Protein AF-V5HKP5-F1 (afdb_monomer)

Secondary structure (DSSP, 8-state):
-------S---HHHHHIIIII-TTS-HHHHHHHHHHHTT-HHHHHHHHHHSTTHHHHHHHHHHHHHHHSPSP-HHHHHHHHHHHT-HHHHHHTTT--PPPPTT--HHHHHHHHHHHHHHHHHHHHHTT-HHHHHHHHHHHHHHTTTHHHHHHHHHH-TT--HHHHHHHHHHHHHHHHHHGGGS--TT-TT-HHHHHHHHHTS-GGGT-SSPPPHHHHHHHHHHHHHHHHHHTTS-GGG-HHHHHHHHHHHHHHHHHS-S---TTTT--S-HHHHGGG--SSHHHHHHHHHHHHHHHHHHHHHTS-SSSSPPTTHHHHHHHHHHHHHH----HHHHHHHHHHHHHHHHHHHHH-SSSHHHHHHHHHHHHHHHHHH--HHHHHHHHHHHHHHHHHHTTT-HHHHHHHHHHHHHH-HHHHHHHHHHHHHHHHHHHHHH-SS--HHHHHHHHHHHHHHHHHHHHHTT-

pLDDT: mean 86.21, std 11.96, range [34.97, 97.25]

Structure (mmCIF, N/CA/C/O backbone):
data_AF-V5HKP5-F1
#
_entry.id   AF-V5HKP5-F1
#
loop_
_atom_site.group_PDB
_atom_site.id
_atom_site.type_symbol
_atom_site.label_atom_id
_atom_site.label_alt_id
_atom_site.label_comp_id
_atom_site.label_asym_id
_atom_site.label_entity_id
_atom_site.label_seq_id
_atom_site.pdbx_PDB_ins_code
_atom_site.Cartn_x
_atom_site.Cartn_y
_atom_site.Cartn_z
_atom_site.occupancy
_atom_site.B_iso_or_equiv
_atom_site.auth_seq_id
_atom_site.auth_comp_id
_atom_site.auth_asym_id
_atom_site.auth_atom_id
_atom_site.pdbx_PDB_model_num
ATOM 1 N N . PRO A 1 1 ? 34.580 -28.364 -20.625 1.00 37.88 1 PRO A N 1
ATOM 2 C CA . PRO A 1 1 ? 34.442 -28.360 -22.099 1.00 37.88 1 PRO A CA 1
ATOM 3 C C . PRO A 1 1 ? 32.957 -28.318 -22.490 1.00 37.88 1 PRO A C 1
ATOM 5 O O . PRO A 1 1 ? 32.316 -29.351 -22.644 1.00 37.88 1 PRO A O 1
ATOM 8 N N . SER A 1 2 ? 32.390 -27.114 -22.542 1.00 34.97 2 SER A N 1
ATOM 9 C CA . SER A 1 2 ? 31.039 -26.871 -23.046 1.00 34.97 2 SER A CA 1
ATOM 10 C C . SER A 1 2 ? 31.131 -26.512 -24.527 1.00 34.97 2 SER A C 1
ATOM 12 O O . SER A 1 2 ? 31.908 -25.639 -24.913 1.00 34.97 2 SER A O 1
ATOM 14 N N . ASN A 1 3 ? 30.361 -27.221 -25.350 1.00 38.59 3 ASN A N 1
ATOM 15 C CA . ASN A 1 3 ? 30.276 -27.029 -26.793 1.00 38.59 3 ASN A CA 1
ATOM 16 C C . ASN A 1 3 ? 29.742 -25.626 -27.123 1.00 38.59 3 ASN A C 1
ATOM 18 O O . ASN A 1 3 ? 28.543 -25.428 -27.293 1.00 38.59 3 ASN A O 1
ATOM 22 N N . LEU A 1 4 ? 30.648 -24.657 -27.255 1.00 42.12 4 LEU A N 1
ATOM 23 C CA . LEU A 1 4 ? 30.448 -23.437 -28.036 1.00 42.12 4 LEU A CA 1
ATOM 24 C C . LEU A 1 4 ? 30.498 -23.809 -29.524 1.00 42.12 4 LEU A C 1
ATOM 26 O O . LEU A 1 4 ? 31.401 -23.419 -30.257 1.00 42.12 4 LEU A O 1
ATOM 30 N N . SER A 1 5 ? 29.531 -24.599 -29.988 1.00 42.81 5 SER A N 1
ATOM 31 C CA . SER A 1 5 ? 29.220 -24.601 -31.410 1.00 42.81 5 SER A CA 1
ATOM 32 C C . SER A 1 5 ? 28.454 -23.308 -31.676 1.00 42.81 5 SER A C 1
ATOM 34 O O . SER A 1 5 ? 27.268 -23.217 -31.366 1.00 42.81 5 SER A O 1
ATOM 36 N N . MET A 1 6 ? 29.132 -22.302 -32.219 1.00 43.88 6 MET A N 1
ATOM 37 C CA . MET A 1 6 ? 28.499 -21.170 -32.897 1.00 43.88 6 MET A CA 1
ATOM 38 C C . MET A 1 6 ? 28.465 -21.480 -34.402 1.00 43.88 6 MET A C 1
ATOM 40 O O . MET A 1 6 ? 29.434 -21.150 -35.086 1.00 43.88 6 MET A O 1
ATOM 44 N N . PRO A 1 7 ? 27.419 -22.120 -34.966 1.00 52.81 7 PRO A N 1
ATOM 45 C CA . PRO A 1 7 ? 27.324 -22.302 -36.404 1.00 52.81 7 PRO A CA 1
ATOM 46 C C . PRO A 1 7 ? 26.325 -21.302 -36.996 1.00 52.81 7 PRO A C 1
ATOM 48 O O . PRO A 1 7 ? 25.255 -21.685 -37.447 1.00 52.81 7 PRO A O 1
ATOM 51 N N . VAL A 1 8 ? 26.664 -20.013 -37.009 1.00 49.81 8 VAL A N 1
ATOM 52 C CA . VAL A 1 8 ? 26.047 -19.007 -37.893 1.00 49.81 8 VAL A CA 1
ATOM 53 C C . VAL A 1 8 ? 27.135 -17.978 -38.184 1.00 49.81 8 VAL A C 1
ATOM 55 O O . VAL A 1 8 ? 27.855 -17.594 -37.265 1.00 49.81 8 VAL A O 1
ATOM 58 N N . ARG A 1 9 ? 27.303 -17.537 -39.439 1.00 54.56 9 ARG A N 1
ATOM 59 C CA . ARG A 1 9 ? 28.180 -16.397 -39.765 1.00 54.56 9 ARG A CA 1
ATOM 60 C C . ARG A 1 9 ? 27.823 -15.239 -38.828 1.00 54.56 9 ARG A C 1
ATOM 62 O O . ARG A 1 9 ? 26.752 -14.658 -38.989 1.00 54.56 9 ARG A O 1
ATOM 69 N N . ALA A 1 10 ? 28.685 -14.944 -37.854 1.00 66.50 10 ALA A N 1
ATOM 70 C CA . ALA A 1 10 ? 28.455 -13.884 -36.884 1.00 66.50 10 ALA A CA 1
ATOM 71 C C . ALA A 1 10 ? 28.467 -12.543 -37.625 1.00 66.50 10 ALA A C 1
ATOM 73 O O . ALA A 1 10 ? 29.519 -11.997 -37.946 1.00 66.50 10 ALA A O 1
ATOM 74 N N . ASN A 1 11 ? 27.281 -12.055 -37.973 1.00 83.88 11 ASN A N 1
ATOM 75 C CA . ASN A 1 11 ? 27.090 -10.715 -38.499 1.00 83.88 11 ASN A CA 1
ATOM 76 C C . ASN A 1 11 ? 26.772 -9.764 -37.339 1.00 83.88 11 ASN A C 1
ATOM 78 O O . ASN A 1 11 ? 26.408 -10.199 -36.242 1.00 83.88 11 ASN A O 1
ATOM 82 N N . PHE A 1 12 ? 26.910 -8.462 -37.579 1.00 86.19 12 PHE A N 1
ATOM 83 C CA . PHE A 1 12 ? 26.737 -7.453 -36.537 1.00 86.19 12 PHE A CA 1
ATOM 84 C C . PHE A 1 12 ? 25.382 -7.559 -35.810 1.00 86.19 12 PHE A C 1
ATOM 86 O O . PHE A 1 12 ? 25.337 -7.492 -34.586 1.00 86.19 12 PHE A O 1
ATOM 93 N N . THR A 1 13 ? 24.301 -7.854 -36.540 1.00 88.38 13 THR A N 1
ATOM 94 C CA . THR A 1 13 ? 22.959 -8.089 -35.984 1.00 88.38 13 THR A CA 1
ATOM 95 C C . THR A 1 13 ? 22.936 -9.261 -35.000 1.00 88.38 13 THR A C 1
ATOM 97 O O . THR A 1 13 ? 22.473 -9.102 -33.876 1.00 88.38 13 THR A O 1
ATOM 100 N N . SER A 1 14 ? 23.496 -10.417 -35.371 1.00 89.19 14 SER A N 1
ATOM 101 C CA . SER A 1 14 ? 23.546 -11.596 -34.491 1.00 89.19 14 SER A CA 1
ATOM 102 C C . SER A 1 14 ? 24.399 -11.372 -33.236 1.00 89.19 14 SER A C 1
ATOM 104 O O . SER A 1 14 ? 24.067 -11.871 -32.160 1.00 89.19 14 SER A O 1
ATOM 106 N N . LEU A 1 15 ? 25.471 -10.575 -33.345 1.00 91.62 15 LEU A N 1
ATOM 107 C CA . LEU A 1 15 ? 26.282 -10.175 -32.194 1.00 91.62 15 LEU A CA 1
ATOM 108 C C . LEU A 1 15 ? 25.503 -9.239 -31.267 1.00 91.62 15 LEU A C 1
ATOM 110 O O . LEU A 1 15 ? 25.569 -9.409 -30.052 1.00 91.62 15 LEU A O 1
ATOM 114 N N . PHE A 1 16 ? 24.743 -8.295 -31.827 1.00 94.19 16 PHE A N 1
ATOM 115 C CA . PHE A 1 16 ? 23.886 -7.405 -31.052 1.00 94.19 16 PHE A CA 1
ATOM 116 C C . PHE A 1 16 ? 22.783 -8.164 -30.310 1.00 94.19 16 PHE A C 1
ATOM 118 O O . PHE A 1 16 ? 22.618 -7.978 -29.106 1.00 94.19 16 PHE A O 1
ATOM 125 N N . GLU A 1 17 ? 22.072 -9.065 -30.988 1.00 91.94 17 GLU A N 1
ATOM 126 C CA . GLU A 1 17 ? 21.014 -9.861 -30.359 1.00 91.94 17 GLU A CA 1
ATOM 127 C C . GLU A 1 17 ? 21.557 -10.729 -29.217 1.00 91.94 17 GLU A C 1
ATOM 129 O O . GLU A 1 17 ? 20.933 -10.822 -28.159 1.00 91.94 17 GLU A O 1
ATOM 134 N N . TYR A 1 18 ? 22.747 -11.311 -29.390 1.00 93.81 18 TYR A N 1
ATOM 135 C CA . TYR A 1 18 ? 23.368 -12.127 -28.354 1.00 93.81 18 TYR A CA 1
ATOM 136 C C . TYR A 1 18 ? 23.938 -11.289 -27.202 1.00 93.81 18 TYR A C 1
ATOM 138 O O . TYR A 1 18 ? 23.523 -11.461 -26.059 1.00 93.81 18 TYR A O 1
ATOM 146 N N . PHE A 1 19 ? 24.876 -10.375 -27.460 1.00 95.38 19 PHE A N 1
ATOM 147 C CA . PHE A 1 19 ? 25.557 -9.636 -26.391 1.00 95.38 19 PHE A CA 1
ATOM 148 C C . PHE A 1 19 ? 24.701 -8.523 -25.787 1.00 95.38 19 PHE A C 1
ATOM 150 O O . PHE A 1 19 ? 24.779 -8.293 -24.579 1.00 95.38 19 PHE A O 1
ATOM 157 N N . GLY A 1 20 ? 23.881 -7.854 -26.595 1.00 93.25 20 GLY A N 1
ATOM 158 C CA . GLY A 1 20 ? 23.013 -6.764 -26.158 1.00 93.25 20 GLY A CA 1
ATOM 159 C C . GLY A 1 20 ? 21.739 -7.256 -25.478 1.00 93.25 20 GLY A C 1
ATOM 160 O O . GLY A 1 20 ? 21.465 -6.850 -24.349 1.00 93.25 20 GLY A O 1
ATOM 161 N N . CYS A 1 21 ? 20.992 -8.145 -26.140 1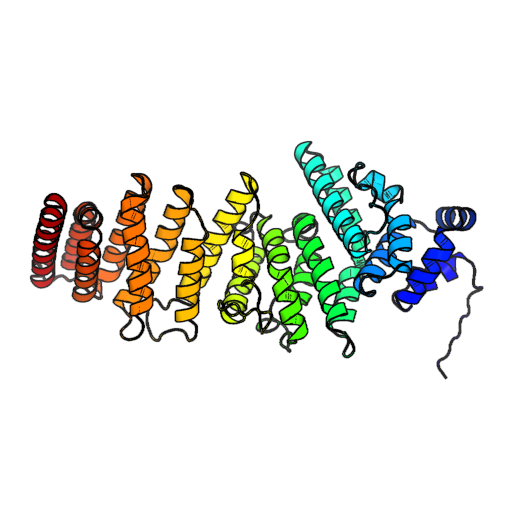.00 92.06 21 CYS A N 1
ATOM 162 C CA . CYS A 1 21 ? 19.611 -8.461 -25.753 1.00 92.06 21 CYS A CA 1
ATOM 163 C C . CYS A 1 21 ? 19.420 -9.810 -25.046 1.00 92.06 21 CYS A C 1
ATOM 165 O O . CYS A 1 21 ? 18.430 -9.987 -24.339 1.00 92.06 21 CYS A O 1
ATOM 167 N N . SER A 1 22 ? 20.332 -10.772 -25.208 1.00 91.12 22 SER A N 1
ATOM 168 C CA . SER A 1 22 ? 20.128 -12.114 -24.654 1.00 91.12 22 SER A CA 1
ATOM 169 C C . SER A 1 22 ? 20.172 -12.138 -23.127 1.00 91.12 22 SER A C 1
ATOM 171 O O . SER A 1 22 ? 21.107 -11.649 -22.485 1.00 91.12 22 SER A O 1
ATOM 173 N N . THR A 1 23 ? 19.206 -12.835 -22.530 1.00 87.25 23 THR A N 1
ATOM 174 C CA . THR A 1 23 ? 19.172 -13.117 -21.089 1.00 87.25 23 THR A CA 1
ATOM 175 C C . THR A 1 23 ? 20.294 -14.060 -20.638 1.00 87.25 23 THR A C 1
ATOM 177 O O . THR A 1 23 ? 20.620 -14.078 -19.451 1.00 87.25 23 THR A O 1
ATOM 180 N N . GLN A 1 24 ? 20.932 -14.780 -21.571 1.00 89.31 24 GLN A N 1
ATOM 181 C CA . GLN A 1 24 ? 22.057 -15.690 -21.309 1.00 89.31 24 GLN A CA 1
ATOM 182 C C . GLN A 1 24 ? 23.374 -14.957 -21.028 1.00 89.31 24 GLN A C 1
ATOM 184 O O . GLN A 1 24 ? 24.289 -15.515 -20.422 1.00 89.31 24 GLN A O 1
ATOM 189 N N . VAL A 1 25 ? 23.494 -13.703 -21.471 1.00 93.25 25 VAL A N 1
ATOM 190 C CA . VAL A 1 25 ? 24.704 -12.906 -21.273 1.00 93.25 25 VAL A CA 1
ATOM 191 C C . VAL A 1 25 ? 24.634 -12.196 -19.926 1.00 93.25 25 VAL A C 1
ATOM 193 O O . VAL A 1 25 ? 23.586 -11.691 -19.514 1.00 93.25 25 VAL A O 1
ATOM 196 N N . HIS A 1 26 ? 25.760 -12.146 -19.213 1.00 91.88 26 HIS A N 1
ATOM 197 C CA . HIS A 1 26 ? 25.832 -11.461 -17.927 1.00 91.88 26 HIS A CA 1
ATOM 198 C C . HIS A 1 26 ? 25.512 -9.959 -18.099 1.00 91.88 26 HIS A C 1
ATOM 200 O O . HIS A 1 26 ? 26.124 -9.320 -18.957 1.00 91.88 26 HIS A O 1
ATOM 206 N N . PRO A 1 27 ? 24.636 -9.349 -17.274 1.00 93.50 27 PRO A N 1
ATOM 207 C CA . PRO A 1 27 ? 24.185 -7.963 -17.458 1.00 93.50 27 PRO A CA 1
ATOM 208 C C . PRO A 1 27 ? 25.309 -6.927 -17.586 1.00 93.50 27 PRO A C 1
ATOM 210 O O . PRO A 1 27 ? 25.216 -6.017 -18.397 1.00 93.50 27 PRO A O 1
ATOM 213 N N . ARG A 1 28 ? 26.426 -7.092 -16.863 1.00 94.19 28 ARG A N 1
ATOM 214 C CA . ARG A 1 28 ? 27.606 -6.212 -17.023 1.00 94.19 28 ARG A CA 1
ATOM 215 C C . ARG A 1 28 ? 28.244 -6.282 -18.415 1.00 94.19 28 ARG A C 1
ATOM 217 O O . ARG A 1 28 ? 28.718 -5.267 -18.912 1.00 94.19 28 ARG A O 1
ATOM 224 N N . VAL A 1 29 ? 28.257 -7.461 -19.038 1.00 96.50 29 VAL A N 1
ATOM 225 C CA . VAL A 1 29 ? 28.780 -7.637 -20.401 1.00 96.50 29 VAL A CA 1
ATOM 226 C C . VAL A 1 29 ? 27.836 -6.971 -21.395 1.00 96.50 29 VAL A C 1
ATOM 228 O O . VAL A 1 29 ? 28.303 -6.201 -22.229 1.00 96.50 29 VAL A O 1
ATOM 231 N N . SER A 1 30 ? 26.523 -7.178 -21.245 1.00 96.81 30 SER A N 1
ATOM 232 C CA . SER A 1 30 ? 25.518 -6.487 -22.059 1.00 96.81 30 SER A CA 1
ATOM 233 C C . SER A 1 30 ? 25.616 -4.973 -21.917 1.00 96.81 30 SER A C 1
ATOM 235 O O . SER A 1 30 ? 25.696 -4.274 -22.919 1.00 96.81 30 SER A O 1
ATOM 237 N N . CYS A 1 31 ? 25.719 -4.461 -20.689 1.00 97.06 31 CYS A N 1
ATOM 238 C CA . CYS A 1 31 ? 25.875 -3.034 -20.429 1.00 97.06 31 CYS A CA 1
ATOM 239 C C . CYS A 1 31 ? 27.114 -2.455 -21.123 1.00 97.06 31 CYS A C 1
ATOM 241 O O . CYS A 1 31 ? 27.030 -1.416 -21.777 1.00 97.06 31 CYS A O 1
ATOM 243 N N . ARG A 1 32 ? 28.263 -3.134 -21.019 1.00 96.62 32 ARG A N 1
ATOM 244 C CA . ARG A 1 32 ? 29.499 -2.694 -21.672 1.00 96.62 32 ARG A CA 1
ATOM 245 C C . ARG A 1 32 ? 29.377 -2.720 -23.193 1.00 96.62 32 ARG A C 1
ATOM 247 O O . ARG A 1 32 ? 29.790 -1.761 -23.837 1.00 96.62 32 ARG A O 1
ATOM 254 N N . PHE A 1 33 ? 28.830 -3.799 -23.747 1.00 96.75 33 PHE A N 1
ATOM 255 C CA . PHE A 1 33 ? 28.641 -3.960 -25.184 1.00 96.75 33 PHE A CA 1
ATOM 256 C C . PHE A 1 33 ? 27.704 -2.886 -25.751 1.00 96.75 33 PHE A C 1
ATOM 258 O O . PHE A 1 33 ? 28.074 -2.197 -26.698 1.00 96.75 33 PHE A O 1
ATOM 265 N N . LEU A 1 34 ? 26.542 -2.679 -25.125 1.00 96.62 34 LEU A N 1
ATOM 266 C CA . LEU A 1 34 ? 25.580 -1.653 -25.532 1.00 96.62 34 LEU A CA 1
ATOM 267 C C . LEU A 1 34 ? 26.181 -0.250 -25.444 1.00 96.62 34 LEU A C 1
ATOM 269 O O . LEU A 1 34 ? 25.974 0.547 -26.350 1.00 96.62 34 LEU A O 1
ATOM 273 N N . CYS A 1 35 ? 26.988 0.041 -24.420 1.00 95.81 35 CYS A N 1
ATOM 274 C CA . CYS A 1 35 ? 27.685 1.322 -24.340 1.00 95.81 35 CYS A CA 1
ATOM 275 C C . CYS A 1 35 ? 28.606 1.590 -25.531 1.00 95.81 35 CYS A C 1
ATOM 277 O O . CYS A 1 35 ? 28.702 2.732 -25.966 1.00 95.81 35 CYS A O 1
ATOM 279 N N . LEU A 1 36 ? 29.293 0.565 -26.039 1.00 94.19 36 LEU A N 1
ATOM 280 C CA . LEU A 1 36 ? 30.155 0.707 -27.213 1.00 94.19 36 LEU A CA 1
ATOM 281 C C . LEU A 1 36 ? 29.318 0.894 -28.478 1.00 94.19 36 LEU A C 1
ATOM 283 O O . LEU A 1 36 ? 29.557 1.829 -29.226 1.00 94.19 36 LEU A O 1
ATOM 287 N N . VAL A 1 37 ? 28.304 0.049 -28.673 1.00 92.56 37 VAL A N 1
ATOM 288 C CA . VAL A 1 37 ? 27.458 0.075 -29.873 1.00 92.56 37 VAL A CA 1
ATOM 289 C C . VAL A 1 37 ? 26.663 1.374 -29.997 1.00 92.56 37 VAL A C 1
ATOM 291 O O . VAL A 1 37 ? 26.625 1.954 -31.072 1.00 92.56 37 VAL A O 1
ATOM 294 N N . LEU A 1 38 ? 26.050 1.847 -28.910 1.00 91.81 38 LEU A N 1
ATOM 295 C CA . LEU A 1 38 ? 25.205 3.047 -28.928 1.00 91.81 38 LEU A CA 1
ATOM 296 C C . LEU A 1 38 ? 25.997 4.355 -29.031 1.00 91.81 38 LEU A C 1
ATOM 298 O O . LEU A 1 38 ? 25.408 5.399 -29.286 1.00 91.81 38 LEU A O 1
ATOM 302 N N . SER A 1 39 ? 27.314 4.310 -28.828 1.00 90.88 39 SER A N 1
ATOM 303 C CA . SER A 1 39 ? 28.167 5.492 -28.991 1.00 90.88 39 SER A CA 1
ATOM 304 C C . SER A 1 39 ? 28.586 5.736 -30.438 1.00 90.88 39 SER A C 1
ATOM 306 O O . SER A 1 39 ? 29.069 6.820 -30.745 1.00 90.88 39 SER A O 1
ATOM 308 N N . GLU A 1 40 ? 28.406 4.745 -31.311 1.00 92.81 40 GLU A N 1
ATOM 309 C CA . GLU A 1 40 ? 28.781 4.811 -32.720 1.00 92.81 40 GLU A CA 1
ATOM 310 C C . GLU A 1 40 ? 27.520 5.024 -33.572 1.00 92.81 40 GLU A C 1
ATOM 312 O O . GLU A 1 40 ? 26.660 4.142 -33.659 1.00 92.81 40 GLU A O 1
ATOM 317 N N . SER A 1 41 ? 27.396 6.191 -34.214 1.00 87.69 41 SER A N 1
ATOM 318 C CA . SER A 1 41 ? 26.212 6.563 -35.008 1.00 87.69 41 SER A CA 1
ATOM 319 C C . SER A 1 41 ? 25.924 5.572 -36.135 1.00 87.69 41 SER A C 1
ATOM 321 O O . SER A 1 41 ? 24.789 5.126 -36.292 1.00 87.69 41 SER A O 1
ATOM 323 N N . ASP A 1 42 ? 26.963 5.154 -36.859 1.00 89.69 42 ASP A N 1
ATOM 324 C CA . ASP A 1 42 ? 26.847 4.257 -38.015 1.00 89.69 42 ASP A CA 1
ATOM 325 C C . ASP A 1 42 ? 26.338 2.869 -37.599 1.00 89.69 42 ASP A C 1
ATOM 327 O O . ASP A 1 42 ? 25.560 2.219 -38.303 1.00 89.69 42 ASP A O 1
ATOM 331 N N . ALA A 1 43 ? 26.753 2.415 -36.413 1.00 87.69 43 ALA A N 1
ATOM 332 C CA . ALA A 1 43 ? 26.291 1.160 -35.841 1.00 87.69 43 ALA A CA 1
ATOM 333 C C . ALA A 1 43 ? 24.800 1.231 -35.490 1.00 87.69 43 ALA A C 1
ATOM 335 O O . ALA A 1 43 ? 24.056 0.284 -35.763 1.00 87.69 43 ALA A O 1
ATOM 336 N N . LEU A 1 44 ? 24.355 2.349 -34.911 1.00 87.62 44 LEU A N 1
ATOM 337 C CA . LEU A 1 44 ? 22.956 2.563 -34.555 1.00 87.62 44 LEU A CA 1
ATOM 338 C C . LEU A 1 44 ? 22.056 2.659 -35.796 1.00 87.62 44 LEU A C 1
ATOM 340 O O . LEU A 1 44 ? 20.980 2.056 -35.812 1.00 87.62 44 LEU A O 1
ATOM 344 N N . GLU A 1 45 ? 22.495 3.350 -36.848 1.00 88.75 45 GLU A N 1
ATOM 345 C CA . GLU A 1 45 ? 21.761 3.441 -38.116 1.00 88.75 45 GLU A CA 1
ATOM 346 C C . GLU A 1 45 ? 21.581 2.065 -38.769 1.00 88.75 45 GLU A C 1
ATOM 348 O O . GLU A 1 45 ? 20.468 1.687 -39.155 1.00 88.75 45 GLU A O 1
ATOM 353 N N . GLU A 1 46 ? 22.647 1.263 -38.825 1.00 89.69 46 GLU A N 1
ATOM 354 C CA . GLU A 1 46 ? 22.580 -0.068 -39.426 1.00 89.69 46 GLU A CA 1
ATOM 355 C C . GLU A 1 46 ? 21.707 -1.036 -38.610 1.00 89.69 46 GLU A C 1
ATOM 357 O O . GLU A 1 46 ? 20.971 -1.848 -39.184 1.00 89.69 46 GLU A O 1
ATOM 362 N N . LEU A 1 47 ? 21.732 -0.942 -37.275 1.00 91.12 47 LEU A N 1
ATOM 363 C CA . LEU A 1 47 ? 20.825 -1.712 -36.419 1.00 91.12 47 LEU A CA 1
ATOM 364 C C . LEU A 1 47 ? 19.376 -1.276 -36.610 1.00 91.12 47 LEU A C 1
ATOM 366 O O . LEU A 1 47 ? 18.508 -2.139 -36.719 1.00 91.12 47 LEU A O 1
ATOM 370 N N . THR A 1 48 ? 19.117 0.029 -36.711 1.00 90.69 48 THR A N 1
ATOM 371 C CA . THR A 1 48 ? 17.766 0.578 -36.916 1.00 90.69 48 THR A CA 1
ATOM 372 C C . THR A 1 48 ? 17.163 0.074 -38.227 1.00 90.69 48 THR A C 1
ATOM 374 O O . THR A 1 48 ? 15.982 -0.260 -38.286 1.00 90.69 48 THR A O 1
ATOM 377 N N . ARG A 1 49 ? 17.984 -0.062 -39.276 1.00 89.56 49 ARG A N 1
ATOM 378 C CA . ARG A 1 49 ? 17.554 -0.592 -40.577 1.00 89.56 49 ARG A CA 1
ATOM 379 C C . ARG A 1 49 ? 17.250 -2.093 -40.556 1.00 89.56 49 ARG A C 1
ATOM 381 O O . ARG A 1 49 ? 16.417 -2.557 -41.332 1.00 89.56 49 ARG A O 1
ATOM 388 N N . ARG A 1 50 ? 17.962 -2.871 -39.733 1.00 90.25 50 ARG A N 1
ATOM 389 C CA . ARG A 1 50 ? 17.906 -4.347 -39.749 1.00 90.25 50 ARG A CA 1
ATOM 390 C C . ARG A 1 50 ? 17.042 -4.965 -38.656 1.00 90.25 50 ARG A C 1
ATOM 392 O O . ARG A 1 50 ? 16.570 -6.084 -38.843 1.00 90.25 50 ARG A O 1
ATOM 399 N N . ILE A 1 51 ? 16.882 -4.292 -37.520 1.00 89.19 51 ILE A N 1
ATOM 400 C CA . ILE A 1 51 ? 16.193 -4.827 -36.345 1.00 89.19 51 ILE A CA 1
ATOM 401 C C . ILE A 1 51 ? 14.887 -4.056 -36.140 1.00 89.19 51 ILE A C 1
ATOM 403 O O . ILE A 1 51 ? 14.923 -2.893 -35.738 1.00 89.19 51 ILE A O 1
ATOM 407 N N . PRO A 1 52 ? 13.722 -4.692 -36.357 1.00 88.06 52 PRO A N 1
ATOM 408 C CA . PRO A 1 52 ? 12.453 -4.074 -36.007 1.00 88.06 52 PRO A CA 1
ATOM 409 C C . PRO A 1 52 ? 12.349 -3.913 -34.485 1.00 88.06 52 PRO A C 1
ATOM 411 O O . PRO A 1 52 ? 12.765 -4.798 -33.729 1.00 88.06 52 PRO A O 1
ATOM 414 N N . ASN A 1 53 ? 11.754 -2.802 -34.042 1.00 89.75 53 ASN A N 1
ATOM 415 C CA . ASN A 1 53 ? 11.566 -2.462 -32.625 1.00 89.75 53 ASN A CA 1
ATOM 416 C C . ASN A 1 53 ? 12.891 -2.422 -31.838 1.00 89.75 53 ASN A C 1
ATOM 418 O O . ASN A 1 53 ? 12.969 -2.889 -30.698 1.00 89.75 53 ASN A O 1
ATOM 422 N N . LEU A 1 54 ? 13.959 -1.914 -32.466 1.00 93.44 54 LEU A N 1
ATOM 423 C CA . LEU A 1 54 ? 15.279 -1.802 -31.847 1.00 93.44 54 LEU A CA 1
ATOM 424 C C . LEU A 1 54 ? 15.222 -1.052 -30.511 1.00 93.44 54 LEU A C 1
ATOM 426 O O . LEU A 1 54 ? 15.763 -1.544 -29.523 1.00 93.44 54 LEU A O 1
ATOM 430 N N . GLU A 1 55 ? 14.559 0.107 -30.470 1.00 93.50 55 GLU A N 1
ATOM 431 C CA . GLU A 1 55 ? 14.479 0.932 -29.262 1.00 93.50 55 GLU A CA 1
ATOM 432 C C . GLU A 1 55 ? 13.763 0.181 -28.130 1.00 93.50 55 GLU A C 1
ATOM 434 O O . GLU A 1 55 ? 14.300 0.100 -27.025 1.00 93.50 55 GLU A O 1
ATOM 439 N N . THR A 1 56 ? 12.654 -0.513 -28.415 1.00 94.44 56 THR A N 1
ATOM 440 C CA . THR A 1 56 ? 12.008 -1.418 -27.450 1.00 94.44 56 THR A CA 1
ATOM 441 C C . THR A 1 56 ? 12.978 -2.461 -26.879 1.00 94.44 56 THR A C 1
ATOM 443 O O . THR A 1 56 ? 13.042 -2.644 -25.659 1.00 94.44 56 THR A O 1
ATOM 446 N N . ARG A 1 57 ? 13.783 -3.125 -27.724 1.00 94.12 57 ARG A N 1
ATOM 447 C CA . ARG A 1 57 ? 14.779 -4.117 -27.266 1.00 94.12 57 ARG A CA 1
ATOM 448 C C . ARG A 1 57 ? 15.893 -3.488 -26.429 1.00 94.12 57 ARG A C 1
ATOM 450 O O . ARG A 1 57 ? 16.382 -4.114 -25.481 1.00 94.12 57 ARG A O 1
ATOM 457 N N . LEU A 1 58 ? 16.304 -2.264 -26.758 1.00 95.81 58 LEU A N 1
ATOM 458 C CA . LEU A 1 58 ? 17.285 -1.507 -25.979 1.00 95.81 58 LEU A CA 1
ATOM 459 C C . LEU A 1 58 ? 16.741 -1.184 -24.586 1.00 95.81 58 LEU A C 1
ATOM 461 O O . LEU A 1 58 ? 17.440 -1.430 -23.603 1.00 95.81 58 LEU A O 1
ATOM 465 N N . VAL A 1 59 ? 15.486 -0.735 -24.485 1.00 96.00 59 VAL A N 1
ATOM 466 C CA . VAL A 1 59 ? 14.825 -0.456 -23.199 1.00 96.00 59 VAL A CA 1
ATOM 467 C C . VAL A 1 59 ? 14.695 -1.725 -22.353 1.00 96.00 59 VAL A C 1
ATOM 469 O O . VAL A 1 59 ? 15.054 -1.706 -21.175 1.00 96.00 59 VAL A O 1
ATOM 472 N N . GLN A 1 60 ? 14.275 -2.850 -22.941 1.00 95.69 60 GLN A N 1
ATOM 473 C CA . GLN A 1 60 ? 14.219 -4.149 -22.251 1.00 95.69 60 GLN A CA 1
ATOM 474 C C . GLN A 1 60 ? 15.592 -4.549 -21.676 1.00 95.69 60 GLN A C 1
ATOM 476 O O . GLN A 1 60 ? 15.723 -4.897 -20.498 1.00 95.69 60 GLN A O 1
ATOM 481 N N . SER A 1 61 ? 16.639 -4.457 -22.502 1.00 95.94 61 SER A N 1
ATOM 482 C CA . SER A 1 61 ? 18.015 -4.815 -22.128 1.00 95.94 61 SER A CA 1
ATOM 483 C C . SER A 1 61 ? 18.573 -3.892 -21.045 1.00 95.94 61 SER A C 1
ATOM 485 O O . SER A 1 61 ? 19.261 -4.341 -20.123 1.00 95.94 61 SER A O 1
ATOM 487 N N . TRP A 1 62 ? 18.248 -2.605 -21.134 1.00 96.56 62 TRP A N 1
ATOM 488 C CA . TRP A 1 62 ? 18.609 -1.589 -20.159 1.00 96.56 62 TRP A CA 1
ATOM 489 C C . TRP A 1 62 ? 17.937 -1.827 -18.806 1.00 96.56 62 TRP A C 1
ATOM 491 O O . TRP A 1 62 ? 18.640 -1.915 -17.800 1.00 96.56 62 TRP A O 1
ATOM 501 N N . LEU A 1 63 ? 16.617 -2.040 -18.772 1.00 96.38 63 LEU A N 1
ATOM 502 C CA . LEU A 1 63 ? 15.887 -2.352 -17.537 1.00 96.38 63 LEU A CA 1
ATOM 503 C C . LEU A 1 63 ? 16.428 -3.623 -16.873 1.00 96.38 63 LEU A C 1
ATOM 505 O O . LEU A 1 63 ? 16.634 -3.646 -15.656 1.00 96.38 63 LEU A O 1
ATOM 509 N N . ARG A 1 64 ? 16.748 -4.657 -17.665 1.00 95.06 64 ARG A N 1
ATOM 510 C CA . ARG A 1 64 ? 17.412 -5.872 -17.167 1.00 95.06 64 ARG A CA 1
ATOM 511 C C . ARG A 1 64 ? 18.740 -5.551 -16.476 1.00 95.06 64 ARG A C 1
ATOM 513 O O . ARG A 1 64 ? 19.034 -6.094 -15.408 1.00 95.06 64 ARG A O 1
ATOM 520 N N . CYS A 1 65 ? 19.542 -4.673 -17.076 1.00 96.06 65 CYS A N 1
ATOM 521 C CA . CYS A 1 65 ? 20.820 -4.245 -16.516 1.00 96.06 65 CYS A CA 1
ATOM 522 C C . CYS A 1 65 ? 20.640 -3.406 -15.245 1.00 96.06 65 CYS A C 1
ATOM 524 O O . CYS A 1 65 ? 21.336 -3.678 -14.269 1.00 96.06 65 CYS A O 1
ATOM 526 N N . CYS A 1 66 ? 19.674 -2.484 -15.201 1.00 95.75 66 CYS A N 1
ATOM 527 C CA . CYS A 1 66 ? 19.349 -1.706 -14.002 1.00 95.75 66 CYS A CA 1
ATOM 528 C C . CYS A 1 66 ? 18.991 -2.596 -12.809 1.00 95.75 66 CYS A C 1
ATOM 530 O O . CYS A 1 66 ? 19.450 -2.340 -11.700 1.00 95.75 66 CYS A O 1
ATOM 532 N N . VAL A 1 67 ? 18.214 -3.663 -13.024 1.00 94.75 67 VAL A N 1
ATOM 533 C CA . VAL A 1 67 ? 17.831 -4.601 -11.953 1.00 94.75 67 VAL A CA 1
ATOM 534 C C . VAL A 1 67 ? 19.045 -5.357 -11.402 1.00 94.75 67 VAL A C 1
ATOM 536 O O . VAL A 1 67 ? 19.163 -5.547 -10.190 1.00 94.75 67 VAL A O 1
ATOM 539 N N . ALA A 1 68 ? 19.960 -5.784 -12.273 1.00 92.31 68 ALA A N 1
ATOM 540 C CA . ALA A 1 68 ? 21.079 -6.643 -11.893 1.00 92.31 68 ALA A CA 1
ATOM 541 C C . ALA A 1 68 ? 22.352 -5.892 -11.457 1.00 92.31 68 ALA A C 1
ATOM 543 O O . ALA A 1 68 ? 23.175 -6.452 -10.729 1.00 92.31 68 ALA A O 1
ATOM 544 N N . ILE A 1 69 ? 22.556 -4.655 -11.918 1.00 94.38 69 ILE A N 1
ATOM 545 C CA . ILE A 1 69 ? 23.750 -3.853 -11.634 1.00 94.38 69 ILE A CA 1
ATOM 546 C C . ILE A 1 69 ? 23.421 -2.846 -10.533 1.00 94.38 69 ILE A C 1
ATOM 548 O O . ILE A 1 69 ? 22.691 -1.882 -10.742 1.00 94.38 69 ILE A O 1
ATOM 552 N N . VAL A 1 70 ? 24.002 -3.073 -9.358 1.00 93.94 70 VAL A N 1
ATOM 553 C CA . VAL A 1 70 ? 23.808 -2.229 -8.174 1.00 93.94 70 VAL A CA 1
ATOM 554 C C . VAL A 1 70 ? 24.445 -0.840 -8.378 1.00 93.94 70 VAL A C 1
ATOM 556 O O . VAL A 1 70 ? 25.602 -0.784 -8.804 1.00 93.94 70 VAL A O 1
ATOM 559 N N . PRO A 1 71 ? 23.730 0.261 -8.079 1.00 91.69 71 PRO A N 1
ATOM 560 C CA . PRO A 1 71 ? 24.284 1.616 -8.058 1.00 91.69 71 PRO A CA 1
ATOM 561 C C . PRO A 1 71 ? 25.353 1.842 -6.973 1.00 91.69 71 PRO A C 1
ATOM 563 O O . PRO A 1 71 ? 25.279 1.220 -5.910 1.00 91.69 71 PRO A O 1
ATOM 566 N N . PRO A 1 72 ? 26.315 2.762 -7.192 1.00 92.06 72 PRO A N 1
ATOM 567 C CA . PRO A 1 72 ? 26.574 3.498 -8.433 1.00 92.06 72 PRO A CA 1
ATOM 568 C C . PRO A 1 72 ? 27.411 2.689 -9.441 1.00 92.06 72 PRO A C 1
ATOM 570 O O . PRO A 1 72 ? 28.279 1.901 -9.064 1.00 92.06 72 PRO A O 1
ATOM 573 N N . CYS A 1 73 ? 27.178 2.895 -10.742 1.00 93.50 73 CYS A N 1
ATOM 574 C CA . CYS A 1 73 ? 28.003 2.311 -11.801 1.00 93.50 73 CYS A CA 1
ATOM 575 C C . CYS A 1 73 ? 28.079 3.227 -13.031 1.00 93.50 73 CYS A C 1
ATOM 577 O O . CYS A 1 73 ? 27.111 3.333 -13.776 1.00 93.50 73 CYS A O 1
ATOM 579 N N . ASP A 1 74 ? 29.250 3.809 -13.306 1.00 92.19 74 ASP A N 1
ATOM 580 C CA . ASP A 1 74 ? 29.437 4.791 -14.391 1.00 92.19 74 ASP A CA 1
ATOM 581 C C . ASP A 1 74 ? 29.037 4.267 -15.776 1.00 92.19 74 ASP A C 1
ATOM 583 O O . ASP A 1 74 ? 28.441 4.983 -16.580 1.00 92.19 74 ASP A O 1
ATOM 587 N N . GLN A 1 75 ? 29.333 2.994 -16.068 1.00 93.25 75 GLN A N 1
ATOM 588 C CA . GLN A 1 75 ? 28.912 2.369 -17.327 1.00 93.25 75 GLN A CA 1
ATOM 589 C C . GLN A 1 75 ? 27.393 2.280 -17.436 1.00 93.25 75 GLN A C 1
ATOM 591 O O . GLN A 1 75 ? 26.850 2.484 -18.519 1.00 93.25 75 GLN A O 1
ATOM 596 N N . MET A 1 76 ? 26.721 1.989 -16.325 1.00 95.00 76 MET A N 1
ATOM 597 C CA . MET A 1 76 ? 25.269 1.917 -16.276 1.00 95.00 76 MET A CA 1
ATOM 598 C C . MET A 1 76 ? 24.659 3.317 -16.379 1.00 95.00 76 MET A C 1
ATOM 600 O O . MET A 1 76 ? 23.719 3.494 -17.143 1.00 95.00 76 MET A O 1
ATOM 604 N N . THR A 1 77 ? 25.238 4.324 -15.716 1.00 93.69 77 THR A N 1
ATOM 605 C CA . THR A 1 77 ? 24.840 5.735 -15.860 1.00 93.69 77 THR A CA 1
ATOM 606 C C . THR A 1 77 ? 24.953 6.202 -17.311 1.00 93.69 77 THR A C 1
ATOM 608 O O . THR A 1 77 ? 24.006 6.778 -17.844 1.00 93.69 77 THR A O 1
ATOM 611 N N . ARG A 1 78 ? 26.064 5.887 -17.995 1.00 93.19 78 ARG A N 1
ATOM 612 C CA . ARG A 1 78 ? 26.237 6.194 -19.425 1.00 93.19 78 ARG A CA 1
ATOM 613 C C . ARG A 1 78 ? 25.180 5.504 -20.286 1.00 93.19 78 ARG A C 1
ATOM 615 O O . ARG A 1 78 ? 24.589 6.155 -21.143 1.00 93.19 78 ARG A O 1
ATOM 622 N N . LEU A 1 79 ? 24.939 4.208 -20.064 1.00 95.25 79 LEU A N 1
ATOM 623 C CA . LEU A 1 79 ? 23.914 3.466 -20.802 1.00 95.25 79 LEU A CA 1
ATOM 624 C C . LEU A 1 79 ? 22.524 4.069 -20.590 1.00 95.25 79 LEU A C 1
ATOM 626 O O . LEU A 1 79 ? 21.806 4.273 -21.562 1.00 95.25 79 LEU A O 1
ATOM 630 N N . SER A 1 80 ? 22.166 4.386 -19.344 1.00 94.25 80 SER A N 1
ATOM 631 C CA . SER A 1 80 ? 20.899 5.039 -19.016 1.00 94.25 80 SER A CA 1
ATOM 632 C C . SER A 1 80 ? 20.745 6.365 -19.752 1.00 94.25 80 SER A C 1
ATOM 634 O O . SER A 1 80 ? 19.695 6.598 -20.337 1.00 94.25 80 SER A O 1
ATOM 636 N N . GLY A 1 81 ? 21.791 7.196 -19.799 1.00 92.19 81 GLY A N 1
ATOM 637 C CA . GLY A 1 81 ? 21.776 8.442 -20.570 1.00 92.19 81 GLY A CA 1
ATOM 638 C C . GLY A 1 81 ? 21.419 8.222 -22.041 1.00 92.19 81 GLY A C 1
ATOM 639 O O . GLY A 1 81 ? 20.476 8.829 -22.530 1.00 92.19 81 GLY A O 1
ATOM 640 N N . MET A 1 82 ? 22.102 7.291 -22.716 1.00 92.12 82 MET A N 1
ATOM 641 C CA . MET A 1 82 ? 21.835 6.991 -24.133 1.00 92.12 82 MET A CA 1
ATOM 642 C C . MET A 1 82 ? 20.428 6.424 -24.365 1.00 92.12 82 MET A C 1
ATOM 644 O O . MET A 1 82 ? 19.784 6.754 -25.355 1.00 92.12 82 MET A O 1
ATOM 648 N N . VAL A 1 83 ? 19.932 5.578 -23.457 1.00 93.06 83 VAL A N 1
ATOM 649 C CA . VAL A 1 83 ? 18.600 4.966 -23.584 1.00 93.06 83 VAL A CA 1
ATOM 650 C C . VAL A 1 83 ? 17.490 5.993 -23.364 1.00 93.06 83 VAL A C 1
ATOM 652 O O . VAL A 1 83 ? 16.488 5.952 -24.064 1.00 93.06 83 VAL A O 1
ATOM 655 N N . LEU A 1 84 ? 17.650 6.947 -22.446 1.00 90.75 84 LEU A N 1
ATOM 656 C CA . LEU A 1 84 ? 16.641 7.988 -22.217 1.00 90.75 84 LEU A CA 1
ATOM 657 C C . LEU A 1 84 ? 16.563 9.019 -23.366 1.00 90.75 84 LEU A C 1
ATOM 659 O O . LEU A 1 84 ? 15.578 9.744 -23.471 1.00 90.75 84 LEU A O 1
ATOM 663 N N . GLU A 1 85 ? 17.555 9.073 -24.257 1.00 89.75 85 GLU A N 1
ATOM 664 C CA . GLU A 1 85 ? 17.537 9.938 -25.449 1.00 89.75 85 GLU A CA 1
ATOM 665 C C . GLU A 1 85 ? 16.859 9.298 -26.674 1.00 89.75 85 GLU A C 1
ATOM 667 O O . GLU A 1 85 ? 16.714 9.941 -27.716 1.00 89.75 85 GLU A O 1
ATOM 672 N N . LEU A 1 86 ? 16.396 8.053 -26.550 1.00 91.12 86 LEU A N 1
ATOM 673 C CA . LEU A 1 86 ? 15.674 7.339 -27.600 1.00 91.12 86 LEU A CA 1
ATOM 674 C C . LEU A 1 86 ? 14.398 8.088 -28.031 1.00 91.12 86 LEU A C 1
ATOM 676 O O . LEU A 1 86 ? 13.666 8.663 -27.213 1.00 91.12 86 LEU A O 1
ATOM 680 N N . LYS A 1 87 ? 14.133 8.115 -29.343 1.00 89.38 87 LYS A N 1
ATOM 681 C CA . LYS A 1 87 ? 13.042 8.914 -29.926 1.00 89.38 87 LYS A CA 1
ATOM 682 C C . LYS A 1 87 ? 11.678 8.313 -29.600 1.00 89.38 87 LYS A C 1
ATOM 684 O O . LYS A 1 87 ? 10.760 9.068 -29.284 1.00 89.38 87 LYS A O 1
ATOM 689 N N . GLU A 1 88 ? 11.561 6.986 -29.634 1.00 90.44 88 GLU A N 1
ATOM 690 C CA . GLU A 1 88 ? 10.363 6.228 -29.256 1.00 90.44 88 GLU A CA 1
ATOM 691 C C . GLU A 1 88 ? 9.956 6.566 -27.821 1.00 90.44 88 GLU A C 1
ATOM 693 O O . GLU A 1 88 ? 8.792 6.867 -27.570 1.00 90.44 88 GLU A O 1
ATOM 698 N N . LEU A 1 89 ? 10.919 6.614 -26.891 1.00 90.38 89 LEU A N 1
ATOM 699 C CA . LEU A 1 89 ? 10.653 6.978 -25.498 1.00 90.38 89 LEU A CA 1
ATOM 700 C C . LEU A 1 89 ? 10.156 8.418 -25.362 1.00 90.38 89 LEU A C 1
ATOM 702 O O . LEU A 1 89 ? 9.132 8.646 -24.724 1.00 90.38 89 LEU A O 1
ATOM 706 N N . ASN A 1 90 ? 10.825 9.386 -25.986 1.00 90.00 90 ASN A N 1
ATOM 707 C CA . ASN A 1 90 ? 10.404 10.787 -25.896 1.00 90.00 90 ASN A CA 1
ATOM 708 C C . ASN A 1 90 ? 9.013 11.030 -26.509 1.00 90.00 90 ASN A C 1
ATOM 710 O O . ASN A 1 90 ? 8.229 11.805 -25.959 1.00 90.00 90 ASN A O 1
ATOM 714 N N . GLN A 1 91 ? 8.684 10.346 -27.610 1.00 90.50 91 GLN A N 1
ATOM 715 C CA . GLN A 1 91 ? 7.360 10.414 -28.236 1.00 90.50 91 GLN A CA 1
ATOM 716 C C . GLN A 1 91 ? 6.282 9.747 -27.377 1.00 90.50 91 GLN A C 1
ATOM 718 O O . GLN A 1 91 ? 5.222 10.334 -27.164 1.00 90.50 91 GLN A O 1
ATOM 723 N N . LEU A 1 92 ? 6.557 8.547 -26.857 1.00 90.38 92 LEU A N 1
ATOM 724 C CA . LEU A 1 92 ? 5.638 7.798 -25.997 1.00 90.38 92 LEU A CA 1
ATOM 725 C C . LEU A 1 92 ? 5.302 8.567 -24.714 1.00 90.38 92 LEU A C 1
ATOM 727 O O . LEU A 1 92 ? 4.165 8.532 -24.249 1.00 90.38 92 LEU A O 1
ATOM 731 N N . LEU A 1 93 ? 6.297 9.257 -24.157 1.00 93.00 93 LEU A N 1
ATOM 732 C CA . LEU A 1 93 ? 6.192 10.005 -22.908 1.00 93.00 93 LEU A CA 1
ATOM 733 C C . LEU A 1 93 ? 5.774 11.464 -23.117 1.00 93.00 93 LEU A C 1
ATOM 735 O O . LEU A 1 93 ? 5.805 12.240 -22.172 1.00 93.00 93 LEU A O 1
ATOM 739 N N . LEU A 1 94 ? 5.379 11.863 -24.331 1.00 91.56 94 LEU A N 1
ATOM 740 C CA . LEU A 1 94 ? 4.879 13.214 -24.623 1.00 91.56 94 LEU A CA 1
ATOM 741 C C . LEU A 1 94 ? 5.851 14.336 -24.198 1.00 91.56 94 LEU A C 1
ATOM 743 O O . LEU A 1 94 ? 5.428 15.435 -23.845 1.00 91.56 94 LEU A O 1
ATOM 747 N N . GLY A 1 95 ? 7.158 14.058 -24.205 1.00 87.25 95 GLY A N 1
ATOM 748 C CA . GLY A 1 95 ? 8.186 15.003 -23.766 1.00 87.25 95 GLY A CA 1
ATOM 749 C C . GLY A 1 95 ? 8.261 15.258 -22.252 1.00 87.25 95 GLY A C 1
ATOM 750 O O . GLY A 1 95 ? 8.977 16.170 -21.850 1.00 87.25 95 GLY A O 1
ATOM 751 N N . THR A 1 96 ? 7.581 14.473 -21.403 1.00 88.94 96 THR A N 1
ATOM 752 C CA . THR A 1 96 ? 7.694 14.582 -19.929 1.00 88.94 96 THR A CA 1
ATOM 753 C C . THR A 1 96 ? 9.031 14.069 -19.388 1.00 88.94 96 THR A C 1
ATOM 755 O O . THR A 1 96 ? 9.378 14.296 -18.228 1.00 88.94 96 THR A O 1
ATOM 758 N N . LEU A 1 97 ? 9.809 13.367 -20.215 1.00 87.44 97 LEU A N 1
ATOM 759 C CA . LEU A 1 97 ? 11.109 12.840 -19.831 1.00 87.44 97 LEU A CA 1
ATOM 760 C C . LEU A 1 97 ? 12.134 13.975 -19.719 1.00 87.44 97 LEU A C 1
ATOM 762 O O . LEU A 1 97 ? 12.610 14.523 -20.713 1.00 87.44 97 LEU A O 1
ATOM 766 N N . THR A 1 98 ? 12.485 14.333 -18.486 1.00 79.19 98 THR A N 1
ATOM 767 C CA . THR A 1 98 ? 13.466 15.387 -18.211 1.00 79.19 98 THR A CA 1
ATOM 768 C C . THR A 1 98 ? 14.894 14.858 -18.279 1.00 79.19 98 THR A C 1
ATOM 770 O O . THR A 1 98 ? 15.196 13.747 -17.827 1.00 79.19 98 THR A O 1
ATOM 773 N N . ARG A 1 99 ? 15.805 15.684 -18.808 1.00 70.19 99 ARG A N 1
ATOM 774 C CA . ARG A 1 99 ? 17.230 15.347 -18.853 1.00 70.19 99 ARG A CA 1
ATOM 775 C C . ARG A 1 99 ? 17.806 15.219 -17.432 1.00 70.19 99 ARG A C 1
ATOM 777 O O . ARG A 1 99 ? 17.494 16.062 -16.589 1.00 70.19 99 ARG A O 1
ATOM 784 N N . PRO A 1 100 ? 18.612 14.179 -17.158 1.00 66.44 100 PRO A N 1
ATOM 785 C CA . PRO A 1 100 ? 19.319 14.023 -15.891 1.00 66.44 100 PRO A CA 1
ATOM 786 C C . PRO A 1 100 ? 20.284 15.175 -15.649 1.00 66.44 100 PRO A C 1
ATOM 788 O O . PRO A 1 100 ? 20.922 15.660 -16.588 1.00 66.44 100 PRO A O 1
ATOM 791 N N . ASP A 1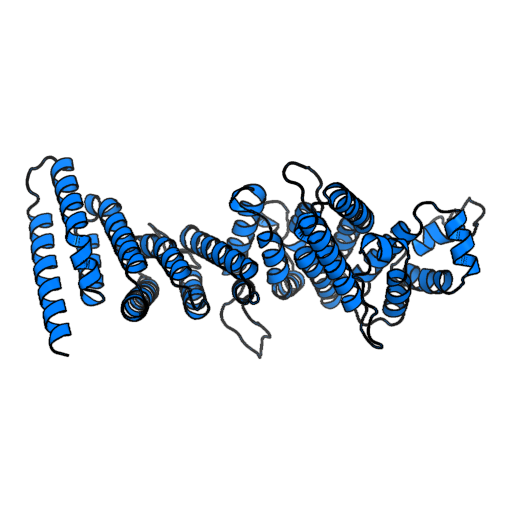 101 ? 20.417 15.567 -14.387 1.00 70.56 101 ASP A N 1
ATOM 792 C CA . ASP A 1 101 ? 21.478 16.485 -13.993 1.00 70.56 101 ASP A CA 1
ATOM 793 C C . ASP A 1 101 ? 22.822 15.740 -14.022 1.00 70.56 101 ASP A C 1
ATOM 795 O O . ASP A 1 101 ? 22.910 14.530 -13.779 1.00 70.56 101 ASP A O 1
ATOM 799 N N . GLY A 1 102 ? 23.901 16.453 -14.347 1.00 65.56 102 GLY A N 1
ATOM 800 C CA . GLY A 1 102 ? 25.236 15.859 -14.369 1.00 65.56 102 GLY A CA 1
ATOM 801 C C . GLY A 1 102 ? 25.617 15.305 -12.992 1.00 65.56 102 GLY A C 1
ATOM 802 O O . GLY A 1 102 ? 25.680 16.057 -12.025 1.00 65.56 102 GLY A O 1
ATOM 803 N N . GLY A 1 103 ? 25.904 14.001 -12.909 1.00 71.06 103 GLY A N 1
ATOM 804 C CA . GLY A 1 103 ? 26.364 13.337 -11.680 1.00 71.06 103 GLY A CA 1
ATOM 805 C C . GLY A 1 103 ? 25.335 12.450 -10.971 1.00 71.06 103 GLY A C 1
ATOM 806 O O . GLY A 1 103 ? 25.660 11.867 -9.937 1.00 71.06 103 GLY A O 1
ATOM 807 N N . GLU A 1 104 ? 24.122 12.300 -11.509 1.00 82.44 104 GLU A N 1
ATOM 808 C CA . GLU A 1 104 ? 23.123 11.378 -10.955 1.00 82.44 104 GLU A CA 1
ATOM 809 C C . GLU A 1 104 ? 23.486 9.898 -11.181 1.00 82.44 104 GLU A C 1
ATOM 811 O O . GLU A 1 104 ? 24.093 9.513 -12.186 1.00 82.44 104 GLU A O 1
ATOM 816 N N . SER A 1 105 ? 23.090 9.042 -10.236 1.00 86.19 105 SER A N 1
ATOM 817 C CA . SER A 1 105 ? 23.263 7.593 -10.349 1.00 86.19 105 SER A CA 1
ATOM 818 C C . SER A 1 105 ? 22.117 6.946 -11.131 1.00 86.19 105 SER A C 1
ATOM 820 O O . SER A 1 105 ? 21.034 7.514 -11.263 1.00 86.19 105 SER A O 1
ATOM 822 N N . HIS A 1 106 ? 22.351 5.761 -11.702 1.00 86.19 106 HIS A N 1
ATOM 823 C CA . HIS A 1 106 ? 21.441 5.151 -12.677 1.00 86.19 106 HIS A CA 1
ATOM 824 C C . HIS A 1 106 ? 20.073 4.731 -12.116 1.00 86.19 106 HIS A C 1
ATOM 826 O O . HIS A 1 106 ? 19.136 4.556 -12.892 1.00 86.19 106 HIS A O 1
ATOM 832 N N . ASP A 1 107 ? 19.915 4.606 -10.799 1.00 86.81 107 ASP A N 1
ATOM 833 C CA . ASP A 1 107 ? 18.622 4.392 -10.132 1.00 86.81 107 ASP A CA 1
ATOM 834 C C . ASP A 1 107 ? 17.678 5.599 -10.262 1.00 86.81 107 ASP A C 1
ATOM 836 O O . ASP A 1 107 ? 16.458 5.434 -10.399 1.00 86.81 107 ASP A O 1
ATOM 840 N N . VAL A 1 108 ? 18.235 6.814 -10.314 1.00 90.06 108 VAL A N 1
ATOM 841 C CA . VAL A 1 108 ? 17.465 8.042 -10.551 1.00 90.06 108 VAL A CA 1
ATOM 842 C C . VAL A 1 108 ? 16.844 8.026 -11.948 1.00 90.06 108 VAL A C 1
ATOM 844 O O . VAL A 1 108 ? 15.682 8.387 -12.111 1.00 90.06 108 VAL A O 1
ATOM 847 N N . PHE A 1 109 ? 17.564 7.520 -12.951 1.00 91.38 109 PHE A N 1
ATOM 848 C CA . PHE A 1 109 ? 17.086 7.435 -14.337 1.00 91.38 109 PHE A CA 1
ATOM 849 C C . PHE A 1 109 ? 15.887 6.490 -14.465 1.00 91.38 109 PHE A C 1
ATOM 851 O O . PHE A 1 109 ? 14.921 6.794 -15.161 1.00 91.38 109 PHE A O 1
ATOM 858 N N . VAL A 1 110 ? 15.919 5.357 -13.759 1.00 92.12 110 VAL A N 1
ATOM 859 C CA . VAL A 1 110 ? 14.794 4.410 -13.726 1.00 92.12 110 VAL A CA 1
ATOM 860 C C . VAL A 1 110 ? 13.585 5.025 -13.022 1.00 92.12 110 VAL A C 1
ATOM 862 O O . VAL A 1 110 ? 12.456 4.898 -13.494 1.00 92.12 110 VAL A O 1
ATOM 865 N N . THR A 1 111 ? 13.816 5.744 -11.922 1.00 92.31 111 THR A N 1
ATOM 866 C CA . THR A 1 111 ? 12.756 6.478 -11.216 1.00 92.31 111 THR A CA 1
ATOM 867 C C . THR A 1 111 ? 12.126 7.549 -12.110 1.00 92.31 111 THR A C 1
ATOM 869 O O . THR A 1 111 ? 10.899 7.665 -12.155 1.00 92.31 111 THR A O 1
ATOM 872 N N . ARG A 1 112 ? 12.945 8.293 -12.865 1.00 92.12 112 ARG A N 1
ATOM 873 C CA . ARG A 1 112 ? 12.492 9.292 -13.843 1.00 92.12 112 ARG A CA 1
ATOM 874 C C . ARG A 1 112 ? 11.645 8.659 -14.940 1.00 92.12 112 ARG A C 1
ATOM 876 O O . ARG A 1 112 ? 10.546 9.142 -15.166 1.00 92.12 112 ARG A O 1
ATOM 883 N N . LEU A 1 113 ? 12.079 7.541 -15.534 1.00 94.62 113 LEU A N 1
ATOM 884 C CA . LEU A 1 113 ? 11.273 6.811 -16.520 1.00 94.62 113 LEU A CA 1
ATOM 885 C C . LEU A 1 113 ? 9.869 6.511 -15.979 1.00 94.62 113 LEU A C 1
ATOM 887 O O . LEU A 1 113 ? 8.880 6.845 -16.624 1.00 94.62 113 LEU A O 1
ATOM 891 N N . PHE A 1 114 ? 9.771 5.890 -14.802 1.00 95.94 114 PHE A N 1
ATOM 892 C CA . PHE A 1 114 ? 8.471 5.512 -14.241 1.00 95.94 114 PHE A CA 1
ATOM 893 C C . PHE A 1 114 ? 7.615 6.726 -13.872 1.00 95.94 114 PHE A C 1
ATOM 895 O O . PHE A 1 114 ? 6.403 6.700 -14.078 1.00 95.94 114 PHE A O 1
ATOM 902 N N . THR A 1 115 ? 8.235 7.803 -13.389 1.00 94.94 115 THR A N 1
ATOM 903 C CA . THR A 1 115 ? 7.533 9.061 -13.103 1.00 94.94 115 THR A CA 1
ATOM 904 C C . THR A 1 115 ? 6.992 9.690 -14.389 1.00 94.94 115 THR A C 1
ATOM 906 O O . THR A 1 115 ? 5.805 9.989 -14.455 1.00 94.94 115 THR A O 1
ATOM 909 N N . SER A 1 116 ? 7.799 9.778 -15.447 1.00 95.25 116 SER A N 1
ATOM 910 C CA . SER A 1 116 ? 7.381 10.304 -16.753 1.00 95.25 116 SER A CA 1
ATOM 911 C C . SER A 1 116 ? 6.297 9.449 -17.419 1.00 95.25 116 SER A C 1
ATOM 913 O O . SER A 1 116 ? 5.394 9.991 -18.051 1.00 95.25 116 SER A O 1
ATOM 915 N N . VAL A 1 117 ? 6.331 8.120 -17.246 1.00 96.31 117 VAL A N 1
ATOM 916 C CA . VAL A 1 117 ? 5.244 7.216 -17.673 1.00 96.31 117 VAL A CA 1
ATOM 917 C C . VAL A 1 117 ? 3.941 7.544 -16.940 1.00 96.31 117 VAL A C 1
ATOM 919 O O . VAL A 1 117 ? 2.882 7.585 -17.566 1.00 96.31 117 VAL A O 1
ATOM 922 N N . ALA A 1 118 ? 4.003 7.778 -15.628 1.00 94.94 118 ALA A N 1
ATOM 923 C CA . ALA A 1 118 ? 2.831 8.150 -14.838 1.00 94.94 118 ALA A CA 1
ATOM 924 C C . ALA A 1 118 ? 2.268 9.511 -15.272 1.00 94.94 118 ALA A C 1
ATOM 926 O O . ALA A 1 118 ? 1.070 9.625 -15.511 1.00 94.94 118 ALA A O 1
ATOM 927 N N . GLU A 1 119 ? 3.134 10.509 -15.459 1.00 95.50 119 GLU A N 1
ATOM 928 C CA . GLU A 1 119 ? 2.753 11.842 -15.937 1.00 95.50 119 GLU A CA 1
ATOM 929 C C . GLU A 1 119 ? 2.112 11.790 -17.328 1.00 95.50 119 GLU A C 1
ATOM 931 O O . GLU A 1 119 ? 1.063 12.391 -17.547 1.00 95.50 119 GLU A O 1
ATOM 936 N N . ALA A 1 120 ? 2.683 11.017 -18.259 1.00 96.31 120 ALA A N 1
ATOM 937 C CA . ALA A 1 120 ? 2.092 10.815 -19.579 1.00 96.31 120 ALA A CA 1
ATOM 938 C C . ALA A 1 120 ? 0.706 10.151 -19.483 1.00 96.31 120 ALA A C 1
ATOM 940 O O . ALA A 1 120 ? -0.224 10.557 -20.178 1.00 96.31 120 ALA A O 1
ATOM 941 N N . SER A 1 121 ? 0.539 9.166 -18.594 1.00 95.81 121 SER A N 1
ATOM 942 C CA . SER A 1 121 ? -0.760 8.534 -18.343 1.00 95.81 121 SER A CA 1
ATOM 943 C C . SER A 1 121 ? -1.790 9.513 -17.774 1.00 95.81 121 SER A C 1
ATOM 945 O O . SER A 1 121 ? -2.955 9.452 -18.168 1.00 95.81 121 SER A O 1
ATOM 947 N N . ASP A 1 122 ? -1.386 10.393 -16.856 1.00 93.88 122 ASP A N 1
ATOM 948 C CA . ASP A 1 122 ? -2.264 11.413 -16.278 1.00 93.88 122 ASP A CA 1
ATOM 949 C C . ASP A 1 122 ? -2.697 12.428 -17.347 1.00 93.88 122 ASP A C 1
ATOM 951 O O . ASP A 1 122 ? -3.892 12.680 -17.489 1.00 93.88 122 ASP A O 1
ATOM 955 N N . ILE A 1 123 ? -1.764 12.910 -18.180 1.00 95.88 123 ILE A N 1
ATOM 956 C CA . ILE A 1 123 ? -2.062 13.810 -19.309 1.00 95.88 123 ILE A CA 1
ATOM 957 C C . ILE A 1 123 ? -3.080 13.173 -20.262 1.00 95.88 123 ILE A C 1
ATOM 959 O O . ILE A 1 123 ? -4.080 13.801 -20.609 1.00 95.88 123 ILE A O 1
ATOM 963 N N . LEU A 1 124 ? -2.851 11.920 -20.670 1.00 95.69 124 LEU A N 1
ATOM 964 C CA . LEU A 1 124 ? -3.744 11.191 -21.577 1.00 95.69 124 LEU A CA 1
ATOM 965 C C . LEU A 1 124 ? -5.134 10.976 -20.964 1.00 95.69 124 LEU A C 1
ATOM 967 O O . LEU A 1 124 ? -6.145 11.098 -21.658 1.00 95.69 124 LEU A O 1
ATOM 971 N N . SER A 1 125 ? -5.195 10.691 -19.661 1.00 92.94 125 SER A N 1
ATOM 972 C CA . SER A 1 125 ? -6.457 10.556 -18.934 1.00 92.94 125 SER A CA 1
ATOM 973 C C . SER A 1 125 ? -7.215 11.881 -18.841 1.00 92.94 125 SER A C 1
ATOM 975 O O . SER A 1 125 ? -8.437 11.880 -18.990 1.00 92.94 125 SER A O 1
ATOM 977 N N . ASP A 1 126 ? -6.520 12.994 -18.605 1.00 94.06 126 ASP A N 1
ATOM 978 C CA . ASP A 1 126 ? -7.133 14.317 -18.453 1.00 94.06 126 ASP A CA 1
ATOM 979 C C . ASP A 1 126 ? -7.720 14.835 -19.777 1.00 94.06 126 ASP A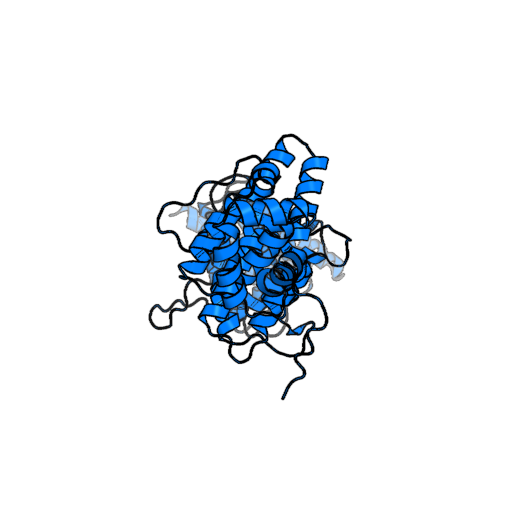 C 1
ATOM 981 O O . ASP A 1 126 ? -8.779 15.465 -19.776 1.00 94.06 126 ASP A O 1
ATOM 985 N N . VAL A 1 127 ? -7.096 14.512 -20.918 1.00 95.00 127 VAL A N 1
ATOM 986 C CA . VAL A 1 127 ? -7.638 14.826 -22.259 1.00 95.00 127 VAL A CA 1
ATOM 987 C C . VAL A 1 127 ? -8.623 13.775 -22.790 1.00 95.00 127 VAL A C 1
ATOM 989 O O . VAL A 1 127 ? -9.216 13.968 -23.850 1.00 95.00 127 VAL A O 1
ATOM 992 N N . GLY A 1 128 ? -8.811 12.661 -22.075 1.00 94.44 128 GLY A N 1
ATOM 993 C CA . GLY A 1 128 ? -9.712 11.576 -22.469 1.00 94.44 128 GLY A CA 1
ATOM 994 C C . GLY A 1 128 ? -9.219 10.703 -23.635 1.00 94.44 128 GLY A C 1
ATOM 995 O O . GLY A 1 128 ? -10.032 10.008 -24.252 1.00 94.44 128 GLY A O 1
ATOM 996 N N . ASP A 1 129 ? -7.915 10.691 -23.945 1.00 95.06 129 ASP A N 1
ATOM 997 C CA . ASP A 1 129 ? -7.339 9.860 -25.016 1.00 95.06 129 ASP A CA 1
ATOM 998 C C . ASP A 1 129 ? -7.143 8.405 -24.562 1.00 95.06 129 ASP A C 1
ATOM 1000 O O . ASP A 1 129 ? -6.048 7.936 -24.240 1.00 95.06 129 ASP A O 1
ATOM 1004 N N . THR A 1 130 ? -8.241 7.653 -24.578 1.00 93.56 130 THR A N 1
ATOM 1005 C CA . THR A 1 130 ? -8.250 6.221 -24.237 1.00 93.56 130 THR A CA 1
ATOM 1006 C C . THR A 1 130 ? -7.358 5.369 -25.149 1.00 93.56 130 THR A C 1
ATOM 1008 O O . THR A 1 130 ? -6.777 4.376 -24.694 1.00 93.56 130 THR A O 1
ATOM 1011 N N . ALA A 1 131 ? -7.210 5.748 -26.423 1.00 94.62 131 ALA A N 1
ATOM 1012 C CA . ALA A 1 131 ? -6.357 5.036 -27.368 1.00 94.62 131 ALA A CA 1
ATOM 1013 C C . ALA A 1 131 ? -4.877 5.259 -27.035 1.00 94.62 131 ALA A C 1
ATOM 1015 O O . ALA A 1 131 ? -4.098 4.304 -27.041 1.00 94.62 131 ALA A O 1
ATOM 1016 N N . GLY A 1 132 ? -4.498 6.492 -26.693 1.00 94.62 132 GLY A N 1
ATOM 1017 C CA . GLY A 1 132 ? -3.175 6.836 -26.178 1.00 94.62 132 GLY A CA 1
ATOM 1018 C C . GLY A 1 132 ? -2.831 6.082 -24.902 1.00 94.62 132 GLY A C 1
ATOM 1019 O O . GLY A 1 132 ? -1.787 5.433 -24.854 1.00 94.62 132 GLY A O 1
ATOM 1020 N N . THR A 1 133 ? -3.729 6.064 -23.913 1.00 93.94 133 THR A N 1
ATOM 1021 C CA . THR A 1 133 ? -3.515 5.313 -22.662 1.00 93.94 133 THR A CA 1
ATOM 1022 C C . THR A 1 133 ? -3.312 3.821 -22.928 1.00 93.94 133 THR A C 1
ATOM 1024 O O . THR A 1 133 ? -2.419 3.200 -22.352 1.00 93.94 133 THR A O 1
ATOM 1027 N N . THR A 1 134 ? -4.084 3.245 -23.853 1.00 93.75 134 THR A N 1
ATOM 1028 C CA . THR A 1 134 ? -3.935 1.835 -24.247 1.00 93.75 134 THR A CA 1
ATOM 1029 C C . THR A 1 134 ? -2.585 1.574 -24.923 1.00 93.75 134 THR A C 1
ATOM 1031 O O . THR A 1 134 ? -1.917 0.595 -24.592 1.00 93.75 134 THR A O 1
ATOM 1034 N N . ARG A 1 135 ? -2.137 2.459 -25.828 1.00 94.81 135 ARG A N 1
ATOM 1035 C CA . ARG A 1 135 ? -0.808 2.354 -26.462 1.00 94.81 135 ARG A CA 1
ATOM 1036 C C . ARG A 1 135 ? 0.321 2.462 -25.437 1.00 94.81 135 ARG A C 1
ATOM 1038 O O . ARG A 1 135 ? 1.264 1.673 -25.496 1.00 94.81 135 ARG A O 1
ATOM 1045 N N . LEU A 1 136 ? 0.214 3.390 -24.483 1.00 96.06 136 LEU A N 1
ATOM 1046 C CA . LEU A 1 136 ? 1.181 3.545 -23.394 1.00 96.06 136 LEU A CA 1
ATOM 1047 C C . LEU A 1 136 ? 1.260 2.271 -22.547 1.00 96.06 136 LEU A C 1
ATOM 1049 O O . LEU A 1 136 ? 2.350 1.752 -22.311 1.00 96.06 136 LEU A O 1
ATOM 1053 N N . GLN A 1 137 ? 0.106 1.722 -22.164 1.00 95.12 137 GLN A N 1
ATOM 1054 C CA . GLN A 1 137 ? 0.017 0.475 -21.409 1.00 95.12 137 GLN A CA 1
ATOM 1055 C C . GLN A 1 137 ? 0.664 -0.703 -22.154 1.00 95.12 137 GLN A C 1
ATOM 1057 O O . GLN A 1 137 ? 1.455 -1.446 -21.572 1.00 95.12 137 GLN A O 1
ATOM 1062 N N . GLN A 1 138 ? 0.349 -0.873 -23.441 1.00 93.88 138 GLN A N 1
ATOM 1063 C CA . GLN A 1 138 ? 0.899 -1.950 -24.271 1.00 93.88 138 GLN A CA 1
ATOM 1064 C C . GLN A 1 138 ? 2.414 -1.819 -24.445 1.00 93.88 138 GLN A C 1
ATOM 1066 O O . GLN A 1 138 ? 3.136 -2.804 -24.300 1.00 93.88 138 GLN A O 1
ATOM 1071 N N . THR A 1 139 ? 2.907 -0.606 -24.696 1.00 94.81 139 THR A N 1
ATOM 1072 C CA . THR A 1 139 ? 4.342 -0.357 -24.889 1.00 94.81 139 THR A CA 1
ATOM 1073 C C . THR A 1 139 ? 5.122 -0.575 -23.593 1.00 94.81 139 THR A C 1
ATOM 1075 O O . THR A 1 139 ? 6.151 -1.247 -23.595 1.00 94.81 139 THR A O 1
ATOM 1078 N N . LEU A 1 140 ? 4.590 -0.118 -22.453 1.00 96.00 140 LEU A N 1
ATOM 1079 C CA . LEU A 1 140 ? 5.174 -0.405 -21.141 1.00 96.00 140 LEU A CA 1
ATOM 1080 C C . LEU A 1 140 ? 5.220 -1.914 -20.855 1.00 96.00 140 LEU A C 1
ATOM 1082 O O . LEU A 1 140 ? 6.218 -2.415 -20.336 1.00 96.00 140 LEU A O 1
ATOM 1086 N N . ALA A 1 141 ? 4.168 -2.656 -21.213 1.00 94.31 141 ALA A N 1
ATOM 1087 C CA . ALA A 1 141 ? 4.149 -4.109 -21.068 1.00 94.31 141 ALA A CA 1
ATOM 1088 C C . ALA A 1 141 ? 5.226 -4.791 -21.931 1.00 94.31 141 ALA A C 1
ATOM 1090 O O . ALA A 1 141 ? 5.858 -5.738 -21.462 1.00 94.31 141 ALA A O 1
ATOM 1091 N N . LEU A 1 142 ? 5.487 -4.285 -23.144 1.00 94.69 142 LEU A N 1
ATOM 1092 C CA . LEU A 1 142 ? 6.592 -4.756 -23.986 1.00 94.69 142 LEU A CA 1
ATOM 1093 C C . LEU A 1 142 ? 7.948 -4.470 -23.337 1.00 94.69 142 LEU A C 1
ATOM 1095 O O . LEU A 1 142 ? 8.772 -5.378 -23.239 1.00 94.69 142 LEU A O 1
ATOM 1099 N N . TYR A 1 143 ? 8.178 -3.263 -22.817 1.00 95.75 143 TYR A N 1
ATOM 1100 C CA . TYR A 1 143 ? 9.420 -2.937 -22.102 1.00 95.75 143 TYR A CA 1
ATOM 1101 C C . TYR A 1 143 ? 9.669 -3.845 -20.889 1.00 95.75 143 TYR A C 1
ATOM 1103 O O . TYR A 1 143 ? 10.819 -4.128 -20.552 1.00 95.75 143 TYR A O 1
ATOM 1111 N N . LEU A 1 144 ? 8.602 -4.334 -20.252 1.00 95.56 144 LEU A N 1
ATOM 1112 C CA . LEU A 1 144 ? 8.660 -5.150 -19.039 1.00 95.56 144 LEU A CA 1
ATOM 1113 C C . LEU A 1 144 ? 8.491 -6.662 -19.279 1.00 95.56 144 LEU A C 1
ATOM 1115 O O . LEU A 1 144 ? 8.369 -7.415 -18.311 1.00 95.56 144 LEU A O 1
ATOM 1119 N N . GLN A 1 145 ? 8.513 -7.128 -20.531 1.00 90.19 145 GLN A N 1
ATOM 1120 C CA . GLN A 1 145 ? 8.199 -8.517 -20.895 1.00 90.19 145 GLN A CA 1
ATOM 1121 C C . GLN A 1 145 ? 9.020 -9.569 -20.114 1.00 90.19 145 GLN A C 1
ATOM 1123 O O . GLN A 1 145 ? 8.444 -10.502 -19.558 1.00 90.19 145 GLN A O 1
ATOM 1128 N N . ASP A 1 146 ? 10.339 -9.380 -19.985 1.00 89.00 146 ASP A N 1
ATOM 1129 C CA . ASP A 1 146 ? 11.248 -10.286 -19.249 1.00 89.00 146 ASP A CA 1
ATOM 1130 C C . ASP A 1 146 ? 11.600 -9.787 -17.833 1.00 89.00 146 ASP A C 1
ATOM 1132 O O . ASP A 1 146 ? 12.502 -10.300 -17.151 1.00 89.00 146 ASP A O 1
ATOM 1136 N N . PHE A 1 147 ? 10.891 -8.760 -17.364 1.00 92.81 147 PHE A N 1
ATOM 1137 C CA . PHE A 1 147 ? 11.225 -8.065 -16.127 1.00 92.81 147 PHE A CA 1
ATOM 1138 C C . PHE A 1 147 ? 11.046 -8.965 -14.898 1.00 92.81 147 PHE A C 1
ATOM 1140 O O . PHE A 1 147 ? 11.943 -9.052 -14.058 1.00 92.81 147 PHE A O 1
ATOM 1147 N N . VAL A 1 148 ? 9.939 -9.717 -14.826 1.00 92.06 148 VAL A N 1
ATOM 1148 C CA . VAL A 1 148 ? 9.669 -10.659 -13.720 1.00 92.06 148 VAL A CA 1
ATOM 1149 C C . VAL A 1 148 ? 10.741 -11.736 -13.635 1.00 92.06 148 VAL A C 1
ATOM 1151 O O . VAL A 1 148 ? 11.202 -12.059 -12.543 1.00 92.06 148 VAL A O 1
ATOM 1154 N N . VAL A 1 149 ? 11.161 -12.284 -14.779 1.00 90.94 149 VAL A N 1
ATOM 1155 C CA . VAL A 1 149 ? 12.194 -13.328 -14.840 1.00 90.94 149 VAL A CA 1
ATOM 1156 C C . VAL A 1 149 ? 13.516 -12.788 -14.304 1.00 90.94 149 VAL A C 1
ATOM 1158 O O . VAL A 1 149 ? 14.172 -13.451 -13.500 1.00 90.94 149 VAL A O 1
ATOM 1161 N N . THR A 1 150 ? 13.868 -11.559 -14.683 1.00 92.50 150 THR A N 1
ATOM 1162 C CA . THR A 1 150 ? 15.079 -10.882 -14.204 1.00 92.50 150 THR A CA 1
ATOM 1163 C C . THR A 1 150 ? 15.031 -10.652 -12.694 1.00 92.50 150 THR A C 1
ATOM 1165 O O . THR A 1 150 ? 15.960 -11.036 -11.981 1.00 92.50 150 THR A O 1
ATOM 1168 N N . VAL A 1 151 ? 13.927 -10.092 -12.190 1.00 94.00 151 VAL A N 1
ATOM 1169 C CA . VAL A 1 151 ? 13.699 -9.861 -10.755 1.00 94.00 151 VAL A CA 1
ATOM 1170 C C . VAL A 1 151 ? 13.785 -11.174 -9.974 1.00 94.00 151 VAL A C 1
ATOM 1172 O O . VAL A 1 151 ? 14.559 -11.287 -9.022 1.00 94.00 151 VAL A O 1
ATOM 1175 N N . ALA A 1 152 ? 13.057 -12.203 -10.409 1.00 90.81 152 ALA A N 1
ATOM 1176 C CA . ALA A 1 152 ? 13.064 -13.513 -9.769 1.00 90.81 152 ALA A CA 1
ATOM 1177 C C . ALA A 1 152 ? 14.452 -14.172 -9.802 1.00 90.81 152 ALA A C 1
ATOM 1179 O O . ALA A 1 152 ? 14.821 -14.859 -8.848 1.00 90.81 152 ALA A O 1
ATOM 1180 N N . GLY A 1 153 ? 15.226 -13.959 -10.870 1.00 90.31 153 GLY A N 1
ATOM 1181 C CA . GLY A 1 153 ? 16.602 -14.436 -10.996 1.00 90.31 153 GLY A CA 1
ATOM 1182 C C . GLY A 1 153 ? 17.522 -13.856 -9.920 1.00 90.31 153 GLY A C 1
ATOM 1183 O O . GLY A 1 153 ? 18.257 -14.607 -9.279 1.00 90.31 153 GLY A O 1
ATOM 1184 N N . VAL A 1 154 ? 17.426 -12.549 -9.654 1.00 90.88 154 VAL A N 1
ATOM 1185 C CA . VAL A 1 154 ? 18.198 -11.905 -8.577 1.00 90.88 154 VAL A CA 1
ATOM 1186 C C . VAL A 1 154 ? 17.729 -12.391 -7.204 1.00 9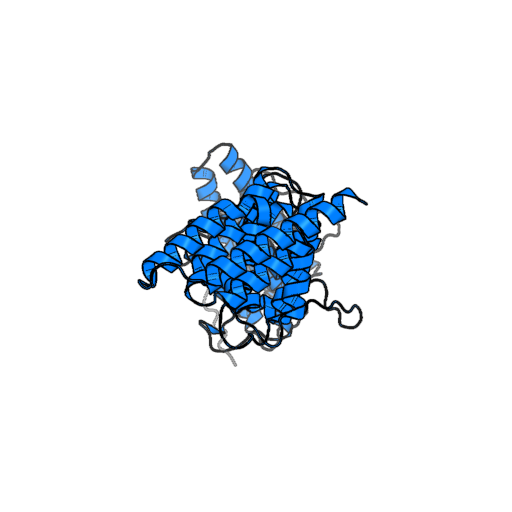0.88 154 VAL A C 1
ATOM 1188 O O . VAL A 1 154 ? 18.557 -12.763 -6.377 1.00 90.88 154 VAL A O 1
ATOM 1191 N N . LEU A 1 155 ? 16.415 -12.464 -6.966 1.00 89.94 155 LEU A N 1
ATOM 1192 C CA . LEU A 1 155 ? 15.856 -12.870 -5.668 1.00 89.94 155 LEU A CA 1
ATOM 1193 C C . LEU A 1 155 ? 16.173 -14.322 -5.283 1.00 89.94 155 LEU A C 1
ATOM 1195 O O . LEU A 1 155 ? 16.280 -14.627 -4.096 1.00 89.94 155 LEU A O 1
ATOM 1199 N N . LYS A 1 156 ? 16.289 -15.222 -6.267 1.00 87.44 156 LYS A N 1
ATOM 1200 C CA . LYS A 1 156 ? 16.603 -16.646 -6.053 1.00 87.44 156 LYS A CA 1
ATOM 1201 C C . LYS A 1 156 ? 18.103 -16.932 -6.002 1.00 87.44 156 LYS A C 1
ATOM 1203 O O . LYS A 1 156 ? 18.482 -18.046 -5.644 1.00 87.44 156 LYS A O 1
ATOM 1208 N N . SER A 1 157 ? 18.948 -15.972 -6.376 1.00 86.19 157 SER A N 1
ATOM 1209 C CA . SER A 1 157 ? 20.393 -16.169 -6.386 1.00 86.19 157 SER A CA 1
ATOM 1210 C C . SER A 1 157 ? 20.931 -16.309 -4.962 1.00 86.19 157 SER A C 1
ATOM 1212 O O . SER A 1 157 ? 20.845 -15.382 -4.158 1.00 86.19 157 SER A O 1
ATOM 1214 N N . SER A 1 158 ? 21.552 -17.451 -4.658 1.00 77.31 158 SER A N 1
ATOM 1215 C CA . SER A 1 158 ? 22.191 -17.701 -3.357 1.00 77.31 158 SER A CA 1
ATOM 1216 C C . SER A 1 158 ? 23.347 -16.740 -3.053 1.00 77.31 158 SER A C 1
ATOM 1218 O O . SER A 1 158 ? 23.744 -16.613 -1.900 1.00 77.31 158 SER A O 1
ATOM 1220 N N . SER A 1 159 ? 23.897 -16.076 -4.074 1.00 81.75 159 SER A N 1
ATOM 1221 C CA . SER A 1 159 ? 24.968 -15.083 -3.951 1.00 81.75 159 SER A CA 1
ATOM 1222 C C . SER A 1 159 ? 24.464 -13.636 -3.987 1.00 81.75 159 SER A C 1
ATOM 1224 O O . SER A 1 159 ? 25.276 -12.711 -4.040 1.00 81.75 159 SER A O 1
ATOM 1226 N N . ALA A 1 160 ? 23.142 -13.414 -3.975 1.00 86.00 160 ALA A N 1
ATOM 1227 C CA . ALA A 1 160 ? 22.579 -12.070 -3.961 1.00 86.00 160 ALA A CA 1
ATOM 1228 C C . ALA A 1 160 ? 23.018 -11.316 -2.699 1.00 86.00 160 ALA A C 1
ATOM 1230 O O . ALA A 1 160 ? 22.729 -11.712 -1.569 1.00 86.00 160 ALA A O 1
ATOM 1231 N N . THR A 1 161 ? 23.715 -10.200 -2.898 1.00 91.94 161 THR A N 1
ATOM 1232 C CA . THR A 1 161 ? 24.112 -9.317 -1.802 1.00 91.94 161 THR A CA 1
ATOM 1233 C C . THR A 1 161 ? 22.904 -8.533 -1.291 1.00 91.94 161 THR A C 1
ATOM 1235 O O . THR A 1 161 ? 21.936 -8.310 -2.019 1.00 91.94 161 THR A O 1
ATOM 1238 N N . SER A 1 162 ? 22.975 -8.044 -0.049 1.00 91.69 162 SER A N 1
ATOM 1239 C CA . SER A 1 162 ? 21.943 -7.148 0.496 1.00 91.69 162 SER A CA 1
ATOM 1240 C C . SER A 1 162 ? 21.704 -5.942 -0.423 1.00 91.69 162 SER A C 1
ATOM 1242 O O . SER A 1 162 ? 20.562 -5.606 -0.704 1.00 91.69 162 SER A O 1
ATOM 1244 N N . ALA A 1 163 ? 22.766 -5.359 -0.990 1.00 93.06 163 ALA A N 1
ATOM 1245 C CA . ALA A 1 163 ? 22.659 -4.232 -1.914 1.00 93.06 163 ALA A CA 1
ATOM 1246 C C . ALA A 1 163 ? 21.944 -4.593 -3.232 1.00 93.06 163 ALA A C 1
ATOM 1248 O O . ALA A 1 163 ? 21.156 -3.797 -3.735 1.00 93.06 163 ALA A O 1
ATOM 1249 N N . ALA A 1 164 ? 22.152 -5.805 -3.762 1.00 94.00 164 ALA A N 1
ATOM 1250 C CA . ALA A 1 164 ? 21.416 -6.287 -4.933 1.00 94.00 164 ALA A CA 1
ATOM 1251 C C . ALA A 1 164 ? 19.921 -6.459 -4.639 1.00 94.00 164 ALA A C 1
ATOM 1253 O O . ALA A 1 164 ? 19.084 -6.057 -5.443 1.00 94.00 164 ALA A O 1
ATOM 1254 N N . LEU A 1 165 ? 19.580 -6.999 -3.465 1.00 94.38 165 LEU A N 1
ATOM 1255 C CA . LEU A 1 165 ? 18.189 -7.111 -3.029 1.00 94.38 165 LEU A CA 1
ATOM 1256 C C . LEU A 1 165 ? 17.552 -5.730 -2.841 1.00 94.38 165 LEU A C 1
ATOM 1258 O O . LEU A 1 165 ? 16.453 -5.507 -3.340 1.00 94.38 165 LEU A O 1
ATOM 1262 N N . GLN A 1 166 ? 18.247 -4.796 -2.185 1.00 94.62 166 GLN A N 1
ATOM 1263 C CA . GLN A 1 166 ? 17.779 -3.414 -2.041 1.00 94.62 166 GLN A CA 1
ATOM 1264 C C . GLN A 1 166 ? 17.488 -2.791 -3.406 1.00 94.62 166 GLN A C 1
ATOM 1266 O O . GLN A 1 166 ? 16.377 -2.321 -3.607 1.00 94.62 166 GLN A O 1
ATOM 1271 N N . ASN A 1 167 ? 18.412 -2.894 -4.366 1.00 95.69 167 ASN A N 1
ATOM 1272 C CA . ASN A 1 167 ? 18.234 -2.356 -5.716 1.00 95.69 167 ASN A CA 1
ATOM 1273 C C . ASN A 1 167 ? 16.972 -2.896 -6.417 1.00 95.69 167 ASN A C 1
ATOM 1275 O O . ASN A 1 167 ? 16.198 -2.129 -6.988 1.00 95.69 167 ASN A O 1
ATOM 1279 N N . VAL A 1 168 ? 16.720 -4.208 -6.328 1.00 95.94 168 VAL A N 1
ATOM 1280 C CA . VAL A 1 168 ? 15.498 -4.828 -6.872 1.00 95.94 168 VAL A CA 1
ATOM 1281 C C . VAL A 1 168 ? 14.245 -4.221 -6.237 1.00 95.94 168 VAL A C 1
ATOM 1283 O O . VAL A 1 168 ? 13.319 -3.839 -6.955 1.00 95.94 168 VAL A O 1
ATOM 1286 N N . TYR A 1 169 ? 14.210 -4.123 -4.905 1.00 96.44 169 TYR A N 1
ATOM 1287 C CA . TYR A 1 169 ? 13.072 -3.552 -4.185 1.00 96.44 169 TYR A CA 1
ATOM 1288 C C . TYR A 1 169 ? 12.905 -2.051 -4.450 1.00 96.44 169 TYR A C 1
ATOM 1290 O O . TYR A 1 169 ? 11.766 -1.605 -4.553 1.00 96.44 169 TYR A O 1
ATOM 1298 N N . THR A 1 170 ? 13.991 -1.298 -4.641 1.00 96.00 170 THR A N 1
ATOM 1299 C CA . THR A 1 170 ? 13.956 0.115 -5.044 1.00 96.00 170 THR A CA 1
ATOM 1300 C C . THR A 1 170 ? 13.296 0.276 -6.400 1.00 96.00 170 THR A C 1
ATOM 1302 O O . THR A 1 170 ? 12.287 0.972 -6.510 1.00 96.00 170 THR A O 1
ATOM 1305 N N . ILE A 1 171 ? 13.797 -0.419 -7.421 1.00 96.56 171 ILE A N 1
ATOM 1306 C CA . ILE A 1 171 ? 13.259 -0.324 -8.781 1.00 96.56 171 ILE A CA 1
ATOM 1307 C C . ILE A 1 171 ? 11.790 -0.763 -8.812 1.00 96.56 171 ILE A C 1
ATOM 1309 O O . ILE A 1 171 ? 10.943 -0.062 -9.366 1.00 96.56 171 ILE A O 1
ATOM 1313 N N . CYS A 1 172 ? 11.463 -1.900 -8.193 1.00 97.00 172 CYS A N 1
ATOM 1314 C CA . CYS A 1 172 ? 10.092 -2.405 -8.186 1.00 97.00 172 CYS A CA 1
ATOM 1315 C C . CYS A 1 172 ? 9.154 -1.522 -7.351 1.00 97.00 172 CYS A C 1
ATOM 1317 O O . CYS A 1 172 ? 8.007 -1.326 -7.741 1.00 97.00 172 CYS A O 1
ATOM 1319 N N . GLY A 1 173 ? 9.629 -0.958 -6.240 1.00 96.75 173 GLY A N 1
ATOM 1320 C CA . GLY A 1 173 ? 8.872 -0.000 -5.440 1.00 96.75 173 GLY A CA 1
ATOM 1321 C C . GLY A 1 173 ? 8.491 1.234 -6.256 1.00 96.75 173 GLY A C 1
ATOM 1322 O O . GLY A 1 173 ? 7.318 1.604 -6.285 1.00 96.75 173 GLY A O 1
ATOM 1323 N N . GLN A 1 174 ? 9.438 1.816 -7.002 1.00 96.25 174 GLN A N 1
ATOM 1324 C CA . GLN A 1 174 ? 9.157 2.948 -7.896 1.00 96.25 174 GLN A CA 1
ATOM 1325 C C . GLN A 1 174 ? 8.184 2.568 -9.020 1.00 96.25 174 GLN A C 1
ATOM 1327 O O . GLN A 1 174 ? 7.226 3.298 -9.275 1.00 96.25 174 GLN A O 1
ATOM 1332 N N . LEU A 1 175 ? 8.369 1.397 -9.636 1.00 97.25 175 LEU A N 1
ATOM 1333 C CA . LEU A 1 175 ? 7.459 0.886 -10.663 1.00 97.25 175 LEU A CA 1
ATOM 1334 C C . LEU A 1 175 ? 6.017 0.771 -10.138 1.00 97.25 175 LEU A C 1
ATOM 1336 O O . LEU A 1 175 ? 5.076 1.186 -10.811 1.00 97.25 175 LEU A O 1
ATOM 1340 N N . PHE A 1 176 ? 5.828 0.238 -8.929 1.00 96.12 176 PHE A N 1
ATOM 1341 C CA . PHE A 1 176 ? 4.504 0.138 -8.310 1.00 96.12 176 PHE A CA 1
ATOM 1342 C C . PHE A 1 176 ? 3.917 1.505 -7.986 1.00 96.12 176 PHE A C 1
ATOM 1344 O O . PHE A 1 176 ? 2.759 1.769 -8.317 1.00 96.12 176 PHE A O 1
ATOM 1351 N N . LYS A 1 177 ? 4.708 2.372 -7.353 1.00 95.06 177 LYS A N 1
ATOM 1352 C CA . LYS A 1 177 ? 4.263 3.702 -6.946 1.00 95.06 177 LYS A CA 1
ATOM 1353 C C . LYS A 1 177 ? 3.721 4.502 -8.128 1.00 95.06 177 LYS A C 1
ATOM 1355 O O . LYS A 1 177 ? 2.651 5.091 -8.021 1.00 95.06 177 LYS A O 1
ATOM 1360 N N . HIS A 1 178 ? 4.446 4.492 -9.242 1.00 95.31 178 HIS A N 1
ATOM 1361 C CA . HIS A 1 178 ? 4.162 5.369 -10.371 1.00 95.31 178 HIS A CA 1
ATOM 1362 C C . HIS A 1 178 ? 3.311 4.704 -11.458 1.00 95.31 178 HIS A C 1
ATOM 1364 O O . HIS A 1 178 ? 2.426 5.345 -12.012 1.00 95.31 178 HIS A O 1
ATOM 1370 N N . CYS A 1 179 ? 3.513 3.416 -11.744 1.00 96.62 179 CYS A N 1
ATOM 1371 C CA . CYS A 1 179 ? 2.907 2.783 -12.919 1.00 96.62 179 CYS A CA 1
ATOM 1372 C C . CYS A 1 179 ? 1.869 1.704 -12.592 1.00 96.62 179 CYS A C 1
ATOM 1374 O O . CYS A 1 179 ? 1.361 1.079 -13.518 1.00 96.62 179 CYS A O 1
ATOM 1376 N N . SER A 1 180 ? 1.543 1.441 -11.320 1.00 95.31 180 SER A N 1
ATOM 1377 C CA . SER A 1 180 ? 0.687 0.303 -10.931 1.00 95.31 180 SER A CA 1
ATOM 1378 C C . SER A 1 180 ? -0.612 0.175 -11.735 1.00 95.31 180 SER A C 1
ATOM 1380 O O . SER A 1 180 ? -0.926 -0.932 -12.172 1.00 95.31 180 SER A O 1
ATOM 1382 N N . THR A 1 181 ? -1.323 1.276 -11.992 1.00 94.19 181 THR A N 1
ATOM 1383 C CA . THR A 1 181 ? -2.580 1.307 -12.766 1.00 94.19 181 THR A CA 1
ATOM 1384 C C . THR A 1 181 ? -2.428 0.827 -14.209 1.00 94.19 181 THR A C 1
ATOM 1386 O O . THR A 1 181 ? -3.375 0.278 -14.765 1.00 94.19 181 THR A O 1
ATOM 1389 N N . LEU A 1 182 ? -1.236 0.956 -14.794 1.00 95.56 182 LEU A N 1
ATOM 1390 C CA . LEU A 1 182 ? -0.913 0.452 -16.130 1.00 95.56 182 LEU A CA 1
ATOM 1391 C C . LEU A 1 182 ? -0.545 -1.040 -16.109 1.00 95.56 182 LEU A C 1
ATOM 1393 O O . LEU A 1 182 ? -0.651 -1.730 -17.120 1.00 95.56 182 LEU A O 1
ATOM 1397 N N . LEU A 1 183 ? -0.142 -1.579 -14.958 1.00 95.56 183 LEU A N 1
ATOM 1398 C CA . LEU A 1 183 ? 0.345 -2.958 -14.829 1.00 95.56 183 LEU A CA 1
ATOM 1399 C C . LEU A 1 183 ? -0.752 -3.983 -14.521 1.00 95.56 183 LEU A C 1
ATOM 1401 O O . LEU A 1 183 ? -0.454 -5.178 -14.389 1.00 95.56 183 LEU A O 1
ATOM 1405 N N . TYR A 1 184 ? -1.998 -3.535 -14.362 1.00 95.44 184 TYR A N 1
ATOM 1406 C CA . TYR A 1 184 ? -3.121 -4.373 -13.965 1.00 95.44 184 TYR A CA 1
ATOM 1407 C C . TYR A 1 184 ? -4.411 -3.986 -14.679 1.00 95.44 184 TYR A C 1
ATOM 1409 O O . TYR A 1 184 ? -4.867 -2.849 -14.596 1.00 95.44 184 TYR A O 1
ATOM 1417 N N . THR A 1 185 ? -5.052 -4.988 -15.274 1.00 91.75 185 THR A N 1
ATOM 1418 C CA . THR A 1 185 ? -6.403 -4.880 -15.823 1.00 91.75 185 THR A CA 1
ATOM 1419 C C . THR A 1 185 ? -7.278 -5.918 -15.135 1.00 91.75 185 THR A C 1
ATOM 1421 O O . THR A 1 185 ? -6.995 -7.117 -15.186 1.00 91.75 185 THR A O 1
ATOM 1424 N N . LYS A 1 186 ? -8.353 -5.470 -14.477 1.00 90.38 186 LYS A N 1
ATOM 1425 C CA . LYS A 1 186 ? -9.267 -6.360 -13.753 1.00 90.38 186 LYS A CA 1
ATOM 1426 C C . LYS A 1 186 ? -9.830 -7.431 -14.689 1.00 90.38 186 LYS A C 1
ATOM 1428 O O . LYS A 1 186 ? -10.390 -7.117 -15.734 1.00 90.38 186 LYS A O 1
ATOM 1433 N N . GLY A 1 187 ? -9.714 -8.692 -14.276 1.00 86.62 187 GLY A N 1
ATOM 1434 C CA . GLY A 1 187 ? -10.201 -9.848 -15.035 1.00 86.62 187 GLY A CA 1
ATOM 1435 C C . GLY A 1 187 ? -9.232 -10.379 -16.096 1.00 86.62 187 GLY A C 1
ATOM 1436 O O . GLY A 1 187 ? -9.474 -11.462 -16.622 1.00 86.62 187 GLY A O 1
ATOM 1437 N N . LEU A 1 188 ? -8.124 -9.683 -16.377 1.00 88.25 188 LEU A N 1
ATOM 1438 C CA . LEU A 1 188 ? -7.088 -10.177 -17.280 1.00 88.25 188 LEU A CA 1
ATOM 1439 C C . LEU A 1 188 ? -6.082 -11.048 -16.512 1.00 88.25 188 LEU A C 1
ATOM 1441 O O . LEU A 1 188 ? -5.484 -10.626 -15.521 1.00 88.25 188 LEU A O 1
ATOM 1445 N N . SER A 1 189 ? -5.882 -12.281 -16.972 1.00 85.31 189 SER A N 1
ATOM 1446 C CA . SER A 1 189 ? -4.845 -13.168 -16.440 1.00 85.31 189 SER A CA 1
ATOM 1447 C C . SER A 1 189 ? -3.459 -12.762 -16.940 1.00 85.31 189 SER A C 1
ATOM 1449 O O . SER A 1 189 ? -3.316 -12.318 -18.075 1.00 85.31 189 SER A O 1
ATOM 1451 N N . GLY A 1 190 ? -2.423 -12.982 -16.128 1.00 85.06 190 GLY A N 1
ATOM 1452 C CA . GLY A 1 190 ? -1.036 -12.745 -16.546 1.00 85.06 190 GLY A CA 1
ATOM 1453 C C . GLY A 1 190 ? -0.585 -11.284 -16.477 1.00 85.06 190 GLY A C 1
ATOM 1454 O O . GLY A 1 190 ? 0.495 -10.967 -16.962 1.00 85.06 190 GLY A O 1
ATOM 1455 N N . CYS A 1 191 ? -1.354 -10.395 -15.840 1.00 91.94 191 CYS A N 1
ATOM 1456 C CA . CYS A 1 191 ? -0.898 -9.036 -15.550 1.00 91.94 191 CYS A CA 1
ATOM 1457 C C . CYS A 1 191 ? 0.423 -9.031 -14.764 1.00 91.94 191 CYS A C 1
ATOM 1459 O O . CYS A 1 191 ? 0.683 -9.914 -13.940 1.00 91.94 191 CYS A O 1
ATOM 1461 N N . LEU A 1 192 ? 1.240 -8.003 -14.993 1.00 93.75 192 LEU A N 1
ATOM 1462 C CA . LEU A 1 192 ? 2.557 -7.880 -14.377 1.00 93.75 192 LEU A CA 1
ATOM 1463 C C . LEU A 1 192 ? 2.467 -7.625 -12.866 1.00 93.75 192 LEU A C 1
ATOM 1465 O O . LEU A 1 192 ? 3.233 -8.197 -12.091 1.00 93.75 192 LEU A O 1
ATOM 1469 N N . LEU A 1 193 ? 1.507 -6.799 -12.438 1.00 94.88 193 LEU A N 1
ATOM 1470 C CA . LEU A 1 193 ? 1.350 -6.421 -11.033 1.00 94.88 193 LEU A CA 1
ATOM 1471 C C . LEU A 1 193 ? 1.116 -7.633 -10.109 1.00 94.88 193 LEU A C 1
ATOM 1473 O O . LEU A 1 193 ? 1.871 -7.763 -9.145 1.00 94.88 193 LEU A O 1
ATOM 1477 N N . PRO A 1 194 ? 0.163 -8.554 -10.380 1.00 92.81 194 PRO A N 1
ATOM 1478 C CA . PRO A 1 194 ? 0.012 -9.789 -9.607 1.00 92.81 194 PRO A CA 1
ATOM 1479 C C . PRO A 1 194 ? 1.295 -10.620 -9.500 1.00 92.81 194 PRO A C 1
ATOM 1481 O O . PRO A 1 194 ? 1.651 -11.058 -8.408 1.00 92.81 194 PRO A O 1
ATOM 1484 N N . GLN A 1 195 ? 2.018 -10.794 -10.611 1.00 91.94 195 GLN A N 1
ATOM 1485 C CA . GLN A 1 195 ? 3.245 -11.598 -10.648 1.00 91.94 195 GLN A CA 1
ATOM 1486 C C . GLN A 1 195 ? 4.352 -10.995 -9.777 1.00 91.94 195 GLN A C 1
ATOM 1488 O O . GLN A 1 195 ? 5.021 -11.710 -9.030 1.00 91.94 195 GLN A O 1
ATOM 1493 N N . LEU A 1 196 ? 4.532 -9.674 -9.843 1.00 93.31 196 LEU A N 1
ATOM 1494 C CA . LEU A 1 196 ? 5.513 -8.975 -9.016 1.00 93.31 196 LEU A CA 1
ATOM 1495 C C . LEU A 1 196 ? 5.106 -8.957 -7.538 1.00 93.31 196 LEU A C 1
ATOM 1497 O O . LEU A 1 196 ? 5.969 -9.149 -6.683 1.00 93.31 196 LEU A O 1
ATOM 1501 N N . LEU A 1 197 ? 3.815 -8.791 -7.223 1.00 92.19 197 LEU A N 1
ATOM 1502 C CA . LEU A 1 197 ? 3.320 -8.889 -5.845 1.00 92.19 197 LEU A CA 1
ATOM 1503 C C . LEU A 1 197 ? 3.633 -10.252 -5.234 1.00 92.19 197 LEU A C 1
ATOM 1505 O O . LEU A 1 197 ? 4.182 -10.302 -4.135 1.00 92.19 197 LEU A O 1
ATOM 1509 N N . ASP A 1 198 ? 3.319 -11.335 -5.945 1.00 87.38 198 ASP A N 1
ATOM 1510 C CA . ASP A 1 198 ? 3.575 -12.700 -5.476 1.00 87.38 198 ASP A CA 1
ATOM 1511 C C . ASP A 1 198 ? 5.081 -12.990 -5.341 1.00 87.38 198 ASP A C 1
ATOM 1513 O O . ASP A 1 198 ? 5.483 -13.798 -4.504 1.00 87.38 198 ASP A O 1
ATOM 1517 N N . CYS A 1 199 ? 5.930 -12.316 -6.124 1.00 86.94 199 CYS A N 1
ATOM 1518 C CA . CYS A 1 199 ? 7.378 -12.506 -6.068 1.00 86.94 199 CYS A CA 1
ATOM 1519 C C . CYS A 1 199 ? 8.084 -11.682 -4.972 1.00 86.94 199 CYS A C 1
ATOM 1521 O O . CYS A 1 199 ? 9.112 -12.125 -4.457 1.00 86.94 199 CYS A O 1
ATOM 1523 N N . LEU A 1 200 ? 7.591 -10.478 -4.659 1.00 90.44 200 LEU A N 1
ATOM 1524 C CA . LEU A 1 200 ? 8.307 -9.484 -3.840 1.00 90.44 200 LEU A CA 1
ATOM 1525 C C . LEU A 1 200 ? 7.662 -9.205 -2.483 1.00 90.44 200 LEU A C 1
ATOM 1527 O O . LEU A 1 200 ? 8.379 -8.955 -1.511 1.00 90.44 200 LEU A O 1
ATOM 1531 N N . VAL A 1 201 ? 6.329 -9.161 -2.437 1.00 88.12 201 VAL A N 1
ATOM 1532 C CA . VAL A 1 201 ? 5.588 -8.533 -1.334 1.00 88.12 201 VAL A CA 1
ATOM 1533 C C . VAL A 1 201 ? 4.711 -9.523 -0.609 1.00 88.12 201 VAL A C 1
ATOM 1535 O O . VAL A 1 201 ? 4.648 -9.481 0.608 1.00 88.12 201 VAL A O 1
ATOM 1538 N N . VAL A 1 202 ? 3.973 -10.375 -1.315 1.00 72.06 202 VAL A N 1
ATOM 1539 C CA . VAL A 1 202 ? 3.018 -11.235 -0.631 1.00 72.06 202 VAL A CA 1
ATOM 1540 C C . VAL A 1 202 ? 3.791 -12.367 0.040 1.00 72.06 202 VAL A C 1
ATOM 1542 O O . VAL A 1 202 ? 4.527 -13.099 -0.625 1.00 72.06 202 VAL A O 1
ATOM 1545 N N . PRO A 1 203 ? 3.618 -12.548 1.355 1.00 57.44 203 PRO A N 1
ATOM 1546 C CA . PRO A 1 203 ? 4.233 -13.640 2.071 1.00 57.44 203 PRO A CA 1
ATOM 1547 C C . PRO A 1 203 ? 3.767 -14.961 1.475 1.00 57.44 203 PRO A C 1
ATOM 1549 O O . PRO A 1 203 ? 2.595 -15.330 1.526 1.00 57.44 203 PRO A O 1
ATOM 1552 N N . SER A 1 204 ? 4.752 -15.686 0.967 1.00 55.38 204 SER A N 1
ATOM 1553 C CA . SER A 1 204 ? 4.762 -17.085 0.542 1.00 55.38 204 SER A CA 1
ATOM 1554 C C . SER A 1 204 ? 3.866 -18.028 1.371 1.00 55.38 204 SER A C 1
ATOM 1556 O O . SER A 1 204 ? 3.410 -19.036 0.863 1.00 55.38 204 SER A O 1
ATOM 1558 N N . VAL A 1 205 ? 3.517 -17.704 2.620 1.00 42.59 205 VAL A N 1
ATOM 1559 C CA . VAL A 1 205 ? 2.731 -18.563 3.526 1.00 42.59 205 VAL A CA 1
ATOM 1560 C C . VAL A 1 205 ? 1.373 -19.011 2.956 1.00 42.59 205 VAL A C 1
ATOM 1562 O O . VAL A 1 205 ? 0.895 -20.077 3.328 1.00 42.59 205 VAL A O 1
ATOM 1565 N N . VAL A 1 206 ? 0.764 -18.261 2.027 1.00 44.66 206 VAL A N 1
ATOM 1566 C CA . VAL A 1 206 ? -0.490 -18.692 1.376 1.00 44.66 206 VAL A CA 1
ATOM 1567 C C . VAL A 1 206 ? -0.236 -19.541 0.112 1.00 44.66 206 VAL A C 1
ATOM 1569 O O . VAL A 1 206 ? -1.047 -20.415 -0.185 1.00 44.66 206 VAL A O 1
ATOM 1572 N N . HIS A 1 207 ? 0.886 -19.360 -0.612 1.00 41.81 207 HIS A N 1
ATOM 1573 C CA . HIS A 1 207 ? 1.081 -19.936 -1.964 1.00 41.81 207 HIS A CA 1
ATOM 1574 C C . HIS A 1 207 ? 2.506 -20.411 -2.369 1.00 41.81 207 HIS A C 1
ATOM 1576 O O . HIS A 1 207 ? 2.666 -20.946 -3.465 1.00 41.81 207 HIS A O 1
ATOM 1582 N N . ALA A 1 208 ? 3.546 -20.313 -1.533 1.00 49.03 208 ALA A N 1
ATOM 1583 C CA . ALA A 1 208 ? 4.890 -20.838 -1.810 1.00 49.03 208 ALA A CA 1
ATOM 1584 C C . ALA A 1 208 ? 5.625 -21.361 -0.546 1.00 49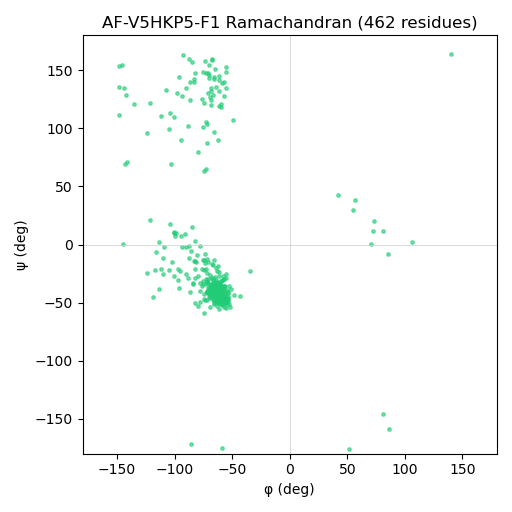.03 208 ALA A C 1
ATOM 1586 O O . ALA A 1 208 ? 5.346 -21.021 0.597 1.00 49.03 208 ALA A O 1
ATOM 1587 N N . LYS A 1 209 ? 6.567 -22.292 -0.744 1.00 49.78 209 LYS A N 1
ATOM 1588 C CA . LYS A 1 209 ? 7.088 -23.192 0.310 1.00 49.78 209 LYS A CA 1
ATOM 1589 C C . LYS A 1 209 ? 8.182 -22.599 1.227 1.00 49.78 209 LYS A C 1
ATOM 1591 O O . LYS A 1 209 ? 8.720 -23.343 2.044 1.00 49.78 209 LYS A O 1
ATOM 1596 N N . LYS A 1 210 ? 8.571 -21.318 1.095 1.00 62.31 210 LYS A N 1
ATOM 1597 C CA . LYS A 1 210 ? 9.674 -20.713 1.886 1.00 62.31 210 LYS A CA 1
ATOM 1598 C C . LYS A 1 210 ? 9.424 -19.241 2.259 1.00 62.31 210 LYS A C 1
ATOM 1600 O O . LYS A 1 210 ? 9.031 -18.481 1.374 1.00 62.31 210 LYS A O 1
ATOM 1605 N N . PRO A 1 211 ? 9.672 -18.829 3.519 1.00 72.62 211 PRO A N 1
ATOM 1606 C CA . PRO A 1 211 ? 9.568 -17.433 3.948 1.00 72.62 211 PRO A CA 1
ATOM 1607 C C . PRO A 1 211 ? 10.650 -16.554 3.297 1.00 72.62 211 PRO A C 1
ATOM 1609 O O . PRO A 1 211 ? 11.685 -17.061 2.860 1.00 72.62 211 PRO A O 1
ATOM 1612 N N . LEU A 1 212 ? 10.412 -15.237 3.254 1.00 82.69 212 LEU A N 1
ATOM 1613 C CA . LEU A 1 212 ? 11.412 -14.253 2.823 1.00 82.69 212 LEU A CA 1
ATOM 1614 C C . LEU A 1 212 ? 12.635 -14.299 3.750 1.00 82.69 212 LEU A C 1
ATOM 1616 O O . LEU A 1 212 ? 12.497 -14.454 4.966 1.00 82.69 212 LEU A O 1
ATOM 1620 N N . SER A 1 213 ? 13.833 -14.142 3.185 1.00 86.62 213 SER A N 1
ATOM 1621 C CA . SER A 1 213 ? 15.056 -14.023 3.985 1.00 86.62 213 SER A CA 1
ATOM 1622 C C . SER A 1 213 ? 15.069 -12.713 4.779 1.00 86.62 213 SER A C 1
ATOM 1624 O O . SER A 1 213 ? 14.407 -11.742 4.413 1.00 86.62 213 SER A O 1
ATOM 1626 N N . GLN A 1 214 ? 15.877 -12.639 5.840 1.00 87.69 214 GLN A N 1
ATOM 1627 C CA . GLN A 1 214 ? 16.002 -11.412 6.635 1.00 87.69 214 GLN A CA 1
ATOM 1628 C C . GLN A 1 214 ? 16.434 -10.204 5.784 1.00 87.69 214 GLN A C 1
ATOM 1630 O O . GLN A 1 214 ? 15.931 -9.100 5.976 1.00 87.69 214 GLN A O 1
ATOM 1635 N N . ALA A 1 215 ? 17.328 -10.410 4.811 1.00 89.56 215 ALA A N 1
ATOM 1636 C CA . ALA A 1 215 ? 17.766 -9.353 3.902 1.00 89.56 215 ALA A CA 1
ATOM 1637 C C . ALA A 1 215 ? 16.629 -8.881 2.977 1.00 89.56 215 ALA A C 1
ATOM 1639 O O . ALA A 1 215 ? 16.460 -7.678 2.783 1.00 89.56 215 ALA A O 1
ATOM 1640 N N . GLN A 1 216 ? 15.807 -9.808 2.469 1.00 90.31 216 GLN A N 1
ATOM 1641 C CA . GLN A 1 216 ? 14.612 -9.475 1.684 1.00 90.31 216 GLN A CA 1
ATOM 1642 C C . GLN A 1 216 ? 13.571 -8.739 2.528 1.00 90.31 216 GLN A C 1
ATOM 1644 O O . GLN A 1 216 ? 13.020 -7.747 2.070 1.00 90.31 216 GLN A O 1
ATOM 1649 N N . LEU A 1 217 ? 13.338 -9.168 3.773 1.00 90.31 217 LEU A N 1
ATOM 1650 C CA . LEU A 1 217 ? 12.414 -8.493 4.687 1.00 90.31 217 LEU A CA 1
ATOM 1651 C C . LEU A 1 217 ? 12.852 -7.061 4.993 1.00 90.31 217 LEU A C 1
ATOM 1653 O O . LEU A 1 217 ? 12.009 -6.169 5.031 1.00 90.31 217 LEU A O 1
ATOM 1657 N N . MET A 1 218 ? 14.151 -6.821 5.180 1.00 90.88 218 MET A N 1
ATOM 1658 C CA . MET A 1 218 ? 14.665 -5.466 5.398 1.00 90.88 218 MET A CA 1
ATOM 1659 C C . MET A 1 218 ? 14.567 -4.604 4.137 1.00 90.88 218 MET A C 1
ATOM 1661 O O . MET A 1 218 ? 14.165 -3.448 4.227 1.00 90.88 218 MET A O 1
ATOM 1665 N N . ALA A 1 219 ? 14.855 -5.155 2.957 1.00 92.69 219 ALA A N 1
ATOM 1666 C CA . ALA A 1 219 ? 14.657 -4.438 1.698 1.00 92.69 219 ALA A CA 1
ATOM 1667 C C . ALA A 1 219 ? 13.183 -4.109 1.443 1.00 92.69 219 ALA A C 1
ATOM 1669 O O . ALA A 1 219 ? 12.844 -2.961 1.149 1.00 92.69 219 ALA A O 1
ATOM 1670 N N . LEU A 1 220 ? 12.292 -5.076 1.664 1.00 93.75 220 LEU A N 1
ATOM 1671 C CA . LEU A 1 220 ? 10.854 -4.866 1.593 1.00 93.75 220 LEU A CA 1
ATOM 1672 C C . LEU A 1 220 ? 10.399 -3.816 2.604 1.00 93.75 220 LEU A C 1
ATOM 1674 O O . LEU A 1 220 ? 9.607 -2.958 2.246 1.00 93.75 220 LEU A O 1
ATOM 1678 N N . LYS A 1 221 ? 10.910 -3.820 3.839 1.00 92.69 221 LYS A N 1
ATOM 1679 C CA . LYS A 1 221 ? 10.545 -2.822 4.853 1.00 92.69 221 LYS A CA 1
ATOM 1680 C C . LYS A 1 221 ? 10.739 -1.387 4.359 1.00 92.69 221 LYS A C 1
ATOM 1682 O O . LYS A 1 221 ? 9.877 -0.552 4.604 1.00 92.69 221 LYS A O 1
ATOM 1687 N N . HIS A 1 222 ? 11.833 -1.098 3.659 1.00 91.81 222 HIS A N 1
ATOM 1688 C CA . HIS A 1 222 ? 12.096 0.250 3.146 1.00 91.81 222 HIS A CA 1
ATOM 1689 C C . HIS A 1 222 ? 11.171 0.649 1.988 1.00 91.81 222 HIS A C 1
ATOM 1691 O O . HIS A 1 222 ? 10.841 1.824 1.855 1.00 91.81 222 HIS A O 1
ATOM 1697 N N . HIS A 1 223 ? 10.714 -0.317 1.189 1.00 94.19 223 HIS A N 1
ATOM 1698 C CA . HIS A 1 223 ? 9.998 -0.054 -0.065 1.00 94.19 223 HIS A CA 1
ATOM 1699 C C . HIS A 1 223 ? 8.505 -0.413 -0.015 1.00 94.19 223 HIS A C 1
ATOM 1701 O O . HIS A 1 223 ? 7.741 0.009 -0.877 1.00 94.19 223 HIS A O 1
ATOM 1707 N N . LEU A 1 224 ? 8.043 -1.125 1.019 1.00 95.31 224 LEU A N 1
ATOM 1708 C CA . LEU A 1 224 ? 6.640 -1.494 1.233 1.00 95.31 224 LEU A CA 1
ATOM 1709 C C . LEU A 1 224 ? 5.675 -0.297 1.136 1.00 95.31 224 LEU A C 1
ATOM 1711 O O . LEU A 1 224 ? 4.604 -0.475 0.549 1.00 95.31 224 LEU A O 1
ATOM 1715 N N . PRO A 1 225 ? 6.022 0.917 1.620 1.00 95.12 225 PRO A N 1
ATOM 1716 C CA . PRO A 1 225 ? 5.152 2.075 1.445 1.00 95.12 225 PRO A CA 1
ATOM 1717 C C . PRO A 1 225 ? 4.849 2.399 -0.024 1.00 95.12 225 PRO A C 1
ATOM 1719 O O . PRO A 1 225 ? 3.723 2.762 -0.344 1.00 95.12 225 PRO A O 1
ATOM 1722 N N . GLN A 1 226 ? 5.817 2.211 -0.926 1.00 95.44 226 GLN A N 1
ATOM 1723 C CA . GLN A 1 226 ? 5.652 2.475 -2.358 1.00 95.44 226 GLN A CA 1
ATOM 1724 C C . GLN A 1 226 ? 4.723 1.454 -3.027 1.00 95.44 226 GLN A C 1
ATOM 1726 O O . GLN A 1 226 ? 3.883 1.825 -3.845 1.00 95.44 226 GLN A O 1
ATOM 1731 N N . PHE A 1 227 ? 4.821 0.177 -2.637 1.00 96.19 227 PHE A N 1
ATOM 1732 C CA . PHE A 1 227 ? 3.887 -0.856 -3.096 1.00 96.19 227 PHE A CA 1
ATOM 1733 C C . PHE A 1 227 ? 2.453 -0.540 -2.660 1.00 96.19 227 PHE A C 1
ATOM 1735 O O . PHE A 1 227 ? 1.531 -0.632 -3.469 1.00 96.19 227 PHE A O 1
ATOM 1742 N N . LEU A 1 228 ? 2.262 -0.145 -1.397 1.00 95.69 228 LEU A N 1
ATOM 1743 C CA . LEU A 1 228 ? 0.944 0.212 -0.873 1.00 95.69 228 LEU A CA 1
ATOM 1744 C C . LEU A 1 228 ? 0.381 1.479 -1.525 1.00 95.69 228 LEU A C 1
ATOM 1746 O O . LEU A 1 228 ? -0.781 1.463 -1.916 1.00 95.69 228 LEU A O 1
ATOM 1750 N N . ASP A 1 229 ? 1.180 2.533 -1.711 1.00 93.81 229 ASP A N 1
ATOM 1751 C CA . ASP A 1 229 ? 0.737 3.753 -2.407 1.00 93.81 229 ASP A CA 1
ATOM 1752 C C . ASP A 1 229 ? 0.289 3.464 -3.852 1.00 93.81 229 ASP A C 1
ATOM 1754 O O . ASP A 1 229 ? -0.770 3.926 -4.288 1.00 93.81 229 ASP A O 1
ATOM 1758 N N . GLY A 1 230 ? 1.028 2.607 -4.566 1.00 94.12 230 GLY A N 1
ATOM 1759 C CA . GLY A 1 230 ? 0.620 2.104 -5.878 1.00 94.12 230 GLY A CA 1
ATOM 1760 C C . GLY A 1 230 ? -0.739 1.397 -5.831 1.00 94.12 230 GLY A C 1
ATOM 1761 O O . GLY A 1 230 ? -1.675 1.783 -6.528 1.00 94.12 230 GLY A O 1
ATOM 1762 N N . LEU A 1 231 ? -0.905 0.414 -4.941 1.00 95.06 231 LEU A N 1
ATOM 1763 C CA . LEU A 1 231 ? -2.167 -0.331 -4.797 1.00 95.06 231 LEU A CA 1
ATOM 1764 C C . LEU A 1 231 ? -3.354 0.552 -4.386 1.00 95.06 231 LEU A C 1
ATOM 1766 O O . LEU A 1 231 ? -4.481 0.312 -4.817 1.00 95.06 231 LEU A O 1
ATOM 1770 N N . LEU A 1 232 ? -3.120 1.590 -3.587 1.00 93.75 232 LEU A N 1
ATOM 1771 C CA . LEU A 1 232 ? -4.146 2.553 -3.180 1.00 93.75 232 LEU A CA 1
ATOM 1772 C C . LEU A 1 232 ? -4.547 3.518 -4.307 1.00 93.75 232 LEU A C 1
ATOM 1774 O O . LEU A 1 232 ? -5.521 4.252 -4.158 1.00 93.75 232 LEU A O 1
ATOM 1778 N N . SER A 1 233 ? -3.844 3.512 -5.444 1.00 91.75 233 SER A N 1
ATOM 1779 C CA . SER A 1 233 ? -4.218 4.285 -6.640 1.00 91.75 233 SER A CA 1
ATOM 1780 C C . SER A 1 233 ? -5.416 3.694 -7.388 1.00 91.75 233 SER A C 1
ATOM 1782 O O . SER A 1 233 ? -6.043 4.380 -8.192 1.00 91.75 233 SER A O 1
ATOM 1784 N N . PHE A 1 234 ? -5.782 2.442 -7.106 1.00 92.31 234 PHE A N 1
ATOM 1785 C CA . PHE A 1 234 ? -6.978 1.817 -7.661 1.00 92.31 234 PHE A CA 1
ATOM 1786 C C . PHE A 1 234 ? -8.215 2.095 -6.808 1.00 92.31 234 PHE A C 1
ATOM 1788 O O . PHE A 1 234 ? -8.152 2.283 -5.592 1.00 92.31 234 PHE A O 1
ATOM 1795 N N . ARG A 1 235 ? -9.396 1.943 -7.417 1.00 90.12 235 ARG A N 1
ATOM 1796 C CA . ARG A 1 235 ? -10.661 1.793 -6.680 1.00 90.12 235 ARG A CA 1
ATOM 1797 C C . ARG A 1 235 ? -10.771 0.389 -6.072 1.00 90.12 235 ARG A C 1
ATOM 1799 O O . ARG A 1 235 ? -11.661 -0.379 -6.427 1.00 90.12 235 ARG A O 1
ATOM 1806 N N . ILE A 1 236 ? -9.872 0.050 -5.147 1.00 91.81 236 ILE A N 1
ATOM 1807 C CA . ILE A 1 236 ? -9.715 -1.312 -4.605 1.00 91.81 236 ILE A CA 1
ATOM 1808 C C . ILE A 1 236 ? -10.980 -1.874 -3.951 1.00 91.81 236 ILE A C 1
ATOM 1810 O O . ILE A 1 236 ? -11.188 -3.076 -3.992 1.00 91.81 236 ILE A O 1
ATOM 1814 N N . 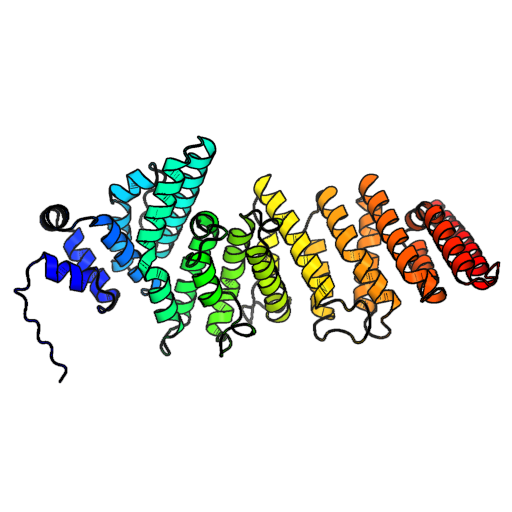ARG A 1 237 ? -11.894 -1.046 -3.421 1.00 90.25 237 ARG A N 1
ATOM 1815 C CA . ARG A 1 237 ? -13.182 -1.543 -2.890 1.00 90.25 237 ARG A CA 1
ATOM 1816 C C . ARG A 1 237 ? -14.068 -2.205 -3.959 1.00 90.25 237 ARG A C 1
ATOM 1818 O O . ARG A 1 237 ? -14.921 -3.012 -3.613 1.00 90.25 237 ARG A O 1
ATOM 1825 N N . LEU A 1 238 ? -13.859 -1.884 -5.238 1.00 92.38 238 LEU A N 1
ATOM 1826 C CA . LEU A 1 238 ? -14.555 -2.491 -6.380 1.00 92.38 238 LEU A CA 1
ATOM 1827 C C . LEU A 1 238 ? -13.786 -3.682 -6.975 1.00 92.38 238 LEU A C 1
ATOM 1829 O O . LEU A 1 238 ? -14.257 -4.314 -7.927 1.00 92.38 238 LEU A O 1
ATOM 1833 N N . ASP A 1 239 ? -12.605 -3.990 -6.442 1.00 94.44 239 ASP A N 1
ATOM 1834 C CA . ASP A 1 239 ? -11.747 -5.083 -6.879 1.00 94.44 239 ASP A CA 1
ATOM 1835 C C . ASP A 1 239 ? -11.429 -6.017 -5.695 1.00 94.44 239 ASP A C 1
ATOM 1837 O O . ASP A 1 239 ? -10.506 -5.760 -4.917 1.00 94.44 239 ASP A O 1
ATOM 1841 N N . PRO A 1 240 ? -12.181 -7.124 -5.542 1.00 93.38 240 PRO A N 1
ATOM 1842 C CA . PRO A 1 240 ? -11.992 -8.053 -4.430 1.00 93.38 240 PRO A CA 1
ATOM 1843 C C . PRO A 1 240 ? -10.585 -8.655 -4.349 1.00 93.38 240 PRO A C 1
ATOM 1845 O O . PRO A 1 240 ? -10.122 -8.959 -3.249 1.00 93.38 240 PRO A O 1
ATOM 1848 N N . TYR A 1 241 ? -9.898 -8.825 -5.486 1.00 92.50 241 TYR A N 1
ATOM 1849 C CA . TYR A 1 241 ? -8.540 -9.363 -5.512 1.00 92.50 241 TYR A CA 1
ATOM 1850 C C . TYR A 1 241 ? -7.561 -8.360 -4.900 1.00 92.50 241 TYR A C 1
ATOM 1852 O O . TYR A 1 241 ? -6.864 -8.701 -3.942 1.00 92.50 241 TYR A O 1
ATOM 1860 N N . LEU A 1 242 ? -7.545 -7.115 -5.389 1.00 93.81 242 LEU A N 1
ATOM 1861 C CA . LEU A 1 242 ? -6.643 -6.084 -4.863 1.00 93.81 242 LEU A CA 1
ATOM 1862 C C . LEU A 1 242 ? -6.958 -5.747 -3.404 1.00 93.81 242 LEU A C 1
ATOM 1864 O O . LEU A 1 242 ? -6.038 -5.630 -2.594 1.00 93.81 242 LEU A O 1
ATOM 1868 N N . LEU A 1 243 ? -8.246 -5.661 -3.046 1.00 94.94 243 LEU A N 1
ATOM 1869 C CA . LEU A 1 243 ? -8.671 -5.452 -1.662 1.00 94.94 243 LEU A CA 1
ATOM 1870 C C . LEU A 1 243 ? -8.103 -6.531 -0.740 1.00 94.94 243 LEU A C 1
ATOM 1872 O O . LEU A 1 243 ? -7.531 -6.212 0.302 1.00 94.94 243 LEU A O 1
ATOM 1876 N N . ARG A 1 244 ? -8.226 -7.803 -1.135 1.00 92.94 244 ARG A N 1
ATOM 1877 C CA . ARG A 1 244 ? -7.666 -8.921 -0.377 1.00 92.94 244 ARG A CA 1
ATOM 1878 C C . ARG A 1 244 ? -6.150 -8.805 -0.251 1.00 92.94 244 ARG A C 1
ATOM 1880 O O . ARG A 1 244 ? -5.646 -8.910 0.858 1.00 92.94 244 ARG A O 1
ATOM 1887 N N . ARG A 1 245 ? -5.429 -8.523 -1.343 1.00 92.31 245 ARG A N 1
ATOM 1888 C CA . ARG A 1 245 ? -3.961 -8.392 -1.304 1.00 92.31 245 ARG A CA 1
ATOM 1889 C C . ARG A 1 245 ? -3.498 -7.279 -0.365 1.00 92.31 245 ARG A C 1
ATOM 1891 O O . ARG A 1 245 ? -2.573 -7.503 0.406 1.00 92.31 245 ARG A O 1
ATOM 1898 N N . VAL A 1 246 ? -4.160 -6.121 -0.363 1.00 94.69 246 VAL A N 1
ATOM 1899 C CA . VAL A 1 246 ? -3.854 -5.036 0.587 1.00 94.69 246 VAL A CA 1
ATOM 1900 C C . VAL A 1 246 ? -4.101 -5.481 2.033 1.00 94.69 246 VAL A C 1
ATOM 1902 O O . VAL A 1 246 ? -3.246 -5.260 2.890 1.00 94.69 246 VAL A O 1
ATOM 1905 N N . LYS A 1 247 ? -5.227 -6.153 2.313 1.00 93.44 247 LYS A N 1
ATOM 1906 C CA . LYS A 1 247 ? -5.529 -6.673 3.659 1.00 93.44 247 LYS A CA 1
ATOM 1907 C C . LYS A 1 247 ? -4.524 -7.733 4.124 1.00 93.44 247 LYS A C 1
ATOM 1909 O O . LYS A 1 247 ? -4.104 -7.695 5.281 1.00 93.44 247 LYS A O 1
ATOM 1914 N N . ASP A 1 248 ? -4.105 -8.630 3.232 1.00 91.50 248 ASP A N 1
ATOM 1915 C CA . ASP A 1 248 ? -3.099 -9.661 3.515 1.00 91.50 248 ASP A CA 1
ATOM 1916 C C . ASP A 1 248 ? -1.744 -9.020 3.860 1.00 91.50 248 ASP A C 1
ATOM 1918 O O . ASP A 1 248 ? -1.108 -9.398 4.845 1.00 91.50 248 ASP A O 1
ATOM 1922 N N . ILE A 1 249 ? -1.333 -7.995 3.100 1.00 93.44 249 ILE A N 1
ATOM 1923 C CA . ILE A 1 249 ? -0.114 -7.215 3.359 1.00 93.44 249 ILE A CA 1
ATOM 1924 C C . ILE A 1 249 ? -0.181 -6.549 4.737 1.00 93.44 249 ILE A C 1
ATOM 1926 O O . ILE A 1 249 ? 0.745 -6.699 5.535 1.00 93.44 249 ILE A O 1
ATOM 1930 N N . ILE A 1 250 ? -1.270 -5.835 5.038 1.00 93.69 250 ILE A N 1
ATOM 1931 C CA . ILE A 1 250 ? -1.438 -5.147 6.325 1.00 93.69 250 ILE A CA 1
ATOM 1932 C C . ILE A 1 250 ? -1.371 -6.156 7.472 1.00 93.69 250 ILE A C 1
ATOM 1934 O O . ILE A 1 250 ? -0.579 -5.991 8.397 1.00 93.69 250 ILE A O 1
ATOM 1938 N N . THR A 1 251 ? -2.171 -7.217 7.394 1.00 91.25 251 THR A N 1
ATOM 1939 C CA . THR A 1 251 ? -2.303 -8.198 8.475 1.00 91.25 251 THR A CA 1
ATOM 1940 C C . THR A 1 251 ? -0.988 -8.924 8.730 1.00 91.25 251 THR A C 1
ATOM 1942 O O . THR A 1 251 ? -0.600 -9.107 9.881 1.00 91.25 251 THR A O 1
ATOM 1945 N N . HIS A 1 252 ? -0.264 -9.303 7.678 1.00 89.19 252 HIS A N 1
ATOM 1946 C CA . HIS A 1 252 ? 0.988 -10.024 7.845 1.00 89.19 252 HIS A CA 1
ATOM 1947 C C . HIS A 1 252 ? 2.131 -9.132 8.337 1.00 89.19 252 HIS A C 1
ATOM 1949 O O . HIS A 1 252 ? 2.847 -9.498 9.266 1.00 89.19 252 HIS A O 1
ATOM 1955 N N . TYR A 1 253 ? 2.325 -7.958 7.730 1.00 91.38 253 TYR A N 1
ATOM 1956 C CA . TYR A 1 253 ? 3.495 -7.130 8.033 1.00 91.38 253 TYR A CA 1
ATOM 1957 C C . TYR A 1 253 ? 3.343 -6.277 9.291 1.00 91.38 253 TYR A C 1
ATOM 1959 O O . TYR A 1 253 ? 4.354 -5.796 9.804 1.00 91.38 253 TYR A O 1
ATOM 1967 N N . LEU A 1 254 ? 2.126 -6.119 9.822 1.00 91.94 254 LEU A N 1
ATOM 1968 C CA . LEU A 1 254 ? 1.909 -5.405 11.079 1.00 91.94 254 LEU A CA 1
ATOM 1969 C C . LEU A 1 254 ? 2.595 -6.091 12.260 1.00 91.94 254 LEU A C 1
ATOM 1971 O O . LEU A 1 254 ? 3.195 -5.405 13.082 1.00 91.94 254 LEU A O 1
ATOM 1975 N N . SER A 1 255 ? 2.518 -7.421 12.362 1.00 88.19 255 SER A N 1
ATOM 1976 C CA . SER A 1 255 ? 3.157 -8.163 13.458 1.00 88.19 255 SER A CA 1
ATOM 1977 C C . SER A 1 255 ? 4.653 -8.377 13.239 1.00 88.19 255 SER A C 1
ATOM 1979 O O . SER A 1 255 ? 5.397 -8.476 14.213 1.00 88.19 255 SER A O 1
ATOM 1981 N N . LEU A 1 256 ? 5.107 -8.418 11.982 1.00 87.81 256 LEU A N 1
ATOM 1982 C CA . LEU A 1 256 ? 6.508 -8.685 11.647 1.00 87.81 256 LEU A CA 1
ATOM 1983 C C . LEU A 1 256 ? 7.462 -7.529 11.955 1.00 87.81 256 LEU A C 1
ATOM 1985 O O . LEU A 1 256 ? 8.642 -7.771 12.217 1.00 87.81 256 LEU A O 1
ATOM 1989 N N . PHE A 1 257 ? 6.996 -6.282 11.904 1.00 88.94 257 PHE A N 1
ATOM 1990 C CA . PHE A 1 257 ? 7.843 -5.122 12.163 1.00 88.94 257 PHE A CA 1
ATOM 1991 C C . PHE A 1 257 ? 7.517 -4.491 13.515 1.00 88.94 257 PHE A C 1
ATOM 1993 O O . PHE A 1 257 ? 6.363 -4.247 13.856 1.00 88.94 257 PHE A O 1
ATOM 2000 N N . SER A 1 258 ? 8.556 -4.192 14.296 1.00 84.81 258 SER A N 1
ATOM 2001 C CA . SER A 1 258 ? 8.373 -3.508 15.575 1.00 84.81 258 SER A CA 1
ATOM 2002 C C . SER A 1 258 ? 7.954 -2.049 15.381 1.00 84.81 258 SER A C 1
ATOM 2004 O O . SER A 1 258 ? 8.415 -1.371 14.460 1.00 84.81 258 SER A O 1
ATOM 2006 N N . LEU A 1 259 ? 7.123 -1.558 16.302 1.00 84.19 259 LEU A N 1
ATOM 2007 C CA . LEU A 1 259 ? 6.842 -0.130 16.476 1.00 84.19 259 LEU A CA 1
ATOM 2008 C C . LEU A 1 259 ? 7.989 0.611 17.180 1.00 84.19 259 LEU A C 1
ATOM 2010 O O . LEU A 1 259 ? 8.084 1.831 17.070 1.00 84.19 259 LEU A O 1
ATOM 2014 N N . THR A 1 260 ? 8.850 -0.102 17.916 1.00 78.00 260 THR A N 1
ATOM 2015 C CA . THR A 1 260 ? 9.997 0.510 18.593 1.00 78.00 260 THR A CA 1
ATOM 2016 C C . THR A 1 260 ? 11.089 0.847 17.589 1.00 78.00 260 THR A C 1
ATOM 2018 O O . THR A 1 260 ? 11.609 -0.023 16.893 1.00 78.00 260 THR A O 1
ATOM 2021 N N . GLN A 1 261 ? 11.445 2.128 17.540 1.00 73.38 261 GLN A N 1
ATOM 2022 C CA . GLN A 1 261 ? 12.572 2.613 16.760 1.00 73.38 261 GLN A CA 1
ATOM 2023 C C . GLN A 1 261 ? 13.831 2.582 17.625 1.00 73.38 261 GLN A C 1
ATOM 2025 O O . GLN A 1 261 ? 13.830 3.012 18.776 1.00 73.38 261 GLN A O 1
ATOM 2030 N N . SER A 1 262 ? 14.919 2.087 17.059 1.00 65.06 262 SER A N 1
ATOM 2031 C CA . SER A 1 262 ? 16.257 2.154 17.629 1.00 65.06 262 SER A CA 1
ATOM 2032 C C . SER A 1 262 ? 17.225 2.559 16.533 1.00 65.06 262 SER A C 1
ATOM 2034 O O . SER A 1 262 ? 17.357 1.850 15.530 1.00 65.06 262 SER A O 1
ATOM 2036 N N . ALA A 1 263 ? 17.906 3.684 16.755 1.00 60.84 263 ALA A N 1
ATOM 2037 C CA . ALA A 1 263 ? 18.992 4.151 15.901 1.00 60.84 263 ALA A CA 1
ATOM 2038 C C . ALA A 1 263 ? 20.166 3.157 15.899 1.00 60.84 263 ALA A C 1
ATOM 2040 O O . ALA A 1 263 ? 20.774 2.933 14.859 1.00 60.84 263 ALA A O 1
ATOM 2041 N N . ILE A 1 264 ? 20.416 2.489 17.034 1.00 62.75 264 ILE A N 1
ATOM 2042 C CA . ILE A 1 264 ? 21.482 1.486 17.191 1.00 62.75 264 ILE A CA 1
ATOM 2043 C C . ILE A 1 264 ? 21.221 0.266 16.298 1.00 62.75 264 ILE A C 1
ATOM 2045 O O . ILE A 1 264 ? 22.141 -0.271 15.693 1.00 62.75 264 ILE A O 1
ATOM 2049 N N . TYR A 1 265 ? 19.957 -0.153 16.178 1.00 61.78 265 TYR A N 1
ATOM 2050 C CA . TYR A 1 265 ? 19.565 -1.318 15.375 1.00 61.78 265 TYR A CA 1
ATOM 2051 C C . TYR A 1 265 ? 19.031 -0.950 13.983 1.00 61.78 265 TYR A C 1
ATOM 2053 O O . TYR A 1 265 ? 18.456 -1.806 13.314 1.00 61.78 265 TYR A O 1
ATOM 2061 N N . ASN A 1 266 ? 19.172 0.318 13.570 1.00 59.31 266 ASN A N 1
ATOM 2062 C CA . ASN A 1 266 ? 18.668 0.876 12.310 1.00 59.31 266 ASN A CA 1
ATOM 2063 C C . ASN A 1 266 ? 17.244 0.405 11.955 1.00 59.31 266 ASN A C 1
ATOM 2065 O O . ASN A 1 266 ? 16.939 0.011 10.829 1.00 59.31 266 ASN A O 1
ATOM 2069 N N . THR A 1 267 ? 16.357 0.377 12.951 1.00 66.38 267 THR A N 1
ATOM 2070 C CA . THR A 1 267 ? 15.026 -0.217 12.770 1.00 66.38 267 THR A CA 1
ATOM 2071 C C . THR A 1 267 ? 14.051 0.717 12.066 1.00 66.38 267 THR A C 1
ATOM 2073 O O . THR A 1 267 ? 13.004 0.232 11.663 1.00 66.38 267 THR A O 1
ATOM 2076 N N . GLY A 1 268 ? 14.378 1.992 11.834 1.00 75.88 268 GLY A N 1
ATOM 2077 C CA . GLY A 1 268 ? 13.556 2.927 11.052 1.00 75.88 268 GLY A CA 1
ATOM 2078 C C . GLY A 1 268 ? 12.078 3.025 11.485 1.00 75.88 268 GLY A C 1
ATOM 2079 O O . GLY A 1 268 ? 11.657 2.420 12.472 1.00 75.88 268 GLY A O 1
ATOM 2080 N N . PRO A 1 269 ? 11.247 3.795 10.766 1.00 87.38 269 PRO A N 1
ATOM 2081 C CA . PRO A 1 269 ? 9.807 3.798 10.991 1.00 87.38 269 PRO A CA 1
ATOM 2082 C C . PRO A 1 269 ? 9.155 2.483 10.547 1.00 87.38 269 PRO A C 1
ATOM 2084 O O . PRO A 1 269 ? 9.647 1.771 9.669 1.00 87.38 269 PRO A O 1
ATOM 2087 N N . HIS A 1 270 ? 8.010 2.160 11.150 1.00 92.12 270 HIS A N 1
ATOM 2088 C CA . HIS A 1 270 ? 7.202 1.032 10.704 1.00 92.12 270 HIS A CA 1
ATOM 2089 C C . HIS A 1 270 ? 6.646 1.327 9.299 1.00 92.12 270 HIS A C 1
ATOM 2091 O O . HIS A 1 270 ? 5.999 2.362 9.127 1.00 92.12 270 HIS A O 1
ATOM 2097 N N . PRO A 1 271 ? 6.803 0.436 8.304 1.00 93.19 271 PRO A N 1
ATOM 2098 C CA . PRO A 1 271 ? 6.436 0.740 6.918 1.00 93.19 271 PRO A CA 1
ATOM 2099 C C .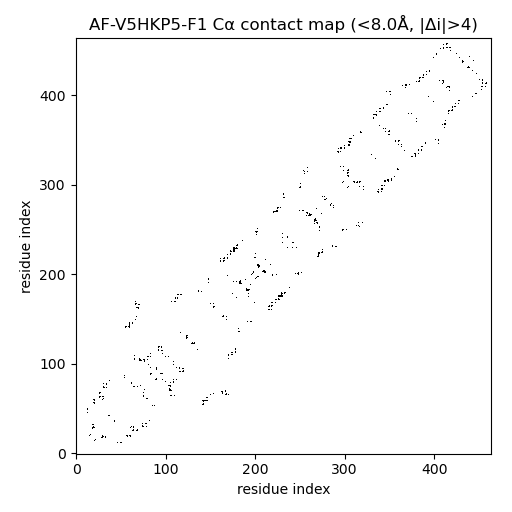 PRO A 1 271 ? 4.955 1.085 6.742 1.00 93.19 271 PRO A C 1
ATOM 2101 O O . PRO A 1 271 ? 4.620 2.041 6.056 1.00 93.19 271 PRO A O 1
ATOM 2104 N N . LEU A 1 272 ? 4.060 0.368 7.430 1.00 94.50 272 LEU A N 1
ATOM 2105 C CA . LEU A 1 272 ? 2.623 0.669 7.404 1.00 94.50 272 LEU A CA 1
ATOM 2106 C C . LEU A 1 272 ? 2.262 2.048 8.000 1.00 94.50 272 LEU A C 1
ATOM 2108 O O . LEU A 1 272 ? 1.190 2.562 7.695 1.00 94.50 272 LEU A O 1
ATOM 2112 N N . LEU A 1 273 ? 3.122 2.650 8.832 1.00 91.94 273 LEU A N 1
ATOM 2113 C CA . LEU A 1 273 ? 2.917 4.016 9.331 1.00 91.94 273 LEU A CA 1
ATOM 2114 C C . LEU A 1 273 ? 3.421 5.063 8.335 1.00 91.94 273 LEU A C 1
ATOM 2116 O O . LEU A 1 273 ? 2.780 6.095 8.200 1.00 91.94 273 LEU A O 1
ATOM 2120 N N . VAL A 1 274 ? 4.501 4.779 7.599 1.00 91.62 274 VAL A N 1
ATOM 2121 C CA . VAL A 1 274 ? 5.051 5.688 6.570 1.00 91.62 274 VAL A CA 1
ATOM 2122 C C . VAL A 1 274 ? 4.029 5.978 5.464 1.00 91.62 274 VAL A C 1
ATOM 2124 O O . VAL A 1 274 ? 4.000 7.073 4.919 1.00 91.62 274 VAL A O 1
ATOM 2127 N N . VAL A 1 275 ? 3.140 5.026 5.160 1.00 90.88 275 VAL A N 1
ATOM 2128 C CA . VAL A 1 275 ? 2.049 5.221 4.184 1.00 90.88 275 VAL A CA 1
ATOM 2129 C C . VAL A 1 275 ? 1.080 6.336 4.603 1.00 90.88 275 VAL A C 1
ATOM 2131 O O . VAL A 1 275 ? 0.430 6.928 3.751 1.00 90.88 275 VAL A O 1
ATOM 2134 N N . LEU A 1 276 ? 0.978 6.661 5.897 1.00 87.44 276 LEU A N 1
ATOM 2135 C CA . LEU A 1 276 ? 0.109 7.745 6.372 1.00 87.44 276 LEU A CA 1
ATOM 2136 C C . LEU A 1 276 ? 0.653 9.135 6.024 1.00 87.44 276 LEU A C 1
ATOM 2138 O O . LEU A 1 276 ? -0.124 10.088 5.963 1.00 87.44 276 LEU A O 1
ATOM 2142 N N . ASP A 1 277 ? 1.958 9.237 5.769 1.00 82.25 277 ASP A N 1
ATOM 2143 C CA . ASP A 1 277 ? 2.659 10.493 5.499 1.00 82.25 277 ASP A CA 1
ATOM 2144 C C . ASP A 1 277 ? 2.569 10.908 4.010 1.00 82.25 277 ASP A C 1
ATOM 2146 O O . ASP A 1 277 ? 3.311 11.775 3.547 1.00 82.25 277 ASP A O 1
ATOM 2150 N N . THR A 1 278 ? 1.661 10.299 3.232 1.00 69.31 278 THR A N 1
ATOM 2151 C CA . THR A 1 278 ? 1.408 10.653 1.823 1.00 69.31 278 THR A CA 1
ATOM 2152 C C . THR A 1 278 ? 1.017 12.128 1.672 1.00 69.31 278 THR A C 1
ATOM 2154 O O . THR A 1 278 ? 0.264 12.651 2.492 1.00 69.31 278 THR A O 1
ATOM 2157 N N . GLY A 1 279 ? 1.541 12.776 0.620 1.00 66.38 279 GLY A N 1
ATOM 2158 C CA . GLY A 1 279 ? 1.592 14.234 0.428 1.00 66.38 279 GLY A CA 1
ATOM 2159 C C . GLY A 1 279 ? 0.263 15.009 0.418 1.00 66.38 279 GLY A C 1
ATOM 2160 O O . GLY A 1 279 ? -0.815 14.486 0.674 1.00 66.38 279 GLY A O 1
ATOM 2161 N N . ALA A 1 280 ? 0.339 16.310 0.133 1.00 61.12 280 ALA A N 1
ATOM 2162 C CA . ALA A 1 280 ? -0.811 17.214 0.186 1.00 61.12 280 ALA A CA 1
ATOM 2163 C C . ALA A 1 280 ? -1.668 17.167 -1.097 1.00 61.12 280 ALA A C 1
ATOM 2165 O O . ALA A 1 280 ? -1.137 17.124 -2.203 1.00 61.12 280 ALA A O 1
ATOM 2166 N N . GLY A 1 281 ? -2.998 17.217 -0.954 1.00 74.75 281 GLY A N 1
ATOM 2167 C CA . GLY A 1 281 ? -3.951 17.313 -2.071 1.00 74.75 281 GLY A CA 1
ATOM 2168 C C . GLY A 1 281 ? -5.206 16.453 -1.882 1.00 74.75 281 GLY A C 1
ATOM 2169 O O . GLY A 1 281 ? -5.231 15.549 -1.052 1.00 74.75 281 GLY A O 1
ATOM 2170 N N . SER A 1 282 ? -6.261 16.708 -2.664 1.00 74.75 282 SER A N 1
ATOM 2171 C CA . SER A 1 282 ? -7.552 16.004 -2.536 1.00 74.75 282 SER A CA 1
ATOM 2172 C C . SER A 1 282 ? -7.446 14.498 -2.809 1.00 74.75 282 SER A C 1
ATOM 2174 O O . SER A 1 282 ? -7.958 13.694 -2.031 1.00 74.75 282 SER A O 1
ATOM 2176 N N . ARG A 1 283 ? -6.727 14.104 -3.871 1.00 78.38 283 ARG A N 1
ATOM 2177 C CA . ARG A 1 283 ? -6.480 12.692 -4.219 1.00 78.38 283 ARG A CA 1
ATOM 2178 C C . ARG A 1 283 ? -5.671 11.971 -3.131 1.00 78.38 283 ARG A C 1
ATOM 2180 O O . ARG A 1 283 ? -5.999 10.844 -2.771 1.00 78.38 283 ARG A O 1
ATOM 2187 N N . ALA A 1 284 ? -4.652 12.628 -2.574 1.00 82.62 284 ALA A N 1
ATOM 2188 C CA . ALA A 1 284 ? -3.834 12.068 -1.499 1.00 82.62 284 ALA A CA 1
ATOM 2189 C C . ALA A 1 284 ? -4.633 11.901 -0.194 1.00 82.62 284 ALA A C 1
ATOM 2191 O O . ALA A 1 284 ? -4.547 10.854 0.446 1.00 82.62 284 ALA A O 1
ATOM 2192 N N . SER A 1 285 ? -5.493 12.866 0.148 1.00 82.12 285 SER A N 1
ATOM 2193 C CA . SER A 1 285 ? -6.407 12.749 1.293 1.00 82.12 285 SER A CA 1
ATOM 2194 C C . SER A 1 285 ? -7.383 11.577 1.144 1.00 82.12 285 SER A C 1
ATOM 2196 O O . SER A 1 285 ? -7.547 10.808 2.085 1.00 82.12 285 SER A O 1
ATOM 2198 N N . GLN A 1 286 ? -7.975 11.375 -0.041 1.00 84.31 286 GLN A N 1
ATOM 2199 C CA . GLN A 1 286 ? -8.873 10.235 -0.295 1.00 84.31 286 GLN A CA 1
ATOM 2200 C C . GLN A 1 286 ? -8.152 8.885 -0.171 1.00 84.31 286 GLN A C 1
ATOM 2202 O O . GLN A 1 286 ? -8.682 7.948 0.431 1.00 84.31 286 GLN A O 1
ATOM 2207 N N . LYS A 1 287 ? -6.929 8.783 -0.710 1.00 88.31 287 LYS A N 1
ATOM 2208 C CA . LYS A 1 287 ? -6.077 7.594 -0.546 1.00 88.31 287 LYS A CA 1
ATOM 2209 C C . LYS A 1 287 ? -5.786 7.314 0.928 1.00 88.31 287 LYS A C 1
ATOM 2211 O O . LYS A 1 287 ? -5.915 6.170 1.366 1.00 88.31 287 LYS A O 1
ATOM 2216 N N . ARG A 1 288 ? -5.427 8.350 1.693 1.00 87.62 288 ARG A N 1
ATOM 2217 C CA . ARG A 1 288 ? -5.141 8.244 3.127 1.00 87.62 288 ARG A CA 1
ATOM 2218 C C . ARG A 1 288 ? -6.368 7.791 3.913 1.00 87.62 288 ARG A C 1
ATOM 2220 O O . ARG A 1 288 ? -6.251 6.859 4.702 1.00 87.62 288 ARG A O 1
ATOM 2227 N N . GLU A 1 289 ? -7.534 8.386 3.675 1.00 86.12 289 GLU A N 1
ATOM 2228 C CA . GLU A 1 289 ? -8.791 7.999 4.332 1.00 86.12 289 GLU A CA 1
ATOM 2229 C C . GLU A 1 289 ? -9.137 6.527 4.060 1.00 86.12 289 GLU A C 1
ATOM 2231 O O . GLU A 1 289 ? -9.420 5.757 4.985 1.00 86.12 289 GLU A O 1
ATOM 2236 N N . LEU A 1 290 ? -9.047 6.106 2.794 1.00 88.81 290 LEU A N 1
ATOM 2237 C CA . LEU A 1 290 ? -9.247 4.716 2.394 1.00 88.81 290 LEU A CA 1
ATOM 2238 C C . LEU A 1 290 ? -8.276 3.777 3.117 1.00 88.81 290 LEU A C 1
ATOM 2240 O O . LEU A 1 290 ? -8.700 2.750 3.651 1.00 88.81 290 LEU A O 1
ATOM 2244 N N . TYR A 1 291 ? -6.990 4.126 3.141 1.00 91.81 291 TYR A N 1
ATOM 2245 C CA . TYR A 1 291 ? -5.963 3.325 3.793 1.00 91.81 291 TYR A CA 1
ATOM 2246 C C . TYR A 1 291 ? -6.181 3.218 5.301 1.00 91.81 291 TYR A C 1
ATOM 2248 O O . TYR A 1 291 ? -6.140 2.111 5.830 1.00 91.81 291 TYR A O 1
ATOM 2256 N N . VAL A 1 292 ? -6.476 4.330 5.984 1.00 90.31 292 VAL A N 1
ATOM 2257 C CA . VAL A 1 292 ? -6.783 4.342 7.422 1.00 90.31 292 VAL A CA 1
ATOM 2258 C C . VAL A 1 292 ? -7.971 3.433 7.716 1.00 90.31 292 VAL A C 1
ATOM 2260 O O . VAL A 1 292 ? -7.869 2.584 8.595 1.00 90.31 292 VAL A O 1
ATOM 2263 N N . SER A 1 293 ? -9.062 3.532 6.949 1.00 89.12 293 SER A N 1
ATOM 2264 C CA . SER A 1 293 ? -10.213 2.634 7.116 1.00 89.12 293 SER A CA 1
ATOM 2265 C C . SER A 1 293 ? -9.811 1.162 6.980 1.00 89.12 293 SER A C 1
ATOM 2267 O O . SER A 1 293 ? -10.129 0.367 7.858 1.00 89.12 293 SER A O 1
ATOM 2269 N N . LEU A 1 294 ? -9.072 0.794 5.929 1.00 92.19 294 LEU A N 1
ATOM 2270 C CA . LEU A 1 294 ? -8.658 -0.597 5.713 1.00 92.19 294 LEU A CA 1
ATOM 2271 C C . LEU A 1 294 ? -7.697 -1.105 6.786 1.00 92.19 294 LEU A C 1
ATOM 2273 O O . LEU A 1 294 ? -7.796 -2.257 7.207 1.00 92.19 294 LEU A O 1
ATOM 2277 N N . LEU A 1 295 ? -6.768 -0.259 7.216 1.00 93.00 295 LEU A N 1
ATOM 2278 C CA . LEU A 1 295 ? -5.806 -0.559 8.263 1.00 93.00 295 LEU A CA 1
ATOM 2279 C C . LEU A 1 295 ? -6.514 -0.839 9.589 1.00 93.00 295 LEU A C 1
ATOM 2281 O O . LEU A 1 295 ? -6.234 -1.855 10.223 1.00 93.00 295 LEU A O 1
ATOM 2285 N N . LEU A 1 296 ? -7.453 0.023 9.984 1.00 91.94 296 LEU A N 1
ATOM 2286 C CA . LEU A 1 296 ? -8.224 -0.152 11.213 1.00 91.94 296 LEU A CA 1
ATOM 2287 C C . LEU A 1 296 ? -9.117 -1.392 11.145 1.00 91.94 296 LEU A C 1
ATOM 2289 O O . LEU A 1 296 ? -9.100 -2.173 12.093 1.00 91.94 296 LEU A O 1
ATOM 2293 N N . ASP A 1 297 ? -9.794 -1.636 10.018 1.00 90.06 297 ASP A N 1
ATOM 2294 C CA . ASP A 1 297 ? -10.568 -2.865 9.800 1.00 90.06 297 ASP A CA 1
ATOM 2295 C C . ASP A 1 297 ? -9.686 -4.110 10.004 1.00 90.06 297 ASP A C 1
ATOM 2297 O O . ASP A 1 297 ? -10.045 -5.022 10.746 1.00 90.06 297 ASP A O 1
ATOM 2301 N N . CYS A 1 298 ? -8.487 -4.135 9.407 1.00 92.12 298 CYS A N 1
ATOM 2302 C CA . CYS A 1 298 ? -7.565 -5.266 9.551 1.00 92.12 298 CYS A CA 1
ATOM 2303 C C . CYS A 1 298 ? -7.098 -5.457 10.997 1.00 92.12 298 CYS A C 1
ATOM 2305 O O . CYS A 1 298 ? -7.010 -6.597 11.458 1.00 92.12 298 CYS A O 1
ATOM 2307 N N . ILE A 1 299 ? -6.801 -4.371 11.719 1.00 91.75 299 ILE A N 1
ATOM 2308 C CA . ILE A 1 299 ? -6.384 -4.453 13.123 1.00 91.75 299 ILE A CA 1
ATOM 2309 C C . ILE A 1 299 ? -7.535 -4.974 13.989 1.00 91.75 299 ILE A C 1
ATOM 2311 O O . ILE A 1 299 ? -7.345 -5.900 14.780 1.00 91.75 299 ILE A O 1
ATOM 2315 N N . CYS A 1 300 ? -8.733 -4.417 13.817 1.00 89.50 300 CYS A N 1
ATOM 2316 C CA . CYS A 1 300 ? -9.918 -4.805 14.570 1.00 89.50 300 CYS A CA 1
ATOM 2317 C C . CYS A 1 300 ? -10.338 -6.254 14.312 1.00 89.50 300 CYS A C 1
ATOM 2319 O O . CYS A 1 300 ? -10.740 -6.931 15.253 1.00 89.50 300 CYS A O 1
ATOM 2321 N N . ASP A 1 301 ? -10.233 -6.741 13.076 1.00 88.56 301 ASP A N 1
ATOM 2322 C CA . ASP A 1 301 ? -10.670 -8.095 12.736 1.00 88.56 301 ASP A CA 1
ATOM 2323 C C . ASP A 1 301 ? -9.632 -9.178 13.072 1.00 88.56 301 ASP A C 1
ATOM 2325 O O . ASP A 1 301 ? -10.023 -10.303 13.378 1.00 88.56 301 ASP A O 1
ATOM 2329 N N . ASN A 1 302 ? -8.329 -8.861 13.058 1.00 87.88 302 ASN A N 1
ATOM 2330 C CA . ASN A 1 302 ? -7.269 -9.871 13.228 1.00 87.88 302 ASN A CA 1
ATOM 2331 C C . ASN A 1 302 ? -6.504 -9.782 14.557 1.00 87.88 302 ASN A C 1
ATOM 2333 O O . ASN A 1 302 ? -5.944 -10.780 15.005 1.00 87.88 302 ASN A O 1
ATOM 2337 N N . PHE A 1 303 ? -6.450 -8.611 15.198 1.00 88.06 303 PHE A N 1
ATOM 2338 C CA . PHE A 1 303 ? -5.607 -8.385 16.381 1.00 88.06 303 PHE A CA 1
ATOM 2339 C C . PHE A 1 303 ? -6.397 -8.057 17.644 1.00 88.06 303 PHE A C 1
ATOM 2341 O O . PHE A 1 303 ? -5.873 -8.257 18.739 1.00 88.06 303 PHE A O 1
ATOM 2348 N N . ILE A 1 304 ? -7.635 -7.570 17.510 1.00 87.25 304 ILE A N 1
ATOM 2349 C CA . ILE A 1 304 ? -8.516 -7.232 18.632 1.00 87.25 304 ILE A CA 1
ATOM 2350 C C . ILE A 1 304 ? -9.592 -8.316 18.749 1.00 87.25 304 ILE A C 1
ATOM 2352 O O . ILE A 1 304 ? -10.579 -8.291 18.014 1.00 87.25 304 ILE A O 1
ATOM 2356 N N . PRO A 1 305 ? -9.446 -9.283 19.669 1.00 78.69 305 PRO A N 1
ATOM 2357 C CA . PRO A 1 305 ? -10.446 -10.322 19.818 1.00 78.69 305 PRO A CA 1
ATOM 2358 C C . PRO A 1 305 ? -11.734 -9.715 20.365 1.00 78.69 305 PRO A C 1
ATOM 2360 O O . PRO A 1 305 ? -11.751 -9.094 21.430 1.00 78.69 305 PRO A O 1
ATOM 2363 N N . LYS A 1 306 ? -12.829 -9.929 19.635 1.00 74.75 306 LYS A N 1
ATOM 2364 C CA . LYS A 1 306 ? -14.176 -9.553 20.080 1.00 74.75 306 LYS A CA 1
ATOM 2365 C C . LYS A 1 306 ? -14.655 -10.482 21.198 1.00 74.75 306 LYS A C 1
ATOM 2367 O O . LYS A 1 306 ? -15.388 -10.040 22.071 1.00 74.75 306 LYS A O 1
ATOM 2372 N N . LYS A 1 307 ? -14.228 -11.754 21.191 1.00 70.81 307 LYS A N 1
ATOM 2373 C CA . LYS A 1 307 ? -14.527 -12.791 22.197 1.00 70.81 307 LYS A CA 1
ATOM 2374 C C . LYS A 1 307 ? -13.346 -13.761 22.325 1.00 70.81 307 LYS A C 1
ATOM 2376 O O . LYS A 1 307 ? -12.642 -13.985 21.344 1.00 70.81 307 LYS A O 1
ATOM 2381 N N . GLY A 1 308 ? -13.192 -14.393 23.488 1.00 69.31 308 GLY A N 1
ATOM 2382 C CA . GLY A 1 308 ? -12.193 -15.445 23.706 1.00 69.31 308 GLY A CA 1
ATOM 2383 C C . GLY A 1 308 ? -10.813 -14.924 24.120 1.00 69.31 308 GLY A C 1
ATOM 2384 O O . GLY A 1 308 ? -10.690 -13.835 24.673 1.00 69.31 308 GLY A O 1
ATOM 2385 N N . VAL A 1 309 ? -9.783 -15.746 23.904 1.00 68.44 309 VAL A N 1
ATOM 2386 C CA . VAL A 1 309 ? -8.405 -15.480 24.352 1.00 68.44 309 VAL A CA 1
ATOM 2387 C C . VAL A 1 309 ? -7.774 -14.339 23.548 1.00 68.44 309 VAL A C 1
ATOM 2389 O O . VAL A 1 309 ? -7.996 -14.217 22.343 1.00 68.44 309 VAL A O 1
ATOM 2392 N N . ALA A 1 310 ? -6.970 -13.514 24.226 1.00 72.25 310 ALA A N 1
ATOM 2393 C CA . ALA A 1 310 ? -6.206 -12.436 23.608 1.00 72.25 310 ALA A CA 1
ATOM 2394 C C . ALA A 1 310 ? -5.314 -12.957 22.462 1.00 72.25 310 ALA A C 1
ATOM 2396 O O . ALA A 1 310 ? -4.621 -13.963 22.612 1.00 72.25 310 ALA A O 1
ATOM 2397 N N . HIS A 1 311 ? -5.297 -12.263 21.319 1.00 80.88 311 HIS A N 1
ATOM 2398 C CA . HIS A 1 311 ? -4.358 -12.574 20.240 1.00 80.88 311 HIS A CA 1
ATOM 2399 C C . HIS A 1 311 ? -2.922 -12.278 20.702 1.00 80.88 311 HIS A C 1
ATOM 2401 O O . HIS A 1 311 ? -2.690 -11.275 21.379 1.00 80.88 311 HIS A O 1
ATOM 2407 N N . ALA A 1 312 ? -1.938 -13.083 20.283 1.00 83.88 312 ALA A N 1
ATOM 2408 C CA . ALA A 1 312 ? -0.535 -12.923 20.700 1.00 83.88 312 ALA A CA 1
ATOM 2409 C C . ALA A 1 312 ? 0.035 -11.516 20.413 1.00 83.88 312 ALA A C 1
ATOM 2411 O O . ALA A 1 312 ? 0.883 -11.012 21.144 1.00 83.88 312 ALA A O 1
ATOM 2412 N N . HIS A 1 313 ? -0.480 -10.856 19.371 1.00 87.00 313 HIS A N 1
ATOM 2413 C CA . HIS A 1 313 ? -0.088 -9.504 18.960 1.00 87.00 313 HIS A CA 1
ATOM 2414 C C . HIS A 1 313 ? -1.104 -8.409 19.346 1.00 87.00 313 HIS A C 1
ATOM 2416 O O . HIS A 1 313 ? -1.050 -7.309 18.797 1.00 87.00 313 HIS A O 1
ATOM 2422 N N . PHE A 1 314 ? -2.025 -8.668 20.284 1.00 87.25 314 PHE A N 1
ATOM 2423 C CA . PHE A 1 314 ? -3.046 -7.701 20.718 1.00 87.25 314 PHE A CA 1
ATOM 2424 C C . PHE A 1 314 ? -2.442 -6.353 21.141 1.00 87.25 314 PHE A C 1
ATOM 2426 O O . PHE A 1 314 ? -2.823 -5.300 20.629 1.00 87.25 314 PHE A O 1
ATOM 2433 N N . GLY A 1 315 ? -1.437 -6.378 22.025 1.00 87.00 315 GLY A N 1
ATOM 2434 C CA . GLY A 1 315 ? -0.792 -5.157 22.513 1.00 87.00 315 GLY A CA 1
ATOM 2435 C C . GLY A 1 315 ? -0.106 -4.348 21.406 1.00 87.00 315 GLY A C 1
ATOM 2436 O O . GLY A 1 315 ? -0.098 -3.119 21.456 1.00 87.00 315 GLY A O 1
ATOM 2437 N N . GLN A 1 316 ? 0.434 -5.019 20.383 1.00 87.56 316 GLN A N 1
ATOM 2438 C CA . GLN A 1 316 ? 1.003 -4.362 19.205 1.00 87.56 316 GLN A CA 1
ATOM 2439 C C . GLN A 1 316 ? -0.093 -3.707 18.362 1.00 87.56 316 GLN A C 1
ATOM 2441 O O . GLN A 1 316 ? 0.073 -2.552 17.986 1.00 87.56 316 GLN A O 1
ATOM 2446 N N . GLY A 1 317 ? -1.228 -4.383 18.149 1.00 90.44 317 GLY A N 1
ATOM 2447 C CA . GLY A 1 317 ? -2.387 -3.822 17.447 1.00 90.44 317 GLY A CA 1
ATOM 2448 C C . GLY A 1 317 ? -2.937 -2.557 18.114 1.00 90.44 317 GLY A C 1
ATOM 2449 O O . GLY A 1 317 ? -3.109 -1.537 17.449 1.00 90.44 317 GLY A O 1
ATOM 2450 N N . ILE A 1 318 ? -3.127 -2.572 19.440 1.00 89.44 318 ILE A N 1
ATOM 2451 C CA . ILE A 1 318 ? -3.614 -1.395 20.183 1.00 89.44 318 ILE A CA 1
ATOM 2452 C C . ILE A 1 318 ? -2.626 -0.225 20.101 1.00 89.44 318 ILE A C 1
ATOM 2454 O O . ILE A 1 318 ? -3.030 0.903 19.818 1.00 89.44 318 ILE A O 1
ATOM 2458 N N . ARG A 1 319 ? -1.324 -0.478 20.294 1.00 89.69 319 ARG A N 1
ATOM 2459 C CA . ARG A 1 319 ? -0.293 0.567 20.157 1.00 89.69 319 ARG A CA 1
ATOM 2460 C C . ARG A 1 319 ? -0.216 1.112 18.737 1.00 89.69 319 ARG A C 1
ATOM 2462 O O . ARG A 1 319 ? -0.005 2.307 18.557 1.00 89.69 319 ARG A O 1
ATOM 2469 N N . PHE A 1 320 ? -0.424 0.261 17.736 1.00 91.38 320 PHE A N 1
ATOM 2470 C CA . PHE A 1 320 ? -0.478 0.691 16.346 1.00 91.38 320 PHE A CA 1
ATOM 2471 C C . PHE A 1 320 ? -1.627 1.676 16.126 1.00 91.38 320 PHE A C 1
ATOM 2473 O O . PHE A 1 320 ? -1.417 2.742 15.557 1.00 91.38 320 PHE A O 1
ATOM 2480 N N . ILE A 1 321 ? -2.822 1.368 16.640 1.00 90.38 321 ILE A N 1
ATOM 2481 C CA . ILE A 1 321 ? -3.972 2.279 16.566 1.00 90.38 321 ILE A CA 1
ATOM 2482 C C . ILE A 1 321 ? -3.668 3.603 17.268 1.00 90.38 321 ILE A C 1
ATOM 2484 O O . ILE A 1 321 ? -3.950 4.656 16.705 1.00 90.38 321 ILE A O 1
ATOM 2488 N N . GLN A 1 322 ? -3.057 3.577 18.458 1.00 88.12 322 GLN A N 1
ATOM 2489 C CA . GLN A 1 322 ? -2.644 4.804 19.151 1.00 88.12 322 GLN A CA 1
ATOM 2490 C C . GLN A 1 322 ? -1.721 5.662 18.274 1.00 88.12 322 GLN A C 1
ATOM 2492 O O . GLN A 1 322 ? -1.889 6.876 18.199 1.00 88.12 322 GLN A O 1
ATOM 2497 N N . GLU A 1 323 ? -0.772 5.040 17.578 1.00 88.44 323 GLU A N 1
ATOM 2498 C CA . GLU A 1 323 ? 0.135 5.723 16.654 1.00 88.44 323 GLU A CA 1
ATOM 2499 C C . GLU A 1 323 ? -0.565 6.273 15.402 1.00 88.44 323 GLU A C 1
ATOM 2501 O O . GLU A 1 323 ? -0.203 7.356 14.936 1.00 88.44 323 GLU A O 1
ATOM 2506 N N . VAL A 1 324 ? -1.587 5.583 14.886 1.00 88.12 324 VAL A N 1
ATOM 2507 C CA . VAL A 1 324 ? -2.441 6.083 13.793 1.00 88.12 324 VAL A CA 1
ATOM 2508 C C . VAL A 1 324 ? -3.235 7.303 14.260 1.00 88.12 324 VAL A C 1
ATOM 2510 O O . VAL A 1 324 ? -3.169 8.349 13.621 1.00 88.12 324 VAL A O 1
ATOM 2513 N N . VAL A 1 325 ? -3.921 7.207 15.403 1.00 83.00 325 VAL A N 1
ATOM 2514 C CA . VAL A 1 325 ? -4.743 8.292 15.971 1.00 83.00 325 VAL A CA 1
ATOM 2515 C C . VAL A 1 325 ? -3.905 9.537 16.285 1.00 83.00 325 VAL A C 1
ATOM 2517 O O . VAL A 1 325 ? -4.389 10.651 16.124 1.00 83.00 325 VAL A O 1
ATOM 2520 N N . LYS A 1 326 ? -2.638 9.375 16.694 1.00 81.44 326 LYS A N 1
ATOM 2521 C CA . LYS A 1 326 ? -1.714 10.503 16.913 1.00 81.44 326 LYS A CA 1
ATOM 2522 C C . LYS A 1 326 ? -1.245 11.169 15.615 1.00 81.44 326 LYS A C 1
ATOM 2524 O O . LYS A 1 326 ? -1.083 12.386 15.595 1.00 81.44 326 LYS A O 1
ATOM 2529 N N . ARG A 1 327 ? -0.943 10.383 14.572 1.00 79.25 327 ARG A N 1
ATOM 2530 C CA . ARG A 1 327 ? -0.382 10.890 13.301 1.00 79.25 327 ARG A CA 1
ATOM 2531 C C . ARG A 1 327 ? -1.434 11.520 12.409 1.00 79.25 327 ARG A C 1
ATOM 2533 O O . ARG A 1 327 ? -1.176 12.537 11.769 1.00 79.25 327 ARG A O 1
ATOM 2540 N N . VAL A 1 328 ? -2.610 10.910 12.350 1.00 72.31 328 VAL A N 1
ATOM 2541 C CA . VAL A 1 328 ? -3.720 11.443 11.575 1.00 72.31 328 VAL A CA 1
ATOM 2542 C C . VAL A 1 328 ? -4.215 12.678 12.321 1.00 72.31 328 VAL A C 1
ATOM 2544 O O . VAL A 1 328 ? -4.868 12.547 13.348 1.00 72.31 328 VAL A O 1
ATOM 2547 N N . LYS A 1 329 ? -3.877 13.879 11.826 1.00 65.38 329 LYS A N 1
ATOM 2548 C CA . LYS A 1 329 ? -4.601 15.117 12.151 1.00 65.38 329 LYS A CA 1
ATOM 2549 C C . LYS A 1 329 ? -5.929 15.016 11.416 1.00 65.38 329 LYS A C 1
ATOM 2551 O O . LYS A 1 329 ? -5.982 15.393 10.244 1.00 65.38 329 LYS A O 1
ATOM 2556 N N . PRO A 1 330 ? -6.947 14.403 12.021 1.00 59.16 330 PRO A N 1
ATOM 2557 C CA . PRO A 1 330 ? -8.085 13.986 11.252 1.00 59.16 330 PRO A CA 1
ATOM 2558 C C . PRO A 1 330 ? -8.827 15.249 10.844 1.00 59.16 330 PRO A C 1
ATOM 2560 O O . PRO A 1 330 ? -9.125 16.113 11.672 1.00 59.16 330 PRO A O 1
ATOM 2563 N N . THR A 1 331 ? -9.144 15.352 9.563 1.00 63.44 331 THR A N 1
ATOM 2564 C CA . THR A 1 331 ? -10.311 16.144 9.192 1.00 63.44 331 THR A CA 1
ATOM 2565 C C . THR A 1 331 ? -11.521 15.605 9.965 1.00 63.44 331 THR A C 1
ATOM 2567 O O . THR A 1 331 ? -11.558 14.432 10.342 1.00 63.44 331 THR A O 1
ATOM 2570 N N . GLN A 1 332 ? -12.511 16.458 10.215 1.00 63.09 332 GLN A N 1
ATOM 2571 C CA . GLN A 1 332 ? -13.753 16.104 10.916 1.00 63.09 332 GLN A CA 1
ATOM 2572 C C . GLN A 1 332 ? -14.337 14.741 10.457 1.00 63.09 332 GLN A C 1
ATOM 2574 O O . GLN A 1 332 ? -14.593 13.845 11.268 1.00 63.09 332 GLN A O 1
ATOM 2579 N N . ASN A 1 333 ? -14.357 14.500 9.141 1.00 65.88 333 ASN A N 1
ATOM 2580 C CA . ASN A 1 333 ? -14.837 13.254 8.532 1.00 65.88 333 ASN A CA 1
ATOM 2581 C C . ASN A 1 333 ? -13.942 12.025 8.790 1.00 65.88 333 ASN A C 1
ATOM 2583 O O . ASN A 1 333 ? -14.459 10.943 9.074 1.00 65.88 333 ASN A O 1
ATOM 2587 N N . GLU A 1 334 ? -12.612 12.166 8.735 1.00 69.44 334 GLU A N 1
ATOM 2588 C CA . GLU A 1 334 ? -11.684 11.055 9.008 1.00 69.44 334 GLU A CA 1
ATOM 2589 C C . GLU A 1 334 ? -11.842 10.557 10.449 1.00 69.44 334 GLU A C 1
ATOM 2591 O O . GLU A 1 334 ? -11.844 9.349 10.690 1.00 69.44 334 GLU A O 1
ATOM 2596 N N . TYR A 1 335 ? -12.038 11.467 11.408 1.00 74.31 335 TYR A N 1
ATOM 2597 C CA . TYR A 1 335 ? -12.243 11.082 12.804 1.00 74.31 335 TYR A CA 1
ATOM 2598 C C . TYR A 1 335 ? -13.553 10.311 13.011 1.00 74.31 335 TYR A C 1
ATOM 2600 O O . TYR A 1 335 ? -13.564 9.315 13.736 1.00 74.31 335 TYR A O 1
ATOM 2608 N N . SER A 1 336 ? -14.642 10.711 12.340 1.00 74.12 336 SER A N 1
ATOM 2609 C CA . SER A 1 336 ? -15.912 9.964 12.358 1.00 74.12 336 SER A CA 1
ATOM 2610 C C . SER A 1 336 ? -15.733 8.527 11.859 1.00 74.12 336 SER A C 1
ATOM 2612 O O . SER A 1 336 ? -16.176 7.577 12.511 1.00 74.12 336 SER A O 1
ATOM 2614 N N . SER A 1 337 ? -15.027 8.347 10.740 1.00 74.88 337 SER A N 1
ATOM 2615 C CA . SER A 1 337 ? -14.733 7.023 10.178 1.00 74.88 337 SER A CA 1
ATOM 2616 C C . SER A 1 337 ? -13.899 6.164 11.136 1.00 74.88 337 SER A C 1
ATOM 2618 O O . SER A 1 337 ? -14.201 4.985 11.332 1.00 74.88 337 SER A O 1
ATOM 2620 N N . ILE A 1 338 ? -12.901 6.763 11.797 1.00 81.62 338 ILE A N 1
ATOM 2621 C CA . ILE A 1 338 ? -12.086 6.101 12.826 1.00 81.62 338 ILE A CA 1
ATOM 2622 C C . ILE A 1 338 ? -12.961 5.643 14.002 1.00 81.62 338 ILE A C 1
ATOM 2624 O O . ILE A 1 338 ? -12.868 4.488 14.420 1.00 81.62 338 ILE A O 1
ATOM 2628 N N . ILE A 1 339 ? -13.837 6.516 14.513 1.00 81.62 339 ILE A N 1
ATOM 2629 C CA . ILE A 1 339 ? -14.770 6.200 15.605 1.00 81.62 339 ILE A CA 1
ATOM 2630 C C . ILE A 1 339 ? -15.647 5.000 15.242 1.00 81.62 339 ILE A C 1
ATOM 2632 O O . ILE A 1 339 ? -15.751 4.051 16.026 1.00 81.62 339 ILE A O 1
ATOM 2636 N N . LYS A 1 340 ? -16.270 5.044 14.059 1.00 79.00 340 LYS A N 1
ATOM 2637 C CA . LYS A 1 340 ? -17.205 4.013 13.592 1.00 79.00 340 LYS A CA 1
ATOM 2638 C C . LYS A 1 340 ? -16.529 2.652 13.437 1.00 79.00 340 LYS A C 1
ATOM 2640 O O . LYS A 1 340 ? -17.142 1.643 13.778 1.00 79.00 340 LYS A O 1
ATOM 2645 N N . ALA A 1 341 ? -15.280 2.625 12.973 1.00 81.56 341 ALA A N 1
ATOM 2646 C CA . ALA A 1 341 ? -14.511 1.392 12.829 1.00 81.56 341 ALA A CA 1
ATOM 2647 C C . ALA A 1 341 ? -14.028 0.840 14.185 1.00 81.56 341 ALA A C 1
ATOM 2649 O O . ALA A 1 341 ? -14.184 -0.347 14.471 1.00 81.56 341 ALA A O 1
ATOM 2650 N N . LEU A 1 342 ? -13.469 1.701 15.045 1.00 87.62 342 LEU A N 1
ATOM 2651 C CA . LEU A 1 342 ? -12.768 1.272 16.257 1.00 87.62 342 LEU A CA 1
ATOM 2652 C C . LEU A 1 342 ? -13.687 0.965 17.437 1.00 87.62 342 LEU A C 1
ATOM 2654 O O . LEU A 1 342 ? -13.536 -0.080 18.076 1.00 87.62 342 LEU A O 1
ATOM 2658 N N . LEU A 1 343 ? -14.602 1.880 17.777 1.00 87.62 343 LEU A N 1
ATOM 2659 C CA . LEU A 1 343 ? -15.334 1.796 19.045 1.00 87.62 343 LEU A CA 1
ATOM 2660 C C . LEU A 1 343 ? -16.130 0.501 19.214 1.00 87.62 343 LEU A C 1
ATOM 2662 O O . LEU A 1 343 ? -16.066 -0.060 20.308 1.00 87.62 343 LEU A O 1
ATOM 2666 N N . PRO A 1 344 ? -16.828 -0.030 18.190 1.00 86.81 344 PRO A N 1
ATOM 2667 C CA . PRO A 1 344 ? -17.529 -1.299 18.339 1.00 86.81 344 PRO A CA 1
ATOM 2668 C C . PRO A 1 344 ? -16.596 -2.439 18.764 1.00 86.81 344 PRO A C 1
ATOM 2670 O O . PRO A 1 344 ? -16.912 -3.162 19.706 1.00 86.81 344 PRO A O 1
ATOM 2673 N N . ALA A 1 345 ? -15.429 -2.566 18.125 1.00 88.00 345 ALA A N 1
ATOM 2674 C CA . ALA A 1 345 ? -14.465 -3.618 18.439 1.00 88.00 345 ALA A CA 1
ATOM 2675 C C . ALA A 1 345 ? -13.838 -3.430 19.830 1.00 88.00 345 ALA A C 1
ATOM 2677 O O . ALA A 1 345 ? -13.681 -4.399 20.572 1.00 88.00 345 ALA A O 1
ATOM 2678 N N . LEU A 1 346 ? -13.519 -2.189 20.211 1.00 89.12 346 LEU A N 1
ATOM 2679 C CA . LEU A 1 346 ? -12.938 -1.880 21.520 1.00 89.12 346 LEU A CA 1
ATOM 2680 C C . LEU A 1 346 ? -13.944 -2.092 22.661 1.00 89.12 346 LEU A C 1
ATOM 2682 O O . LEU A 1 346 ? -13.584 -2.651 23.695 1.00 89.12 346 LEU A O 1
ATOM 2686 N N . PHE A 1 347 ? -15.208 -1.697 22.487 1.00 89.19 347 PHE A N 1
ATOM 2687 C CA . PHE A 1 347 ? -16.249 -1.942 23.488 1.00 89.19 347 PHE A CA 1
ATOM 2688 C C . PHE A 1 347 ? -16.571 -3.429 23.629 1.00 89.19 347 PHE A C 1
ATOM 2690 O O . PHE A 1 347 ? -16.701 -3.912 24.753 1.00 89.19 347 PHE A O 1
ATOM 2697 N N . GLU A 1 348 ? -16.648 -4.175 22.523 1.00 87.88 348 GLU A N 1
ATOM 2698 C CA . GLU A 1 348 ? -16.808 -5.633 22.573 1.00 87.88 348 GLU A CA 1
ATOM 2699 C C . GLU A 1 348 ? -15.613 -6.305 23.265 1.00 87.88 348 GLU A C 1
ATOM 2701 O O . GLU A 1 348 ? -15.807 -7.196 24.093 1.00 87.88 348 GLU A O 1
ATOM 2706 N N . ASN A 1 349 ? -14.386 -5.840 23.018 1.00 87.38 349 ASN A N 1
ATOM 2707 C CA . ASN A 1 349 ? -13.210 -6.338 23.724 1.00 87.38 349 ASN A CA 1
ATOM 2708 C C . ASN A 1 349 ? -13.272 -6.036 25.233 1.00 87.38 349 ASN A C 1
ATOM 2710 O O . ASN A 1 349 ? -13.072 -6.948 26.033 1.00 87.38 349 ASN A O 1
ATOM 2714 N N . LEU A 1 350 ? -13.604 -4.805 25.637 1.00 87.69 350 LEU A N 1
ATOM 2715 C CA . LEU A 1 350 ? -13.740 -4.420 27.051 1.00 87.69 350 LEU A CA 1
ATOM 2716 C C . LEU A 1 350 ? -14.870 -5.162 27.772 1.00 87.69 350 LEU A C 1
ATOM 2718 O O . LEU A 1 350 ? -14.776 -5.390 28.977 1.00 87.69 350 LEU A O 1
ATOM 2722 N N . LEU A 1 351 ? -15.929 -5.530 27.050 1.00 87.81 351 LEU A N 1
ATOM 2723 C CA . LEU A 1 351 ? -17.027 -6.325 27.589 1.00 87.81 351 LEU A CA 1
ATOM 2724 C C . LEU A 1 351 ? -16.588 -7.763 27.901 1.00 87.81 351 LEU A C 1
ATOM 2726 O O . LEU A 1 351 ? -17.000 -8.314 28.920 1.00 87.81 351 LEU A O 1
ATOM 2730 N N . ASN A 1 352 ? -15.770 -8.357 27.024 1.00 80.69 352 ASN A N 1
ATOM 2731 C CA . ASN A 1 352 ? -15.455 -9.788 27.041 1.00 80.69 352 ASN A CA 1
ATOM 2732 C C . ASN A 1 352 ? -14.077 -10.139 27.640 1.00 80.69 352 ASN A C 1
ATOM 2734 O O . ASN A 1 352 ? -13.838 -11.307 27.938 1.00 80.69 352 ASN A O 1
ATOM 2738 N N . SER A 1 353 ? -13.165 -9.176 27.812 1.00 68.69 353 SER A N 1
ATOM 2739 C CA . SER A 1 353 ? -11.770 -9.442 28.208 1.00 68.69 353 SER A CA 1
ATOM 2740 C C . SER A 1 353 ? -11.529 -9.260 29.708 1.00 68.69 353 SER A C 1
ATOM 2742 O O . SER A 1 353 ? -11.829 -8.205 30.266 1.00 68.69 353 SER A O 1
ATOM 2744 N N . SER A 1 354 ? -10.902 -10.252 30.354 1.00 56.53 354 SER A N 1
ATOM 2745 C CA . SER A 1 354 ? -10.561 -10.217 31.785 1.00 56.53 354 SER A CA 1
ATOM 2746 C C . SER A 1 354 ? -9.121 -9.783 32.103 1.00 56.53 354 SER A C 1
ATOM 2748 O O . SER A 1 354 ? -8.880 -9.354 33.227 1.00 56.53 354 SER A O 1
ATOM 2750 N N . THR A 1 355 ? -8.163 -9.880 31.168 1.00 52.22 355 THR A N 1
ATOM 2751 C CA . THR A 1 355 ? -6.720 -9.826 31.513 1.00 52.22 355 THR A CA 1
ATOM 2752 C C . THR A 1 355 ? -5.868 -8.755 30.811 1.00 52.22 355 THR A C 1
ATOM 2754 O O . THR A 1 355 ? -4.919 -8.295 31.431 1.00 52.22 355 THR A O 1
ATOM 2757 N N . ASP A 1 356 ? -6.230 -8.242 29.625 1.00 61.12 356 ASP A N 1
ATOM 2758 C CA . ASP A 1 356 ? -5.436 -7.211 28.901 1.00 61.12 356 ASP A CA 1
ATOM 2759 C C . ASP A 1 356 ? -6.202 -5.900 28.621 1.00 61.12 356 ASP A C 1
ATOM 2761 O O . ASP A 1 356 ? -5.839 -5.086 27.767 1.00 61.12 356 ASP A O 1
ATOM 2765 N N . ALA A 1 357 ? -7.265 -5.642 29.388 1.00 70.38 357 ALA A N 1
ATOM 2766 C CA . ALA A 1 357 ? -8.161 -4.503 29.186 1.00 70.38 357 ALA A CA 1
ATOM 2767 C C . ALA A 1 357 ? -7.510 -3.124 29.417 1.00 70.38 357 ALA A C 1
ATOM 2769 O O . ALA A 1 357 ? -8.107 -2.115 29.047 1.00 70.38 357 ALA A O 1
ATOM 2770 N N . LYS A 1 358 ? -6.312 -3.039 30.019 1.00 83.50 358 LYS A N 1
ATOM 2771 C CA . LYS A 1 358 ? -5.676 -1.752 30.357 1.00 83.50 358 LYS A CA 1
ATOM 2772 C C . LYS A 1 358 ? -5.370 -0.915 29.112 1.00 83.50 358 LYS A C 1
ATOM 2774 O O . LYS A 1 358 ? -5.833 0.217 29.032 1.00 83.50 358 LYS A O 1
ATOM 2779 N N . LEU A 1 359 ? -4.669 -1.481 28.126 1.00 84.56 359 LEU A N 1
ATOM 2780 C CA . LEU A 1 359 ? -4.315 -0.763 26.892 1.00 84.56 359 LEU A CA 1
ATOM 2781 C C . LEU A 1 359 ? -5.563 -0.364 26.092 1.00 84.56 359 LEU A C 1
ATOM 2783 O O . LEU A 1 359 ? -5.655 0.753 25.589 1.00 84.56 359 LEU A O 1
ATOM 2787 N N . CYS A 1 360 ? -6.553 -1.260 26.013 1.00 86.81 360 CYS A N 1
ATOM 2788 C CA . CYS A 1 360 ? -7.825 -0.972 25.353 1.00 86.81 360 CYS A CA 1
ATOM 2789 C C . CYS A 1 360 ? -8.585 0.159 26.061 1.00 86.81 360 CYS A C 1
ATOM 2791 O O . CYS A 1 360 ? -9.094 1.070 25.412 1.00 86.81 360 CYS A O 1
ATOM 2793 N N . ARG A 1 361 ? -8.625 0.138 27.399 1.00 87.81 361 ARG A N 1
ATOM 2794 C CA . ARG A 1 361 ? -9.268 1.171 28.219 1.00 87.81 361 ARG A CA 1
ATOM 2795 C C . ARG A 1 361 ? -8.563 2.515 28.085 1.00 87.81 361 ARG A C 1
ATOM 2797 O O . ARG A 1 361 ? -9.244 3.531 27.982 1.00 87.81 361 ARG A O 1
ATOM 2804 N N . GLU A 1 362 ? -7.233 2.531 28.051 1.00 88.81 362 GLU A N 1
ATOM 2805 C CA . GLU A 1 362 ? -6.436 3.737 27.799 1.00 88.81 362 GLU A CA 1
ATOM 2806 C C . GLU A 1 362 ? -6.752 4.335 26.424 1.00 88.81 362 GLU A C 1
ATOM 2808 O O . GLU A 1 362 ? -7.029 5.530 26.334 1.00 88.81 362 GLU A O 1
ATOM 2813 N N . LEU A 1 363 ? -6.801 3.509 25.372 1.00 88.94 363 LEU A N 1
ATOM 2814 C CA . LEU A 1 363 ? -7.152 3.955 24.021 1.00 88.94 363 LEU A CA 1
ATOM 2815 C C . LEU A 1 363 ? -8.589 4.497 23.942 1.00 88.94 363 LEU A C 1
ATOM 2817 O O . LEU A 1 363 ? -8.798 5.586 23.417 1.00 88.94 363 LEU A O 1
ATOM 2821 N N . VAL A 1 364 ? -9.577 3.784 24.494 1.00 89.38 364 VAL A N 1
ATOM 2822 C CA . VAL A 1 364 ? -10.973 4.260 24.538 1.00 89.38 364 VAL A CA 1
ATOM 2823 C C . VAL A 1 364 ? -11.076 5.571 25.314 1.00 89.38 364 VAL A C 1
ATOM 2825 O O . VAL A 1 364 ? -11.741 6.501 24.866 1.00 89.38 364 VAL A O 1
ATOM 2828 N N . THR A 1 365 ? -10.383 5.679 26.450 1.00 88.81 365 THR A N 1
ATOM 2829 C CA . THR A 1 365 ? -10.353 6.910 27.250 1.00 88.81 365 THR A CA 1
ATOM 2830 C C . THR A 1 365 ? -9.750 8.067 26.462 1.00 88.81 365 THR A C 1
ATOM 2832 O O . THR A 1 365 ? -10.277 9.174 26.516 1.00 88.81 365 THR A O 1
ATOM 2835 N N . GLN A 1 366 ? -8.670 7.819 25.718 1.00 86.38 366 GLN A N 1
ATOM 2836 C CA . GLN A 1 366 ? -8.053 8.820 24.855 1.00 86.38 366 GLN A CA 1
ATOM 2837 C C . GLN A 1 366 ? -9.027 9.285 23.766 1.00 86.38 366 GLN A C 1
ATOM 2839 O O . GLN A 1 366 ? -9.255 10.485 23.655 1.00 86.38 366 GLN A O 1
ATOM 2844 N N . ILE A 1 367 ? -9.658 8.356 23.037 1.00 86.19 367 ILE A N 1
ATOM 2845 C CA . ILE A 1 367 ? -10.637 8.677 21.984 1.00 86.19 367 ILE A CA 1
ATOM 2846 C C . ILE A 1 367 ? -11.794 9.506 22.555 1.00 86.19 367 ILE A C 1
ATOM 2848 O O . ILE A 1 367 ? -12.127 10.542 21.997 1.00 86.19 367 ILE A O 1
ATOM 2852 N N . LEU A 1 368 ? -12.375 9.101 23.689 1.00 86.25 368 LEU A N 1
ATOM 2853 C CA . LEU A 1 368 ? -13.505 9.810 24.305 1.00 86.25 368 LEU A CA 1
ATOM 2854 C C . LEU A 1 368 ? -13.133 11.183 24.893 1.00 86.25 368 LEU A C 1
ATOM 2856 O O . LEU A 1 368 ? -13.994 12.050 25.035 1.00 86.25 368 LEU A O 1
ATOM 2860 N N . ARG A 1 369 ? -11.872 11.392 25.283 1.00 84.50 369 ARG A N 1
ATOM 2861 C CA . ARG A 1 369 ? -11.390 12.711 25.722 1.00 84.50 369 ARG A CA 1
ATOM 2862 C C . ARG A 1 369 ? -11.136 13.616 24.530 1.00 84.50 369 ARG A C 1
ATOM 2864 O O . ARG A 1 369 ? -11.665 14.719 24.490 1.00 84.50 369 ARG A O 1
ATOM 2871 N N . ASP A 1 370 ? -10.399 13.116 23.541 1.00 79.25 370 ASP A N 1
ATOM 2872 C CA . ASP A 1 370 ? -10.147 13.827 22.288 1.00 79.25 370 ASP A CA 1
ATOM 2873 C C . ASP A 1 370 ? -11.462 14.218 21.605 1.00 79.25 370 ASP A C 1
ATOM 2875 O O . ASP A 1 370 ? -11.575 15.310 21.049 1.00 79.25 370 ASP A O 1
ATOM 2879 N N . SER A 1 371 ? -12.481 13.364 21.709 1.00 78.06 371 SER A N 1
ATOM 2880 C CA . SER A 1 371 ? -13.788 13.621 21.133 1.00 78.06 371 SER A CA 1
ATOM 2881 C C . SER A 1 371 ? -14.531 14.793 21.779 1.00 78.06 371 SER A C 1
ATOM 2883 O O . SER A 1 371 ? -15.332 15.451 21.124 1.00 78.06 371 SER A O 1
ATOM 2885 N N . LYS A 1 372 ? -14.285 15.068 23.063 1.00 74.69 372 LYS A N 1
ATOM 2886 C CA . LYS A 1 372 ? -14.943 16.163 23.786 1.00 74.69 372 LYS A CA 1
ATOM 2887 C C . LYS A 1 372 ? -14.468 17.532 23.294 1.00 74.69 372 LYS A C 1
ATOM 2889 O O . LYS A 1 372 ? -15.270 18.457 23.212 1.00 74.69 372 LYS A O 1
ATOM 2894 N N . ASP A 1 373 ? -13.183 17.630 22.964 1.00 68.50 373 ASP A N 1
ATOM 2895 C CA . ASP A 1 373 ? -12.527 18.899 22.638 1.00 68.50 373 ASP A CA 1
ATOM 2896 C C . ASP A 1 373 ? -12.489 19.177 21.126 1.00 68.50 373 ASP A C 1
ATOM 2898 O O . ASP A 1 373 ? -12.346 20.326 20.714 1.00 68.50 373 ASP A O 1
ATOM 2902 N N . LYS A 1 374 ? -12.590 18.132 20.288 1.00 64.62 374 LYS A N 1
ATOM 2903 C CA . LYS A 1 374 ? -12.289 18.216 18.845 1.00 64.62 374 LYS A CA 1
ATOM 2904 C C . LYS A 1 374 ? -13.482 17.964 17.918 1.00 64.62 374 LYS A C 1
ATOM 2906 O O . LYS A 1 374 ? -13.318 18.114 16.708 1.00 64.62 374 LYS A O 1
ATOM 2911 N N . LEU A 1 375 ? -14.651 17.568 18.431 1.00 66.56 375 LEU A N 1
ATOM 2912 C CA . LEU A 1 375 ? -15.779 17.165 17.582 1.00 66.56 375 LEU A CA 1
ATOM 2913 C C . LEU A 1 375 ? -16.808 18.255 17.304 1.00 66.56 375 LEU A C 1
ATOM 2915 O O . LEU A 1 375 ? -17.169 19.039 18.182 1.00 66.56 375 LEU A O 1
ATOM 2919 N N . GLY A 1 376 ? -17.341 18.223 16.081 1.00 69.38 376 GLY A N 1
ATOM 2920 C CA . GLY A 1 376 ? -18.577 18.891 15.707 1.00 69.38 376 GLY A CA 1
ATOM 2921 C C . GLY A 1 376 ? -19.812 18.027 16.006 1.00 69.38 376 GLY A C 1
ATOM 2922 O O . GLY A 1 376 ? -19.756 16.980 16.655 1.00 69.38 376 GLY A O 1
ATOM 2923 N N . ALA A 1 377 ? -20.975 18.488 15.539 1.00 71.19 377 ALA A N 1
ATOM 2924 C CA . ALA A 1 377 ? -22.252 17.820 15.797 1.00 71.19 377 ALA A CA 1
ATOM 2925 C C . ALA A 1 377 ? -22.370 16.437 15.120 1.00 71.19 377 ALA A C 1
ATOM 2927 O O . ALA A 1 377 ? -22.922 15.514 15.718 1.00 71.19 377 ALA A O 1
ATOM 2928 N N . GLY A 1 378 ? -21.835 16.274 13.904 1.00 71.69 378 GLY A N 1
ATOM 2929 C CA . GLY A 1 378 ? -21.962 15.031 13.129 1.00 71.69 378 GLY A CA 1
ATOM 2930 C C . GLY A 1 378 ? -21.129 13.869 13.684 1.00 71.69 378 GLY A C 1
ATOM 2931 O O . GLY A 1 378 ? -21.531 12.702 13.631 1.00 71.69 378 GLY A O 1
ATOM 2932 N N . GLU A 1 379 ? -19.974 14.156 14.277 1.00 76.94 379 GLU A N 1
ATOM 2933 C CA . GLU A 1 379 ? -19.150 13.126 14.904 1.00 76.94 379 GLU A CA 1
ATOM 2934 C C . GLU A 1 379 ? -19.690 12.717 16.272 1.00 76.94 379 GLU A C 1
ATOM 2936 O O . GLU A 1 379 ? -19.614 11.543 16.636 1.00 76.94 379 GLU A O 1
ATOM 2941 N N . HIS A 1 380 ? -20.293 13.657 17.005 1.00 84.50 380 HIS A N 1
ATOM 2942 C CA . HIS A 1 380 ? -21.035 13.335 18.222 1.00 84.50 380 HIS A CA 1
ATOM 2943 C C . HIS A 1 380 ? -22.197 12.381 17.924 1.00 84.50 380 HIS A C 1
ATOM 2945 O O . HIS A 1 380 ? -22.370 11.383 18.623 1.00 84.50 380 HIS A O 1
ATOM 2951 N N . GLU A 1 381 ? -22.938 12.605 16.837 1.00 86.50 381 GLU A N 1
ATOM 2952 C CA . GLU A 1 381 ? -23.972 11.666 16.384 1.00 86.50 381 GLU A CA 1
ATOM 2953 C C . GLU A 1 381 ? -23.390 10.284 16.043 1.00 86.50 381 GLU A C 1
ATOM 2955 O O . GLU A 1 381 ? -23.949 9.257 16.433 1.00 86.50 381 GLU A O 1
ATOM 2960 N N . SER A 1 382 ? -22.219 10.246 15.401 1.00 86.25 382 SER A N 1
ATOM 2961 C CA . SER A 1 382 ? -21.512 8.997 15.084 1.00 86.25 382 SER A CA 1
ATOM 2962 C C . SER A 1 382 ? -21.097 8.221 16.344 1.00 86.25 382 SER A C 1
ATOM 2964 O O . SER A 1 382 ? -21.190 6.992 16.376 1.00 86.25 382 SER A O 1
ATOM 2966 N N . LEU A 1 383 ? -20.687 8.919 17.410 1.00 87.88 383 LEU A N 1
ATOM 2967 C CA . LEU A 1 383 ? -20.426 8.312 18.720 1.00 87.88 383 LEU A CA 1
ATOM 2968 C C . LEU A 1 383 ? -21.702 7.765 19.359 1.00 87.88 383 LEU A C 1
ATOM 2970 O O . LEU A 1 383 ? -21.694 6.646 19.882 1.00 87.88 383 LEU A O 1
ATOM 2974 N N . VAL A 1 384 ? -22.794 8.535 19.318 1.00 90.75 384 VAL A N 1
ATOM 2975 C CA . VAL A 1 384 ? -24.100 8.110 19.846 1.00 90.75 384 VAL A CA 1
ATOM 2976 C C . VAL A 1 384 ? -24.566 6.848 19.125 1.00 90.75 384 VAL A C 1
ATOM 2978 O O . VAL A 1 384 ? -25.032 5.906 19.769 1.00 90.75 384 VAL A O 1
ATOM 2981 N N . GLU A 1 385 ? -24.418 6.794 17.801 1.00 90.50 385 GLU A N 1
ATOM 2982 C CA . GLU A 1 385 ? -24.754 5.628 16.986 1.00 90.50 385 GLU A CA 1
ATOM 2983 C C . GLU A 1 385 ? -23.890 4.410 17.341 1.00 90.50 385 GLU A C 1
ATOM 2985 O O . GLU A 1 385 ? -24.436 3.331 17.588 1.00 90.50 385 GLU A O 1
ATOM 2990 N N . ALA A 1 386 ? -22.569 4.578 17.450 1.00 90.25 386 ALA A N 1
ATOM 2991 C CA . ALA A 1 386 ? -21.656 3.500 17.827 1.00 90.25 386 ALA A CA 1
ATOM 2992 C C . ALA A 1 386 ? -21.988 2.925 19.216 1.00 90.25 386 ALA A C 1
ATOM 2994 O O . ALA A 1 386 ? -22.090 1.703 19.373 1.00 90.25 386 ALA A O 1
ATOM 2995 N N . LEU A 1 387 ? -22.228 3.794 20.206 1.00 92.56 387 LEU A N 1
ATOM 2996 C CA . LEU A 1 387 ? -22.602 3.392 21.563 1.00 92.56 387 LEU A CA 1
ATOM 2997 C C . LEU A 1 387 ? -23.966 2.687 21.589 1.00 92.56 387 LEU A C 1
ATOM 2999 O O . LEU A 1 387 ? -24.109 1.622 22.190 1.00 92.56 387 LEU A O 1
ATOM 3003 N N . SER A 1 388 ? -24.958 3.240 20.890 1.00 93.12 388 SER A N 1
ATOM 3004 C CA . SER A 1 388 ? -26.305 2.661 20.814 1.00 93.12 388 SER A CA 1
ATOM 3005 C C . SER A 1 388 ? -26.298 1.294 20.126 1.00 93.12 388 SER A C 1
ATOM 3007 O O . SER A 1 388 ? -26.941 0.355 20.595 1.00 93.12 388 SER A O 1
ATOM 3009 N N . SER A 1 389 ? -25.527 1.155 19.044 1.00 91.69 389 SER A N 1
ATOM 3010 C CA . SER A 1 389 ? -25.350 -0.109 18.325 1.00 91.69 389 SER A CA 1
ATOM 3011 C C . SER A 1 389 ? -24.672 -1.169 19.198 1.00 91.69 389 SER A C 1
ATOM 3013 O O . SER A 1 389 ? -25.087 -2.331 19.187 1.00 91.69 389 SER A O 1
ATOM 3015 N N . PHE A 1 390 ? -23.667 -0.781 19.993 1.00 92.56 390 PHE A N 1
ATOM 3016 C CA . PHE A 1 390 ? -23.029 -1.666 20.970 1.00 92.56 390 PHE A CA 1
ATOM 3017 C C . PHE A 1 390 ? -24.032 -2.180 22.012 1.00 92.56 390 PHE A C 1
ATOM 3019 O O . PHE A 1 390 ? -24.091 -3.389 22.255 1.00 92.56 390 PHE A O 1
ATOM 3026 N N . VAL A 1 391 ? -24.850 -1.290 22.586 1.00 93.75 391 VAL A N 1
ATOM 3027 C CA . VAL A 1 391 ? -25.873 -1.664 23.574 1.00 93.75 391 VAL A CA 1
ATOM 3028 C C . VAL A 1 391 ? -26.888 -2.624 22.956 1.00 93.75 391 VAL A C 1
ATOM 3030 O O . VAL A 1 391 ? -27.104 -3.705 23.500 1.00 93.75 391 VAL A O 1
ATOM 3033 N N . GLY A 1 392 ? -27.445 -2.289 21.789 1.00 91.62 392 GLY A N 1
ATOM 3034 C CA . GLY A 1 392 ? -28.431 -3.132 21.107 1.00 91.62 392 GLY A CA 1
ATOM 3035 C C . GLY A 1 392 ? -27.922 -4.547 20.802 1.00 91.62 392 GLY A C 1
ATOM 3036 O O . GLY A 1 392 ? -28.673 -5.513 20.928 1.00 91.62 392 GLY A O 1
ATOM 3037 N N . ARG A 1 393 ? -26.634 -4.692 20.462 1.00 90.31 393 ARG A N 1
ATOM 3038 C CA . ARG A 1 393 ? -26.009 -5.995 20.175 1.00 90.31 393 ARG A CA 1
ATOM 3039 C C . ARG A 1 393 ? -25.715 -6.832 21.421 1.00 90.31 393 ARG A C 1
ATOM 3041 O O . ARG A 1 393 ? -25.792 -8.058 21.354 1.00 90.31 393 ARG A O 1
ATOM 3048 N N . ASN A 1 394 ? -25.365 -6.199 22.542 1.00 91.00 394 ASN A N 1
ATOM 3049 C CA . ASN A 1 394 ? -24.756 -6.896 23.681 1.00 91.00 394 ASN A CA 1
ATOM 3050 C C . ASN A 1 394 ? -25.639 -6.977 24.935 1.00 91.00 394 ASN A C 1
ATOM 3052 O O . ASN A 1 394 ? -25.427 -7.860 25.769 1.00 91.00 394 ASN A O 1
ATOM 3056 N N . LEU A 1 395 ? -26.646 -6.109 25.077 1.00 92.00 395 LEU A N 1
ATOM 3057 C CA . LEU A 1 395 ? -27.448 -5.997 26.302 1.00 92.00 395 LEU A CA 1
ATOM 3058 C C . LEU A 1 395 ? -28.192 -7.292 26.665 1.00 92.00 395 LEU A C 1
ATOM 3060 O O . LEU A 1 395 ? -28.308 -7.626 27.847 1.00 92.00 395 LEU A O 1
ATOM 3064 N N . ALA A 1 396 ? -28.649 -8.036 25.653 1.00 89.75 396 ALA A N 1
ATOM 3065 C CA . ALA A 1 396 ? -29.340 -9.311 25.831 1.00 89.75 396 ALA A CA 1
ATOM 3066 C C . ALA A 1 396 ? -28.458 -10.372 26.510 1.00 89.75 396 ALA A C 1
ATOM 3068 O O . ALA A 1 396 ? -28.960 -11.142 27.330 1.00 89.75 396 ALA A O 1
ATOM 3069 N N . TRP A 1 397 ? -27.161 -10.379 26.190 1.00 87.81 397 TRP A N 1
ATOM 3070 C CA . TRP A 1 397 ? -26.204 -11.420 26.575 1.00 87.81 397 TRP A CA 1
ATOM 3071 C C . TRP A 1 397 ? -25.390 -11.059 27.818 1.00 87.81 397 TRP A C 1
ATOM 3073 O O . TRP A 1 397 ? -25.003 -11.942 28.574 1.00 87.81 397 TRP A O 1
ATOM 3083 N N . SER A 1 398 ? -25.124 -9.769 28.040 1.00 88.81 398 SER A N 1
ATOM 3084 C CA . SER A 1 398 ? -24.292 -9.300 29.152 1.00 88.81 398 SER A CA 1
ATOM 3085 C C . SER A 1 398 ? -24.816 -7.985 29.727 1.00 88.81 398 SER A C 1
ATOM 3087 O O . SER A 1 398 ? -24.188 -6.931 29.610 1.00 88.81 398 SER A O 1
ATOM 3089 N N . THR A 1 399 ? -25.971 -8.051 30.388 1.00 89.88 399 THR A N 1
ATOM 3090 C CA . THR A 1 399 ? -26.641 -6.881 30.971 1.00 89.88 399 THR A CA 1
ATOM 3091 C C . THR A 1 399 ? -25.728 -6.106 31.931 1.00 89.88 399 THR A C 1
ATOM 3093 O O . THR A 1 399 ? -25.476 -4.924 31.717 1.00 89.88 399 THR A O 1
ATOM 3096 N N . SER A 1 400 ? -25.157 -6.767 32.942 1.00 89.06 400 SER A N 1
ATOM 3097 C CA . SER A 1 400 ? -24.295 -6.112 33.941 1.00 89.06 400 SER A CA 1
ATOM 3098 C C . SER A 1 400 ? -23.010 -5.530 33.342 1.00 89.06 400 SER A C 1
ATOM 3100 O O . SER A 1 400 ? -22.595 -4.435 33.718 1.00 89.06 400 SER A O 1
ATOM 3102 N N . GLY A 1 401 ? -22.390 -6.230 32.387 1.00 89.88 401 GLY A N 1
ATOM 3103 C CA . GLY A 1 401 ? -21.188 -5.753 31.700 1.00 89.88 401 GLY A CA 1
ATOM 3104 C C . GLY A 1 401 ? -21.448 -4.514 30.841 1.00 89.88 401 GLY A C 1
ATOM 3105 O O . GLY A 1 401 ? -20.665 -3.567 30.890 1.00 89.88 401 GLY A O 1
ATOM 3106 N N . VAL A 1 402 ? -22.573 -4.485 30.116 1.00 93.31 402 VAL A N 1
ATOM 3107 C CA . VAL A 1 402 ? -22.969 -3.325 29.302 1.00 93.31 402 VAL A CA 1
ATOM 3108 C C . VAL A 1 402 ? -23.208 -2.105 30.188 1.00 93.31 402 VAL A C 1
ATOM 3110 O O . VAL A 1 402 ? -22.645 -1.050 29.913 1.00 93.31 402 VAL A O 1
ATOM 3113 N N . PHE A 1 403 ? -23.964 -2.241 31.281 1.00 93.56 403 PHE A N 1
ATOM 3114 C CA . PHE A 1 403 ? -24.202 -1.116 32.190 1.00 93.56 403 PHE A CA 1
ATOM 3115 C C . PHE A 1 403 ? -22.928 -0.632 32.887 1.00 93.56 403 PHE A C 1
ATOM 3117 O O . PHE A 1 403 ? -22.727 0.575 32.999 1.00 93.56 403 PHE A O 1
ATOM 3124 N N . ARG A 1 404 ? -22.016 -1.535 33.273 1.00 91.56 404 ARG A N 1
ATOM 3125 C CA . ARG A 1 404 ? -20.703 -1.148 33.814 1.00 91.56 404 ARG A CA 1
ATOM 3126 C C . ARG A 1 404 ? -19.909 -0.299 32.818 1.00 91.56 404 ARG A C 1
ATOM 3128 O O . ARG A 1 404 ? -19.387 0.745 33.192 1.00 91.56 404 ARG A O 1
ATOM 3135 N N . LEU A 1 405 ? -19.869 -0.708 31.548 1.00 92.12 405 LEU A N 1
ATOM 3136 C CA . LEU A 1 405 ? -19.199 0.059 30.496 1.00 92.12 405 LEU A CA 1
ATOM 3137 C C . LEU A 1 405 ? -19.884 1.415 30.272 1.00 92.12 405 LEU A C 1
ATOM 3139 O O . LEU A 1 405 ? -19.199 2.423 30.135 1.00 92.12 405 LEU A O 1
ATOM 3143 N N . LEU A 1 406 ? -21.220 1.473 30.294 1.00 94.12 406 LEU A N 1
ATOM 3144 C CA . LEU A 1 406 ? -21.956 2.738 30.198 1.00 94.12 406 LEU A CA 1
ATOM 3145 C C . LEU A 1 406 ? -21.645 3.685 31.365 1.00 94.12 406 LEU A C 1
ATOM 3147 O O . LEU A 1 406 ? -21.506 4.880 31.128 1.00 94.12 406 LEU A O 1
ATOM 3151 N N . HIS A 1 407 ? -21.476 3.179 32.590 1.00 92.88 407 HIS A N 1
ATOM 3152 C CA . HIS A 1 407 ? -21.022 3.987 33.729 1.00 92.88 407 HIS A CA 1
ATOM 3153 C C . HIS A 1 407 ? -19.598 4.529 33.531 1.00 92.88 407 HIS A C 1
ATOM 3155 O O . HIS A 1 407 ? -19.349 5.711 33.790 1.00 92.88 407 HIS A O 1
ATOM 3161 N N . ASP A 1 408 ? -18.675 3.703 33.028 1.00 90.62 408 ASP A N 1
ATOM 3162 C CA . ASP A 1 408 ? -17.306 4.130 32.711 1.00 90.62 408 ASP A CA 1
ATOM 3163 C C . ASP A 1 408 ? -17.314 5.244 31.644 1.00 90.62 408 ASP A C 1
ATOM 3165 O O . ASP A 1 408 ? -16.682 6.289 31.817 1.00 90.62 408 ASP A O 1
ATOM 3169 N N . VAL A 1 409 ? -18.092 5.067 30.569 1.00 91.50 409 VAL A N 1
ATOM 3170 C CA . VAL A 1 409 ? -18.248 6.070 29.500 1.00 91.50 409 VAL A CA 1
ATOM 3171 C C . VAL A 1 409 ? -18.944 7.328 30.019 1.00 91.50 409 VAL A C 1
ATOM 3173 O O . VAL A 1 409 ? -18.510 8.429 29.693 1.00 91.50 409 VAL A O 1
ATOM 3176 N N . ALA A 1 410 ? -19.972 7.202 30.863 1.00 92.12 410 ALA A N 1
ATOM 3177 C CA . ALA A 1 410 ? -20.678 8.339 31.455 1.00 92.12 410 ALA A CA 1
ATOM 3178 C C . ALA A 1 410 ? -19.762 9.181 32.346 1.00 92.12 410 ALA A C 1
ATOM 3180 O O . ALA A 1 410 ? -19.914 10.395 32.390 1.00 92.12 410 ALA A O 1
ATOM 3181 N N . THR A 1 411 ? -18.781 8.561 33.003 1.00 90.81 411 THR A N 1
ATOM 3182 C CA . THR A 1 411 ? -17.784 9.271 33.815 1.00 90.81 411 THR A CA 1
ATOM 3183 C C . THR A 1 411 ? -16.857 10.133 32.952 1.00 90.81 411 THR A C 1
ATOM 3185 O O . THR A 1 411 ? -16.463 11.222 33.363 1.00 90.81 411 THR A O 1
ATOM 3188 N N . LEU A 1 412 ? -16.524 9.674 31.742 1.00 87.69 412 LEU A N 1
ATOM 3189 C CA . LEU A 1 412 ? -15.633 10.383 30.816 1.00 87.69 412 LEU A CA 1
ATOM 3190 C C . LEU A 1 412 ? -16.372 11.395 29.931 1.00 87.69 412 LEU A C 1
ATOM 3192 O O . LEU A 1 412 ? -15.874 12.495 29.695 1.00 87.69 412 LEU A O 1
ATOM 3196 N N . HIS A 1 413 ? -17.556 11.030 29.441 1.00 89.00 413 HIS A N 1
ATOM 3197 C CA . HIS A 1 413 ? -18.330 11.806 28.479 1.00 89.00 413 HIS A CA 1
ATOM 3198 C C . HIS A 1 413 ? -19.844 11.745 28.786 1.00 89.00 413 HIS A C 1
ATOM 3200 O O . HIS A 1 413 ? -20.619 11.168 28.017 1.00 89.00 413 HIS A O 1
ATOM 3206 N N . PRO A 1 414 ? -20.327 12.399 29.862 1.00 89.75 414 PRO A N 1
ATOM 3207 C CA . PRO A 1 414 ? -21.716 12.259 30.325 1.00 89.75 414 PRO A CA 1
ATOM 3208 C C . PRO A 1 414 ? -22.760 12.642 29.271 1.00 89.75 414 PRO A C 1
ATOM 3210 O O . PRO A 1 414 ? -23.811 12.014 29.172 1.00 89.75 414 PRO A O 1
ATOM 3213 N N . ARG A 1 415 ? -22.462 13.661 28.448 1.00 89.62 415 ARG A N 1
ATOM 3214 C CA . ARG A 1 415 ? -23.342 14.113 27.359 1.00 89.62 415 ARG A CA 1
ATOM 3215 C C . ARG A 1 415 ? -23.588 13.026 26.309 1.00 89.62 415 ARG A C 1
ATOM 3217 O O . ARG A 1 415 ? -24.703 12.912 25.828 1.00 89.62 415 ARG A O 1
ATOM 3224 N N . LEU A 1 416 ? -22.579 12.213 25.996 1.00 90.50 416 LEU A N 1
ATOM 3225 C CA . LEU A 1 416 ? -22.693 11.152 24.997 1.00 90.50 416 LEU A CA 1
ATOM 3226 C C . LEU A 1 416 ? -23.684 10.084 25.460 1.00 90.50 416 LEU A C 1
ATOM 3228 O O . LEU A 1 416 ? -24.560 9.675 24.704 1.00 90.50 416 LEU A O 1
ATOM 3232 N N . VAL A 1 417 ? -23.569 9.664 26.723 1.00 93.06 417 VAL A N 1
ATOM 3233 C CA . VAL A 1 417 ? -24.483 8.668 27.291 1.00 93.06 417 VAL A CA 1
ATOM 3234 C C . VAL A 1 417 ? -25.887 9.246 27.427 1.00 93.06 417 VAL A C 1
ATOM 3236 O O . VAL A 1 417 ? -26.836 8.574 27.040 1.00 93.06 417 VAL A O 1
ATOM 3239 N N . ALA A 1 418 ? -26.018 10.500 27.882 1.00 92.44 418 ALA A N 1
ATOM 3240 C CA . ALA A 1 418 ? -27.302 11.199 27.967 1.00 92.44 418 ALA A CA 1
ATOM 3241 C C . ALA A 1 418 ? -28.044 11.210 26.619 1.00 92.44 418 ALA A C 1
ATOM 3243 O O . ALA A 1 418 ? -29.210 10.827 26.558 1.00 92.44 418 ALA A O 1
ATOM 3244 N N . ASP A 1 419 ? -27.351 11.573 25.538 1.00 91.81 419 ASP A N 1
ATOM 3245 C CA . ASP A 1 419 ? -27.943 11.665 24.201 1.00 91.81 419 ASP A CA 1
ATOM 3246 C C . ASP A 1 419 ? -28.252 10.270 23.609 1.00 91.81 419 ASP A C 1
ATOM 3248 O O . ASP A 1 419 ? -29.174 10.113 22.809 1.00 91.81 419 ASP A O 1
ATOM 3252 N N . ALA A 1 420 ? -27.550 9.221 24.057 1.00 93.44 420 ALA A N 1
ATOM 3253 C CA . ALA A 1 420 ? -27.847 7.831 23.708 1.00 93.44 420 ALA A CA 1
ATOM 3254 C C . ALA A 1 420 ? -28.990 7.204 24.538 1.00 93.44 420 ALA A C 1
ATOM 3256 O O . ALA A 1 420 ? -29.524 6.166 24.134 1.00 93.44 420 ALA A O 1
ATOM 3257 N N . MET A 1 421 ? -29.406 7.802 25.666 1.00 93.69 421 MET A N 1
ATOM 3258 C CA . MET A 1 421 ? -30.340 7.177 26.622 1.00 93.69 421 MET A CA 1
ATOM 3259 C C . MET A 1 421 ? -31.675 6.761 26.005 1.00 93.69 421 MET A C 1
ATOM 3261 O O . MET A 1 421 ? -32.218 5.723 26.384 1.00 93.69 421 MET A O 1
ATOM 3265 N N . SER A 1 422 ? -32.201 7.530 25.046 1.00 92.81 422 SER A N 1
ATOM 3266 C CA . SER A 1 422 ? -33.439 7.168 24.342 1.00 92.81 422 SER A CA 1
ATOM 3267 C C . SER A 1 422 ? -33.295 5.808 23.645 1.00 92.81 422 SER A C 1
ATOM 3269 O O . SER A 1 422 ? -34.091 4.898 23.881 1.00 92.81 422 SER A O 1
ATOM 3271 N N . LYS A 1 423 ? -32.210 5.614 22.883 1.00 93.38 423 LYS A N 1
ATOM 3272 C CA . LYS A 1 423 ? -31.918 4.356 22.177 1.00 93.38 423 LYS A CA 1
ATOM 3273 C C . LYS A 1 423 ? -31.581 3.216 23.145 1.00 93.38 423 LYS A C 1
ATOM 3275 O O . LYS A 1 423 ? -32.003 2.083 22.923 1.00 93.38 423 LYS A O 1
ATOM 3280 N N . VAL A 1 424 ? -30.874 3.507 24.240 1.00 93.25 424 VAL A N 1
ATOM 3281 C CA . VAL A 1 424 ? -30.567 2.529 25.304 1.00 93.25 424 VAL A CA 1
ATOM 3282 C C . VAL A 1 424 ? -31.843 2.022 25.980 1.00 93.25 424 VAL A C 1
ATOM 3284 O O . VAL A 1 424 ? -31.983 0.821 26.203 1.00 93.25 424 VAL A O 1
ATOM 3287 N N . THR A 1 425 ? -32.790 2.917 26.264 1.00 92.50 425 THR A N 1
ATOM 3288 C CA . THR A 1 425 ? -34.071 2.571 26.898 1.00 92.50 425 THR A CA 1
ATOM 3289 C C . THR A 1 425 ? -34.916 1.689 25.983 1.00 92.50 425 THR A C 1
ATOM 3291 O O . THR A 1 425 ? -35.445 0.676 26.435 1.00 92.50 425 THR A O 1
ATOM 3294 N N . VAL A 1 426 ? -34.980 2.012 24.686 1.00 93.19 426 VAL A N 1
ATOM 3295 C CA . VAL A 1 426 ? -35.665 1.174 23.687 1.00 93.19 426 VAL A CA 1
ATOM 3296 C C . VAL A 1 426 ? -35.028 -0.217 23.611 1.00 93.19 426 VAL A C 1
ATOM 3298 O O . VAL A 1 426 ? -35.731 -1.222 23.685 1.00 93.19 426 VAL A O 1
ATOM 3301 N N . ALA A 1 427 ? -33.694 -0.299 23.549 1.00 92.12 427 ALA A N 1
ATOM 3302 C CA . ALA A 1 427 ? -32.992 -1.582 23.529 1.00 92.12 427 ALA A CA 1
ATOM 3303 C C . ALA A 1 427 ? -33.257 -2.417 24.796 1.00 92.12 427 ALA A C 1
ATOM 3305 O O . ALA A 1 427 ? -33.420 -3.634 24.715 1.00 92.12 427 ALA A O 1
ATOM 3306 N N . ALA A 1 428 ? -33.329 -1.775 25.963 1.00 90.62 428 ALA A N 1
ATOM 3307 C CA . ALA A 1 428 ? -33.664 -2.427 27.225 1.00 90.62 428 ALA A CA 1
ATOM 3308 C C . ALA A 1 428 ? -35.088 -2.998 27.229 1.00 90.62 428 ALA A C 1
ATOM 3310 O O . ALA A 1 428 ? -35.266 -4.167 27.568 1.00 90.62 428 ALA A O 1
ATOM 3311 N N . GLN A 1 429 ? -36.075 -2.219 26.778 1.00 90.31 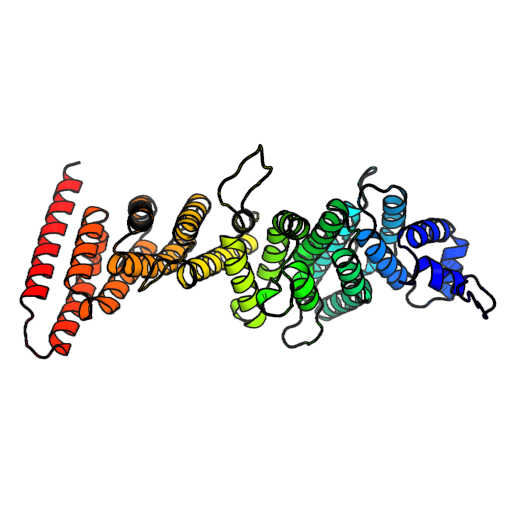429 GLN A N 1
ATOM 3312 C CA . GLN A 1 429 ? -37.464 -2.670 26.638 1.00 90.31 429 GLN A CA 1
ATOM 3313 C C . GLN A 1 429 ? -37.591 -3.843 25.658 1.00 90.31 429 GLN A C 1
ATOM 3315 O O . GLN A 1 429 ? -38.325 -4.798 25.911 1.00 90.31 429 GLN A O 1
ATOM 3320 N N . ASP A 1 430 ? -36.840 -3.817 24.555 1.00 90.31 430 ASP A N 1
ATOM 3321 C CA . ASP A 1 430 ? -36.803 -4.926 23.601 1.00 90.31 430 ASP A CA 1
ATOM 3322 C C . ASP A 1 430 ? -36.224 -6.208 24.209 1.00 90.31 430 ASP A C 1
ATOM 3324 O O . ASP A 1 430 ? -36.711 -7.304 23.918 1.00 90.31 430 ASP A O 1
ATOM 3328 N N . VAL A 1 431 ? -35.201 -6.091 25.060 1.00 90.44 431 VAL A N 1
ATOM 3329 C CA . VAL A 1 431 ? -34.635 -7.231 25.794 1.00 90.44 431 VAL A CA 1
ATOM 3330 C C . VAL A 1 431 ? -35.628 -7.766 26.828 1.00 90.44 431 VAL A C 1
ATOM 3332 O O . VAL A 1 431 ? -35.822 -8.981 26.878 1.00 90.44 431 VAL A O 1
ATOM 3335 N N . GLU A 1 432 ? -36.296 -6.897 27.596 1.00 90.25 432 GLU A N 1
ATOM 3336 C CA . GLU A 1 432 ? -37.370 -7.286 28.528 1.00 90.25 432 GLU A CA 1
ATOM 3337 C C . GLU A 1 432 ? -38.474 -8.067 27.796 1.00 90.25 432 GLU A C 1
ATOM 3339 O O . GLU A 1 432 ? -38.819 -9.186 28.183 1.00 90.25 432 GLU A O 1
ATOM 3344 N N . ARG A 1 433 ? -38.959 -7.527 26.668 1.00 86.50 433 ARG A N 1
ATOM 3345 C CA . ARG A 1 433 ? -39.992 -8.159 25.835 1.00 86.50 433 ARG A CA 1
ATOM 3346 C C . ARG A 1 433 ? -39.564 -9.536 25.329 1.00 86.50 433 ARG A C 1
ATOM 3348 O O . ARG A 1 433 ? -40.344 -10.481 25.402 1.00 86.50 433 ARG A O 1
ATOM 3355 N N . LYS A 1 434 ? -38.332 -9.667 24.825 1.00 86.44 434 LYS A N 1
ATOM 3356 C CA . LYS A 1 434 ? -37.804 -10.937 24.290 1.00 86.44 434 LYS A CA 1
ATOM 3357 C C . LYS A 1 434 ? -37.576 -11.999 25.366 1.00 86.44 434 LYS A C 1
ATOM 3359 O O . LYS A 1 434 ? -37.664 -13.182 25.056 1.00 86.44 434 LYS A O 1
ATOM 3364 N N . ARG A 1 435 ? -37.289 -11.600 26.610 1.00 85.56 435 ARG A N 1
ATOM 3365 C CA . ARG A 1 435 ? -37.121 -12.525 27.745 1.00 85.56 435 ARG A CA 1
ATOM 3366 C C . ARG A 1 435 ? -38.451 -13.086 28.263 1.00 85.56 435 ARG A C 1
ATOM 3368 O O . ARG A 1 435 ? -38.429 -14.051 29.017 1.00 85.56 435 ARG A O 1
ATOM 3375 N N . GLY A 1 436 ? -39.594 -12.515 27.868 1.00 71.12 436 GLY A N 1
ATOM 3376 C CA . GLY A 1 436 ? -40.931 -13.076 28.110 1.00 71.12 436 GLY A CA 1
ATOM 3377 C C . GLY A 1 436 ? -41.424 -13.048 29.565 1.00 71.12 436 GLY A C 1
ATOM 3378 O O . GLY A 1 436 ? -42.540 -13.481 29.825 1.00 71.12 436 GLY A O 1
ATOM 3379 N N . GLY A 1 437 ? -40.629 -12.526 30.507 1.00 69.00 437 GLY A N 1
ATOM 3380 C CA . GLY A 1 437 ? -40.928 -12.522 31.948 1.00 69.00 437 GLY A CA 1
ATOM 3381 C C . GLY A 1 437 ? -41.603 -11.255 32.488 1.00 69.00 437 GLY A C 1
ATOM 3382 O O . GLY A 1 437 ? -41.723 -11.108 33.701 1.00 69.00 437 GLY A O 1
ATOM 3383 N N . GLY A 1 438 ? -42.013 -10.318 31.628 1.00 71.50 438 GLY A N 1
ATOM 3384 C CA . GLY A 1 438 ? -42.481 -8.994 32.054 1.00 71.50 438 GLY A CA 1
ATOM 3385 C C . GLY A 1 438 ? -41.322 -8.032 32.347 1.00 71.50 438 GLY A C 1
ATOM 3386 O O . GLY A 1 438 ? -40.305 -8.058 31.659 1.00 71.50 438 GLY A O 1
ATOM 3387 N N . SER A 1 439 ? -41.480 -7.144 33.335 1.00 75.31 439 SER A N 1
ATOM 3388 C CA . SER A 1 439 ? -40.453 -6.155 33.698 1.00 75.31 439 SER A CA 1
ATOM 3389 C C . SER A 1 439 ? -39.224 -6.797 34.348 1.00 75.31 439 SER A C 1
ATOM 3391 O O . SER A 1 439 ? -39.360 -7.458 35.380 1.00 75.31 439 SER A O 1
ATOM 3393 N N . ASP A 1 440 ? -38.026 -6.530 33.829 1.00 83.94 440 ASP A N 1
ATOM 3394 C CA . ASP A 1 440 ? -36.767 -7.009 34.404 1.00 83.94 440 ASP A CA 1
ATOM 3395 C C . ASP A 1 440 ? -36.270 -5.989 35.441 1.00 83.94 440 ASP A C 1
ATOM 3397 O O . ASP A 1 440 ? -35.726 -4.928 35.118 1.00 83.94 440 ASP A O 1
ATOM 3401 N N . ALA A 1 441 ? -36.480 -6.302 36.723 1.00 84.19 441 ALA A N 1
ATOM 3402 C CA . ALA A 1 441 ? -36.118 -5.418 37.831 1.00 84.19 441 ALA A CA 1
ATOM 3403 C C . ALA A 1 441 ? -34.622 -5.048 37.841 1.00 84.19 441 ALA A C 1
ATOM 3405 O O . ALA A 1 441 ? -34.269 -3.944 38.259 1.00 84.19 441 ALA A O 1
ATOM 3406 N N . ALA A 1 442 ? -33.740 -5.928 37.348 1.00 86.62 442 ALA A N 1
ATOM 3407 C CA . ALA A 1 442 ? -32.310 -5.653 37.281 1.00 86.62 442 ALA A CA 1
ATOM 3408 C C . ALA A 1 442 ? -31.983 -4.663 36.156 1.00 86.62 442 ALA A C 1
ATOM 3410 O O . ALA A 1 442 ? -31.200 -3.736 36.371 1.00 86.62 442 ALA A O 1
ATOM 3411 N N . ILE A 1 443 ? -32.590 -4.811 34.974 1.00 87.44 443 ILE A N 1
ATOM 3412 C CA . ILE A 1 443 ? -32.437 -3.840 33.876 1.00 87.44 443 ILE A CA 1
ATOM 3413 C C . ILE A 1 443 ? -32.953 -2.465 34.309 1.00 87.44 443 ILE A C 1
ATOM 3415 O O . ILE A 1 443 ? -32.250 -1.469 34.137 1.00 87.44 443 ILE A O 1
ATOM 3419 N N . ARG A 1 444 ? -34.141 -2.406 34.923 1.00 89.75 444 ARG A N 1
ATOM 3420 C CA . ARG A 1 444 ? -34.738 -1.142 35.385 1.00 89.75 444 ARG A CA 1
ATOM 3421 C C . ARG A 1 444 ? -33.897 -0.453 36.447 1.00 89.75 444 ARG A C 1
ATOM 3423 O O . ARG A 1 444 ? -33.649 0.742 36.328 1.00 89.75 444 ARG A O 1
ATOM 3430 N N . LYS A 1 445 ? -33.402 -1.207 37.433 1.00 90.88 445 LYS A N 1
ATOM 3431 C CA . LYS A 1 445 ? -32.491 -0.671 38.448 1.00 90.88 445 LYS A CA 1
ATOM 3432 C C . LYS A 1 445 ? -31.226 -0.093 37.812 1.00 90.88 445 LYS A C 1
ATOM 3434 O O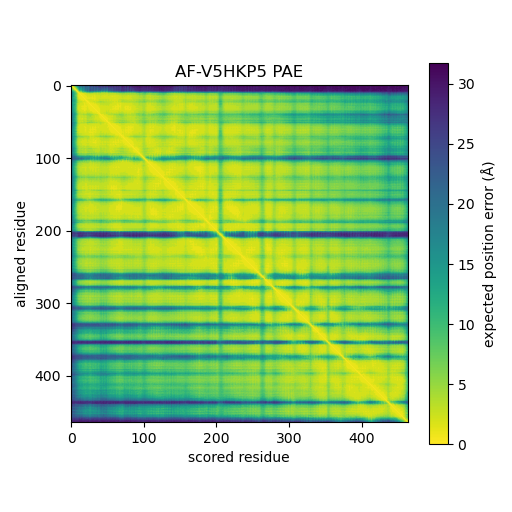 . LYS A 1 445 ? -30.892 1.051 38.085 1.00 90.88 445 LYS A O 1
ATOM 3439 N N . ASN A 1 446 ? -30.576 -0.833 36.910 1.00 92.50 446 ASN A N 1
ATOM 3440 C CA . ASN A 1 446 ? -29.372 -0.345 36.236 1.00 92.50 446 ASN A CA 1
ATOM 3441 C C . ASN A 1 446 ? -29.636 0.897 35.359 1.00 92.50 446 ASN A C 1
ATOM 3443 O O . ASN A 1 446 ? -28.781 1.774 35.285 1.00 92.50 446 ASN A O 1
ATOM 3447 N N . LEU A 1 447 ? -30.806 1.006 34.715 1.00 92.12 447 LEU A N 1
ATOM 3448 C CA . LEU A 1 447 ? -31.205 2.215 33.980 1.00 92.12 447 LEU A CA 1
ATOM 3449 C C . LEU A 1 447 ? -31.355 3.423 34.911 1.00 92.12 447 LEU A C 1
ATOM 3451 O O . LEU A 1 447 ? -30.834 4.496 34.605 1.00 92.12 447 LEU A O 1
ATOM 3455 N N . SER A 1 448 ? -32.044 3.255 36.043 1.00 91.94 448 SER A N 1
ATOM 3456 C CA . SER A 1 448 ? -32.201 4.311 37.049 1.00 91.94 448 SER A CA 1
ATOM 3457 C C . SER A 1 448 ? -30.859 4.723 37.658 1.00 91.94 448 SER A C 1
ATOM 3459 O O . SER A 1 448 ? -30.573 5.918 37.762 1.00 91.94 448 SER A O 1
ATOM 3461 N N . ASP A 1 449 ? -30.007 3.753 37.993 1.00 93.56 449 ASP A N 1
ATOM 3462 C CA . ASP A 1 449 ? -28.669 3.995 38.533 1.00 93.56 449 ASP A CA 1
ATOM 3463 C C . ASP A 1 449 ? -27.804 4.765 37.519 1.00 93.56 449 ASP A C 1
ATOM 3465 O O . ASP A 1 449 ? -27.165 5.758 37.883 1.00 93.56 449 ASP A O 1
ATOM 3469 N N . LEU A 1 450 ? -27.850 4.385 36.236 1.00 93.44 450 LEU A N 1
ATOM 3470 C CA . LEU A 1 450 ? -27.137 5.071 35.157 1.00 93.44 450 LEU A CA 1
ATOM 3471 C C . LEU A 1 450 ? -27.613 6.518 34.973 1.00 93.44 450 LEU A C 1
ATOM 3473 O O . LEU A 1 450 ? -26.776 7.415 34.878 1.00 93.44 450 LEU A O 1
ATOM 3477 N N . LEU A 1 451 ? -28.926 6.765 34.974 1.00 92.00 451 LEU A N 1
ATOM 3478 C CA . LEU A 1 451 ? -29.487 8.121 34.895 1.00 92.00 451 LEU A CA 1
ATOM 3479 C C . LEU A 1 451 ? -29.007 8.997 36.058 1.00 92.00 451 LEU A C 1
ATOM 3481 O O . LEU A 1 451 ? -28.484 10.089 35.830 1.00 92.00 451 LEU A O 1
ATOM 3485 N N . SER A 1 452 ? -29.086 8.480 37.288 1.00 92.12 452 SER A N 1
ATOM 3486 C CA . SER A 1 452 ? -28.619 9.205 38.476 1.00 92.12 452 SER A CA 1
ATOM 3487 C C . SER A 1 452 ? -27.117 9.520 38.416 1.00 92.12 452 SER A C 1
ATOM 3489 O O . SER A 1 452 ? -26.667 10.574 38.869 1.00 92.12 452 SER A O 1
ATOM 3491 N N . HIS A 1 453 ? -26.321 8.618 37.834 1.00 93.12 453 HIS A N 1
ATOM 3492 C CA . HIS A 1 453 ? -24.882 8.802 37.663 1.00 93.12 453 HIS A CA 1
ATOM 3493 C C . HIS A 1 453 ? -24.564 9.874 36.620 1.00 93.12 453 HIS A C 1
ATOM 3495 O O . HIS A 1 453 ? -23.718 10.732 36.864 1.00 93.12 453 HIS A O 1
ATOM 3501 N N . ILE A 1 454 ? -25.281 9.886 35.491 1.00 91.94 454 ILE A N 1
ATOM 3502 C CA . ILE A 1 454 ? -25.141 10.918 34.451 1.00 91.94 454 ILE A CA 1
ATOM 3503 C C . ILE A 1 454 ? -25.422 12.312 35.027 1.00 91.94 454 ILE A C 1
ATOM 3505 O O . ILE A 1 454 ? -24.660 13.246 34.765 1.00 91.94 454 ILE A O 1
ATOM 3509 N N . GLU A 1 455 ? -26.482 12.459 35.826 1.00 89.81 455 GLU A N 1
ATOM 3510 C CA . GLU A 1 455 ? -26.834 13.724 36.484 1.00 89.81 455 GLU A CA 1
ATOM 3511 C C . GLU A 1 455 ? -25.731 14.197 37.436 1.00 89.81 455 GLU A C 1
ATOM 3513 O O . GLU A 1 455 ? -25.293 15.350 37.359 1.00 89.81 455 GLU A O 1
ATOM 3518 N N . LYS A 1 456 ? -25.207 13.291 38.273 1.00 89.62 456 LYS A N 1
ATOM 3519 C CA . LYS A 1 456 ? -24.072 13.579 39.163 1.00 89.62 456 LYS A CA 1
ATOM 3520 C C . LYS A 1 456 ? -22.852 14.046 38.373 1.00 89.62 456 LYS A C 1
ATOM 3522 O O . LYS A 1 456 ? -22.305 15.107 38.678 1.00 89.62 456 LYS A O 1
ATOM 3527 N N . CYS A 1 457 ? -22.462 13.324 37.323 1.00 87.62 457 CYS A N 1
ATOM 3528 C CA . CYS A 1 457 ? -21.311 13.691 36.500 1.00 87.62 457 CYS A CA 1
ATOM 3529 C C . CYS A 1 457 ? -21.509 15.031 35.770 1.00 87.62 457 CYS A C 1
ATOM 3531 O O . CYS A 1 457 ? -20.569 15.820 35.689 1.00 87.62 457 CYS A O 1
ATOM 3533 N N . ARG A 1 458 ? -22.721 15.342 35.288 1.00 81.56 458 ARG A N 1
ATOM 3534 C CA . ARG A 1 458 ? -23.038 16.657 34.698 1.00 81.56 458 ARG A CA 1
ATOM 3535 C C . ARG A 1 458 ? -22.919 17.791 35.718 1.00 81.56 458 ARG A C 1
ATOM 3537 O O . ARG A 1 458 ? -22.330 18.823 35.407 1.00 81.56 458 ARG A O 1
ATOM 3544 N N . SER A 1 459 ? -23.432 17.587 36.931 1.00 75.69 459 SER A N 1
ATOM 3545 C CA . SER A 1 459 ? -23.393 18.596 38.000 1.00 75.69 459 SER A CA 1
ATOM 3546 C C . SER A 1 459 ? -21.974 18.905 38.498 1.00 75.69 459 SER A C 1
ATOM 3548 O O . SER A 1 459 ? -21.696 20.036 38.885 1.00 75.69 459 SER A O 1
ATOM 3550 N N . ALA A 1 460 ? -21.067 17.924 38.448 1.00 70.50 460 ALA A N 1
ATOM 3551 C CA . ALA A 1 460 ? -19.660 18.104 38.797 1.00 70.50 460 ALA A CA 1
ATOM 3552 C C . ALA A 1 460 ? -18.893 18.912 37.736 1.00 70.50 460 ALA A C 1
ATOM 3554 O O . ALA A 1 460 ? -18.020 19.699 38.082 1.00 70.50 460 ALA A O 1
ATOM 3555 N N . ILE A 1 461 ? -19.248 18.757 36.456 1.00 60.16 461 ILE A N 1
ATOM 3556 C CA . ILE A 1 461 ? -18.615 19.480 35.342 1.00 60.16 461 ILE A CA 1
ATOM 3557 C C . ILE A 1 461 ? -19.082 20.940 35.272 1.00 60.16 461 ILE A C 1
ATOM 3559 O O . ILE A 1 461 ? -18.302 21.787 34.873 1.00 60.16 461 ILE A O 1
ATOM 3563 N N . GLY A 1 462 ? -20.319 21.251 35.675 1.00 51.94 462 GLY A N 1
ATOM 3564 C CA . GLY A 1 462 ? -20.825 22.633 35.720 1.00 51.94 462 GLY A CA 1
ATOM 3565 C C . GLY A 1 462 ? -20.351 23.465 36.922 1.00 51.94 462 GLY A C 1
ATOM 3566 O O . GLY A 1 462 ? -20.753 24.617 37.048 1.00 51.94 462 GLY A O 1
ATOM 3567 N N . LYS A 1 463 ? -19.557 22.879 37.830 1.00 41.94 463 LYS A N 1
ATOM 3568 C CA . LYS A 1 463 ? -18.979 23.540 39.017 1.00 41.94 463 LYS A CA 1
ATOM 3569 C C . LYS A 1 463 ? -17.461 23.759 38.919 1.00 41.94 463 LYS A C 1
ATOM 3571 O O . LYS A 1 463 ? -16.883 24.310 39.854 1.00 41.94 463 LYS A O 1
ATOM 3576 N N . MET A 1 464 ? -16.838 23.309 37.830 1.00 38.62 464 MET A N 1
ATOM 3577 C CA . MET A 1 464 ? -15.469 23.648 37.420 1.00 38.62 464 MET A CA 1
ATOM 3578 C C . MET A 1 464 ? -15.539 24.642 36.269 1.00 38.62 464 MET A C 1
ATOM 3580 O O . MET A 1 464 ? -14.581 25.432 36.148 1.00 38.62 464 MET A O 1
#

Radius of gyration: 29.35 Å; Cα contacts (8 Å, |Δi|>4): 476; chains: 1; bounding box: 77×52×80 Å

InterPro domains:
  IPR029424 MMS22-like, C-terminal [PF14911] (74-454)
  IPR042320 Protein MMS22-like [PTHR28547] (4-457)

Solvent-accessible surface area (backbone atoms only — not comparable to full-atom values): 25882 Å² total; per-residue (Å²): 140,78,86,81,77,76,91,62,89,85,42,74,67,59,50,42,49,45,45,40,54,32,86,89,41,57,48,70,57,18,43,54,48,42,45,57,46,71,69,35,67,69,55,44,53,55,44,58,76,72,36,84,64,44,67,56,49,50,48,30,34,46,55,52,26,58,51,72,51,55,76,77,42,71,64,52,28,52,37,48,54,60,59,69,66,34,65,69,56,38,60,70,21,73,63,56,65,72,82,80,65,94,86,64,49,41,66,57,55,53,45,46,52,30,46,18,49,30,52,34,45,50,54,28,58,74,74,63,38,62,67,57,44,49,52,49,34,53,51,51,49,59,43,43,67,63,44,64,60,50,52,51,52,52,75,69,38,92,81,56,46,64,64,44,46,33,42,39,34,50,55,50,16,44,41,26,44,40,35,34,76,62,31,52,55,93,92,54,82,87,37,56,45,64,56,48,37,62,72,72,66,48,70,26,86,84,82,46,99,60,76,80,50,73,62,52,50,55,27,39,47,76,26,44,33,32,42,50,52,13,58,52,73,48,73,30,93,82,31,71,66,57,40,47,52,53,48,51,48,51,58,57,51,57,77,74,47,62,85,70,68,38,82,92,72,68,50,55,76,40,34,85,60,58,49,69,69,59,65,90,53,74,70,43,47,53,39,42,50,54,47,51,52,53,52,50,51,41,37,44,73,73,24,46,45,54,63,76,73,79,40,97,54,26,72,57,40,55,52,48,50,54,52,47,62,68,67,50,80,58,53,76,68,52,46,37,54,49,48,60,64,45,48,50,46,51,51,38,23,60,61,56,45,92,84,70,42,64,66,57,49,52,51,52,50,48,53,50,51,53,47,71,79,71,54,60,71,71,40,50,50,44,50,30,49,41,54,36,52,46,45,61,74,39,40,79,82,36,50,71,50,48,52,52,50,50,50,58,46,20,72,72,36,27,67,52,48,60,74,22,42,66,55,47,51,52,42,49,53,52,40,28,61,72,67,70,76,56,85,48,67,67,61,53,49,52,51,54,53,47,53,56,47,32,53,52,45,49,58,57,60,78,74,111

Sequence (464 aa):
PSNLSMPVRANFTSLFEYFGCSTQVHPRVSCRFLCLVLSESDALEELTRRIPNLETRLVQSWLRCCVAIVPPCDQMTRLSGMVLELKELNQLLLGTLTRPDGGESHDVFVTRLFTSVAEASDILSDVGDTAGTTRLQQTLALYLQDFVVTVAGVLKSSSATSAALQNVYTICGQLFKHCSTLLYTKGLSGCLLPQLLDCLVVPSVVHAKKPLSQAQLMALKHHLPQFLDGLLSFRIRLDPYLLRRVKDIITHYLSLFSLTQSAIYNTGPHPLLVVLDTGAGSRASQKRELYVSLLLDCICDNFIPKKGVAHAHFGQGIRFIQEVVKRVKPTQNEYSSIIKALLPALFENLLNSSTDAKLCRELVTQILRDSKDKLGAGEHESLVEALSSFVGRNLAWSTSGVFRLLHDVATLHPRLVADAMSKVTVAAQDVERKRGGGSDAAIRKNLSDLLSHIEKCRSAIGKM

Mean predicted aligned error: 8.22 Å

Foldseek 3Di:
DDDPPPPDPDDLLNVCCPQQQDPPHDLVSNLQVLLVQLVDPVSVVVCPVPPPPVLLSLLLSLLLSLLQPFPADPSNVSSLQSSLPDPCLCVLLVNQQDHDDPPDGNLVSLLSSLQSLLVSLVVCVVVVVPVSNVVSLVSVCSSCVCVLVSLLVLQPDPPNDLRSLLSSLSSVLSNLLRPLVSQDDAPDPPGPLVSVCCRQQQACPVPHDDGRDPSSLVSCQVRVLSNLNSLLLDPCVVPVVSLVSLLRRLLVLLQVADCDDDPVVNSDHGSLLVNLVQDDDDSSVVSNLVSLLSNLLSLLVRQQDLADDHDPCNLSSLVVLVSVVVSPPDDQVSLLSSLLSHLLSLLSSQLHDDPPNPSSLVSVLVSLQCCVVPHDPVSLVSLLVSLLVSLLVPCLPRVPSNLVVLLVSLLRHLVSSVVNLVSNVVSLVVSQVVVVPHDDPVNVVSSVVSVVSSVVSVVVVVVD

Organism: Ixodes ricinus (NCBI:txid34613)

Nearest PDB structures (foldseek):
  6tnf-assembly1_A  TM=3.328E-01  e=4.363E-02  Gallus gallus
  8vsu-assembly1_A  TM=2.999E-01  e=2.155E-01  Homo sapiens